Protein AF-A0A2D6LM96-F1 (afdb_monomer)

Solvent-accessible surface area (backbone atoms only — not comparable to full-atom values): 24088 Å² total; per-residue (Å²): 139,85,85,80,85,82,83,78,84,80,84,79,82,86,82,82,89,79,84,87,84,79,89,83,93,78,84,87,83,83,89,83,89,82,90,81,90,78,88,83,85,88,80,88,76,86,76,85,85,79,95,85,78,95,66,57,60,49,66,41,96,87,76,71,49,75,41,83,59,62,81,90,48,45,63,38,74,44,74,42,96,90,67,53,75,44,77,37,76,50,81,76,72,75,76,81,73,96,76,84,89,85,81,87,81,83,92,76,89,86,81,88,86,82,80,84,76,77,79,78,72,47,54,39,92,88,76,61,50,81,44,64,94,83,54,57,55,40,90,88,71,39,37,26,68,82,76,75,45,67,61,82,77,78,79,74,79,76,80,75,86,82,88,80,84,84,89,83,89,86,89,86,92,91,89,84,89,86,82,88,86,89,82,84,94,84,77,95,67,83,78,76,61,70,67,67,61,54,57,54,52,58,54,51,54,52,52,57,55,49,55,55,50,42,54,67,50,52,48,31,50,52,38,28,52,51,8,51,50,32,44,51,49,37,41,50,51,38,42,70,76,34,100,38,60,68,56,32,52,51,51,54,52,50,50,51,53,49,49,65,58,38,48,62,35,38,54,50,16,50,52,49,45,30,70,73,71,68,57,81,69,72,58,66,70,51,41,52,49,43,51,51,11,29,51,37,26,17,60,10,45,41,25,54,51,43,61,74,48,71,70,52,89,51,89,66,44,68,58,55,39,49,50,46,26,50,50,42,36,48,54,37,41,41,73,70,65,69,47,54,76,66,54,50,49,52,31,45,50,44,19,56,47,46,57,54,52,52,53,50,52,51,50,53,54,51,53,54,63,73,76,106

Sequence (372 aa):
MIVHPSRRYIESPCQPDVPTRRIGAFGTPPGVRGSRSAHETGLVMMTRIGAMDSSDHIICSQCDRQFRFKPELAGKHVKCKCGNMIAIEAPRTPATDPHDTEYDLAEAPATPDAIAHEQFKPACPSCGSAVKAQAV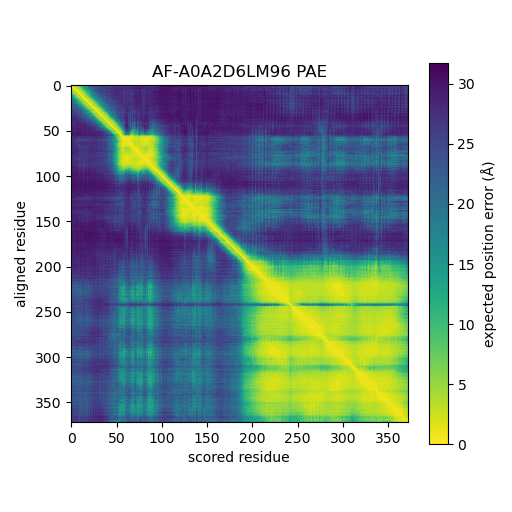ICLNCGYNFKEGKAVTTEVSAVEVDDESTPEAASASPPPADTQAAMLPPTGTGASISTSAKLDLTAAIDGQVQSAHRFKDITLPLIYAGTGVLLIIVKCFVLAILGDNVRLAVGFLGRDVVTFVIDLPFLFLGLFLTARMFGTEYGSILWGILKIAAIVILATGAESIYVTITGGNAVPFGWVLQWSIYLLAFYIGCVSLFDMEPLEVTVLWLVSYFAPKIVIFLLLMLGIGYFMS

Radius of gyration: 36.86 Å; Cα contacts (8 Å, |Δi|>4): 242; chains: 1; bounding box: 116×63×104 Å

Mean predicted aligned error: 18.76 Å

Secondary structure (DSSP, 8-state):
--PPPP----PPPPPPP----------PPP-------------------------SEEE-TTT--EEE--GGGTTSEEE-TTS-EEEPPPP-PPP--------------------------PBPTTT--B--TT-SB-TTT-EETTTTEE-------------------------------------------THHHHHHHHHHHHHHHHHHHIIIIIHHHHHHHHHHHHHHHHHHHHHHHSS-HHHHHHHHHHHHHHHHHHHHHHHHHHHHHHHHH-----SHHHHHHHHHHHHHHHHHHHHHHHHHHTT---TTHHHHHHHHHHHHHHHHHHHHH---HHHHHHHHIIIIIHHHHHHHHHHHHHHHHHH-

pLDDT: mean 77.62, std 19.45, range [36.66, 97.19]

Foldseek 3Di:
DDDDDDDDDDDDDDDDDDDDDDDDDDDDDDDDDDDDDDDDDDDPDDDDDDDDDPDLWDADPPPRDIDGHDLVCAQHWDADPVRDIDGHHRPPPPDPDPPDPPDDDDDDDDDDDDDDPPDPQDADPPPRHGDHPPDQADPPQQQGPVVRDRDDDDPPPPPDPDDDDDDDDDDDDDDDDDDDDDDDDDDPDPPPDPVVVVVVVVVVVVVVVVVVCCLLPVVLVVLLVLLVVLLVVLLVLCVVLPVPNPVSVVVVVVLVVVLVLLLVLLVVLVVVLCVPVVADLDDPVSVSSLSNSLSSNLSSQLSVLCNVCSVDDDVCSVVVNVVSSLVSNQCSCCRRRVDDPVSSVSSCCRRPVVSVVVVVVVVVVVVVVVVD

Structure (mmCIF, N/CA/C/O backbone):
data_AF-A0A2D6LM96-F1
#
_entry.id   AF-A0A2D6LM96-F1
#
loop_
_atom_site.group_PDB
_atom_site.id
_atom_site.type_symbol
_atom_site.label_atom_id
_atom_site.label_alt_id
_atom_site.label_comp_id
_atom_site.label_asym_id
_atom_site.label_entity_id
_atom_site.label_seq_id
_atom_site.pdbx_PDB_ins_code
_atom_site.Cartn_x
_atom_site.Cartn_y
_atom_site.Cartn_z
_atom_site.occupancy
_atom_site.B_iso_or_equiv
_atom_site.auth_seq_id
_atom_site.auth_comp_id
_atom_site.auth_asym_id
_atom_site.auth_atom_id
_atom_site.pdbx_PDB_model_num
ATOM 1 N N . MET A 1 1 ? 52.228 21.103 -40.475 1.00 42.84 1 MET A N 1
ATOM 2 C CA . MET A 1 1 ? 51.498 20.114 -41.297 1.00 42.84 1 MET A CA 1
ATOM 3 C C . MET A 1 1 ? 50.713 19.225 -40.352 1.00 42.84 1 MET A C 1
ATOM 5 O O . MET A 1 1 ? 51.314 18.397 -39.686 1.00 42.84 1 MET A O 1
ATOM 9 N N . ILE A 1 2 ? 49.411 19.465 -40.210 1.00 48.41 2 ILE A N 1
ATOM 10 C CA . ILE A 1 2 ? 48.520 18.662 -39.364 1.00 48.41 2 ILE A CA 1
ATOM 11 C C . ILE A 1 2 ? 47.519 18.019 -40.320 1.00 48.41 2 ILE A C 1
ATOM 13 O O . ILE A 1 2 ? 46.764 18.716 -40.994 1.00 48.41 2 ILE A O 1
ATOM 17 N N . VAL A 1 3 ? 47.614 16.700 -40.457 1.00 55.81 3 VAL A N 1
ATOM 18 C CA . VAL A 1 3 ? 46.815 15.888 -41.378 1.00 55.81 3 VAL A CA 1
ATOM 19 C C . VAL A 1 3 ? 45.538 15.471 -40.649 1.00 55.81 3 VAL A C 1
ATOM 21 O O . VAL A 1 3 ? 45.598 14.773 -39.640 1.00 55.81 3 VAL A O 1
ATOM 24 N N . HIS A 1 4 ? 44.386 15.916 -41.149 1.00 51.75 4 HIS A N 1
ATOM 25 C CA . HIS A 1 4 ? 43.070 15.451 -40.708 1.00 51.75 4 HIS A CA 1
ATOM 26 C C . HIS A 1 4 ? 42.787 14.034 -41.240 1.00 51.75 4 HIS A C 1
ATOM 28 O O . HIS A 1 4 ? 43.058 13.775 -42.415 1.00 51.75 4 HIS A O 1
ATOM 34 N N . PRO A 1 5 ? 42.184 13.129 -40.447 1.00 67.44 5 PRO A N 1
ATOM 35 C CA . PRO A 1 5 ? 41.707 11.852 -40.953 1.00 67.44 5 PRO A CA 1
ATOM 36 C C . PRO A 1 5 ? 40.301 11.989 -41.554 1.00 67.44 5 PRO A C 1
ATOM 38 O O . PRO A 1 5 ? 39.343 12.417 -40.906 1.00 67.44 5 PRO A O 1
ATOM 41 N N . SER A 1 6 ? 40.197 11.595 -42.818 1.00 56.88 6 SER A N 1
ATOM 42 C CA . SER A 1 6 ? 38.986 11.547 -43.631 1.00 56.88 6 SER A CA 1
ATOM 43 C C . SER A 1 6 ? 38.001 10.491 -43.111 1.00 56.88 6 SER A C 1
ATOM 45 O O . SER A 1 6 ? 38.285 9.292 -43.154 1.00 56.88 6 SER A O 1
ATOM 47 N N . ARG A 1 7 ? 36.813 10.916 -42.656 1.00 57.34 7 ARG A N 1
ATOM 48 C CA . ARG A 1 7 ? 35.670 10.020 -42.402 1.00 57.34 7 ARG A CA 1
ATOM 49 C C . ARG A 1 7 ? 35.138 9.487 -43.733 1.00 57.34 7 ARG A C 1
ATOM 51 O O . ARG A 1 7 ? 34.602 10.249 -44.533 1.00 57.34 7 ARG A O 1
ATOM 58 N N . ARG A 1 8 ? 35.259 8.175 -43.950 1.00 58.09 8 ARG A N 1
ATOM 59 C CA . ARG A 1 8 ? 34.514 7.454 -44.989 1.00 58.09 8 ARG A CA 1
ATOM 60 C C . ARG A 1 8 ? 33.060 7.312 -44.542 1.00 58.09 8 ARG A C 1
ATOM 62 O O . ARG A 1 8 ? 32.794 6.702 -43.510 1.00 58.09 8 ARG A O 1
ATOM 69 N N . TYR A 1 9 ? 32.149 7.872 -45.328 1.00 48.34 9 TYR A N 1
ATOM 70 C CA . TYR A 1 9 ? 30.740 7.500 -45.321 1.00 48.34 9 TYR A CA 1
ATOM 71 C C . TYR A 1 9 ? 30.627 6.071 -45.867 1.00 48.34 9 TYR A C 1
ATOM 73 O O . TYR A 1 9 ? 31.104 5.795 -46.965 1.00 48.34 9 TYR A O 1
ATOM 81 N N . ILE A 1 10 ? 30.047 5.164 -45.081 1.00 60.38 10 ILE A N 1
ATOM 82 C CA . ILE A 1 10 ? 29.589 3.859 -45.561 1.00 60.38 10 ILE A CA 1
ATOM 83 C C . ILE A 1 10 ? 28.092 4.016 -45.811 1.00 60.38 10 ILE A C 1
ATOM 85 O O . ILE A 1 10 ? 27.327 4.295 -44.890 1.00 60.38 10 ILE A O 1
ATOM 89 N N . GLU A 1 11 ? 27.714 3.906 -47.078 1.00 50.00 11 GLU A N 1
ATOM 90 C CA . GLU A 1 11 ? 26.337 3.876 -47.555 1.00 50.00 11 GLU A CA 1
ATOM 91 C C . GLU A 1 11 ? 25.673 2.565 -47.106 1.00 50.00 11 GLU A C 1
ATOM 93 O O . GLU A 1 11 ? 26.182 1.473 -47.367 1.00 50.00 11 GLU A O 1
ATOM 98 N N . SER A 1 12 ? 24.538 2.670 -46.414 1.00 61.00 12 SER A N 1
ATOM 99 C CA . SER A 1 12 ? 23.689 1.527 -46.069 1.00 61.00 12 SER A CA 1
ATOM 100 C C . SER A 1 12 ? 22.718 1.236 -47.222 1.00 61.00 12 SER A C 1
ATOM 102 O O . SER A 1 12 ? 22.046 2.164 -47.678 1.00 61.00 12 SER A O 1
ATOM 104 N N . PRO A 1 13 ? 22.593 -0.019 -47.694 1.00 60.62 13 PRO A N 1
ATOM 105 C CA . PRO A 1 13 ? 21.683 -0.361 -48.779 1.00 60.62 13 PRO A CA 1
ATOM 106 C C . PRO A 1 13 ? 20.216 -0.432 -48.326 1.00 60.62 13 PRO A C 1
ATOM 108 O O . PRO A 1 13 ? 19.893 -0.848 -47.213 1.00 60.62 13 PRO A O 1
ATOM 111 N N . CYS A 1 14 ? 19.347 -0.027 -49.254 1.00 45.00 14 CYS A N 1
ATOM 112 C CA . CYS A 1 14 ? 17.888 -0.029 -49.200 1.00 45.00 14 CYS A CA 1
ATOM 113 C C . CYS A 1 14 ? 17.293 -1.359 -48.701 1.00 45.00 14 CYS A C 1
ATOM 115 O O . CYS A 1 14 ? 17.645 -2.426 -49.206 1.00 45.00 14 CYS A O 1
ATOM 117 N N . GLN A 1 15 ? 16.319 -1.286 -47.787 1.00 58.84 15 GLN A N 1
ATOM 118 C CA . GLN A 1 15 ? 15.377 -2.381 -47.539 1.00 58.84 15 GLN A CA 1
ATOM 119 C C . GLN A 1 15 ? 14.116 -2.211 -48.407 1.00 58.84 15 GLN A C 1
ATOM 121 O O . GLN A 1 15 ? 13.648 -1.083 -48.558 1.00 58.84 15 GLN A O 1
ATOM 126 N N . PRO A 1 16 ? 13.567 -3.307 -48.963 1.00 62.62 16 PRO A N 1
ATOM 127 C CA . PRO A 1 16 ? 12.392 -3.279 -49.825 1.00 62.62 16 PRO A CA 1
ATOM 128 C C . PRO A 1 16 ? 11.067 -3.221 -49.049 1.00 62.62 16 PRO A C 1
ATOM 130 O O . PRO A 1 16 ? 10.926 -3.783 -47.961 1.00 62.62 16 PRO A O 1
ATOM 133 N N . ASP A 1 17 ? 10.099 -2.563 -49.686 1.00 50.47 17 ASP A N 1
ATOM 134 C CA . ASP A 1 17 ? 8.703 -2.398 -49.290 1.00 50.47 17 ASP A CA 1
ATOM 135 C C . ASP A 1 17 ? 7.988 -3.722 -48.973 1.00 50.47 17 ASP A C 1
ATOM 137 O O . ASP A 1 17 ? 8.015 -4.676 -49.754 1.00 50.47 17 ASP A O 1
ATOM 141 N N . VAL A 1 18 ? 7.263 -3.749 -47.850 1.00 54.78 18 VAL A N 1
ATOM 142 C CA . VAL A 1 18 ? 6.328 -4.829 -47.495 1.00 54.78 18 VAL A CA 1
ATOM 143 C C . VAL A 1 18 ? 4.889 -4.321 -47.669 1.00 54.78 18 VAL A C 1
ATOM 145 O O . VAL A 1 18 ? 4.549 -3.257 -47.145 1.00 54.78 18 VAL A O 1
ATOM 148 N N . PRO A 1 19 ? 4.020 -5.056 -48.391 1.00 58.41 19 PRO A N 1
ATOM 149 C CA . PRO A 1 19 ? 2.704 -4.577 -48.788 1.00 58.41 19 PRO A CA 1
ATOM 150 C C . PRO A 1 19 ? 1.689 -4.567 -47.640 1.00 58.41 19 PRO A C 1
ATOM 152 O O . PRO A 1 19 ? 1.543 -5.512 -46.863 1.00 58.41 19 PRO A O 1
ATOM 155 N N . THR A 1 20 ? 0.914 -3.487 -47.611 1.00 53.34 20 THR A N 1
ATOM 156 C CA . THR A 1 20 ? -0.275 -3.272 -46.789 1.00 53.34 20 THR A CA 1
ATOM 157 C C . THR A 1 20 ? -1.371 -4.278 -47.145 1.00 53.34 20 THR A C 1
ATOM 159 O O . THR A 1 20 ? -1.961 -4.226 -48.224 1.00 53.34 20 THR A O 1
ATOM 162 N N . ARG A 1 21 ? -1.699 -5.185 -46.214 1.00 49.06 21 ARG A N 1
ATOM 163 C CA . ARG A 1 21 ? -2.871 -6.061 -46.332 1.00 49.06 21 ARG A CA 1
ATOM 164 C C . ARG A 1 21 ? -4.072 -5.420 -45.642 1.00 49.06 21 ARG A C 1
ATOM 166 O O . ARG A 1 21 ? -4.099 -5.238 -44.429 1.00 49.06 21 ARG A O 1
ATOM 173 N N . ARG A 1 22 ? -5.054 -5.061 -46.463 1.00 46.88 22 ARG A N 1
ATOM 174 C CA . ARG A 1 22 ? -6.362 -4.511 -46.103 1.00 46.88 22 ARG A CA 1
ATOM 175 C C . ARG A 1 22 ? -7.382 -5.661 -45.994 1.00 46.88 22 ARG A C 1
ATOM 177 O O . ARG A 1 22 ? -7.286 -6.620 -46.753 1.00 46.88 22 ARG A O 1
ATOM 184 N N . ILE A 1 23 ? -8.414 -5.440 -45.171 1.00 47.31 23 ILE A N 1
ATOM 185 C CA . ILE A 1 23 ? -9.749 -6.084 -45.146 1.00 47.31 23 ILE A CA 1
ATOM 186 C C . ILE A 1 23 ? -9.913 -7.304 -44.220 1.00 47.31 23 ILE A C 1
ATOM 188 O O . ILE A 1 23 ? -9.264 -8.332 -44.380 1.00 47.31 23 ILE A O 1
ATOM 192 N N . GLY A 1 24 ? -10.893 -7.191 -43.314 1.00 39.75 24 GLY A N 1
ATOM 193 C CA . GLY A 1 24 ? -11.484 -8.308 -42.579 1.00 39.75 24 GLY A CA 1
ATOM 194 C C . GLY A 1 24 ? -12.441 -7.863 -41.472 1.00 39.75 24 GLY A C 1
ATOM 195 O O . GLY A 1 24 ? -12.093 -7.933 -40.300 1.00 39.75 24 GLY A O 1
ATOM 196 N N . ALA A 1 25 ? -13.633 -7.391 -41.843 1.00 48.84 25 ALA A N 1
ATOM 197 C CA . ALA A 1 25 ? -14.749 -7.187 -40.923 1.00 48.84 25 ALA A CA 1
ATOM 198 C C . ALA A 1 25 ? -15.339 -8.543 -40.488 1.00 48.84 25 ALA A C 1
ATOM 200 O O . ALA A 1 25 ? -15.755 -9.328 -41.333 1.00 48.84 25 ALA A O 1
ATOM 201 N N . PHE A 1 26 ? -15.406 -8.786 -39.181 1.00 45.72 26 PHE A N 1
ATOM 202 C CA . PHE A 1 26 ? -16.220 -9.809 -38.512 1.00 45.72 26 PHE A CA 1
ATOM 203 C C . PHE A 1 26 ? -16.708 -9.123 -37.226 1.00 45.72 26 PHE A C 1
ATOM 205 O O . PHE A 1 26 ? -15.897 -8.610 -36.466 1.00 45.72 26 PHE A O 1
ATOM 212 N N . GLY A 1 27 ? -17.996 -8.876 -37.004 1.00 40.94 27 GLY A N 1
ATOM 213 C CA . GLY A 1 27 ? -19.067 -9.863 -36.941 1.00 40.94 27 GLY A CA 1
ATOM 214 C C . GLY A 1 27 ? -19.432 -10.033 -35.463 1.00 40.94 27 GLY A C 1
ATOM 215 O O . GLY A 1 27 ? -18.829 -10.839 -34.766 1.00 40.94 27 GLY A O 1
ATOM 216 N N . THR A 1 28 ? -20.365 -9.219 -34.969 1.00 50.91 28 THR A N 1
ATOM 217 C CA . THR A 1 28 ? -20.954 -9.331 -33.626 1.00 50.91 28 THR A CA 1
ATOM 218 C C . THR A 1 28 ? -21.920 -10.521 -33.555 1.00 50.91 28 THR A C 1
ATOM 220 O O . THR A 1 28 ? -22.747 -10.671 -34.455 1.00 50.91 28 THR A O 1
ATOM 223 N N . PRO A 1 29 ? -21.904 -11.334 -32.484 1.00 60.59 29 PRO A N 1
ATOM 224 C CA . PRO A 1 29 ? -23.023 -12.218 -32.162 1.00 60.59 29 PRO A CA 1
ATOM 225 C C . PRO A 1 29 ? -23.954 -11.613 -31.085 1.00 60.59 29 PRO A C 1
ATOM 227 O O . PRO A 1 29 ? -23.473 -10.945 -30.164 1.00 60.59 29 PRO A O 1
ATOM 230 N N . PRO A 1 30 ? -25.282 -11.845 -31.163 1.00 56.38 30 PRO A N 1
ATOM 231 C CA . PRO A 1 30 ? -26.241 -11.474 -30.127 1.00 56.38 30 PRO A CA 1
ATOM 232 C C . PRO A 1 30 ? -26.317 -12.536 -29.016 1.00 56.38 30 PRO A C 1
ATOM 234 O O . PRO A 1 30 ? -25.918 -13.686 -29.190 1.00 56.38 30 PRO A O 1
ATOM 237 N N . GLY A 1 31 ? -26.812 -12.107 -27.853 1.00 46.25 31 GLY A N 1
ATOM 238 C CA . GLY A 1 31 ? -26.670 -12.802 -26.576 1.00 46.25 31 GLY A CA 1
ATOM 239 C C . GLY A 1 31 ? -27.462 -14.090 -26.356 1.00 46.25 31 GLY A C 1
ATOM 240 O O . GLY A 1 31 ? -28.333 -14.479 -27.130 1.00 46.25 31 GLY A O 1
ATOM 241 N N . VAL A 1 32 ? -27.188 -14.705 -25.201 1.00 49.19 32 VAL A N 1
ATOM 242 C CA . VAL A 1 32 ? -27.999 -15.774 -24.616 1.00 49.19 32 VAL A CA 1
ATOM 243 C C . VAL A 1 32 ? -28.139 -15.552 -23.109 1.00 49.19 32 VAL A C 1
ATOM 245 O O . VAL A 1 32 ? -27.178 -15.370 -22.368 1.00 49.19 32 VAL A O 1
ATOM 248 N N . ARG A 1 33 ? -29.408 -15.554 -22.711 1.00 45.03 33 ARG A N 1
ATOM 249 C CA . ARG A 1 33 ? -30.001 -15.524 -21.377 1.00 45.03 33 ARG A CA 1
ATOM 250 C C . ARG A 1 33 ? -29.839 -16.912 -20.737 1.00 45.03 33 ARG A C 1
ATOM 252 O O . ARG A 1 33 ? -30.116 -17.904 -21.402 1.00 45.03 33 ARG A O 1
ATOM 259 N N . GLY A 1 34 ? -29.452 -17.001 -19.464 1.00 36.69 34 GLY A N 1
ATOM 260 C CA . GLY A 1 34 ? -29.293 -18.302 -18.803 1.00 36.69 34 GLY A CA 1
ATOM 261 C C . GLY A 1 34 ? -29.085 -18.231 -17.295 1.00 36.69 34 GLY A C 1
ATOM 262 O O . GLY A 1 34 ? -27.978 -18.394 -16.805 1.00 36.69 34 GLY A O 1
ATOM 263 N N . SER A 1 35 ? -30.177 -18.018 -16.566 1.00 44.94 35 SER A N 1
ATOM 264 C CA . SER A 1 35 ? -30.336 -18.326 -15.145 1.00 44.94 35 SER A CA 1
ATOM 265 C C . SER A 1 35 ? -30.131 -19.820 -14.873 1.00 44.94 35 SER A C 1
ATOM 267 O O . SER A 1 35 ? -30.839 -20.619 -15.486 1.00 44.94 35 SER A O 1
ATOM 269 N N . ARG A 1 36 ? -29.286 -20.200 -13.905 1.00 41.31 36 ARG A N 1
ATOM 270 C CA . ARG A 1 36 ? -29.428 -21.461 -13.153 1.00 41.31 36 ARG A CA 1
ATOM 271 C C . ARG A 1 36 ? -28.945 -21.307 -11.712 1.00 41.31 36 ARG A C 1
ATOM 273 O O . ARG A 1 36 ? -27.790 -20.998 -11.449 1.00 41.31 36 ARG A O 1
ATOM 280 N N . SER A 1 37 ? -29.905 -21.526 -10.822 1.00 46.19 37 SER A N 1
ATOM 281 C CA . SER A 1 37 ? -29.761 -21.852 -9.410 1.00 46.19 37 SER A CA 1
ATOM 282 C C . SER A 1 37 ? -29.399 -23.342 -9.280 1.00 46.19 37 SER A C 1
ATOM 284 O O . SER A 1 37 ? -29.930 -24.157 -10.037 1.00 46.19 37 SER A O 1
ATOM 286 N N . ALA A 1 38 ? -28.490 -23.656 -8.354 1.00 42.16 38 ALA A N 1
ATOM 287 C CA . ALA A 1 38 ? -28.344 -24.909 -7.595 1.00 42.16 38 ALA A CA 1
ATOM 288 C C . ALA A 1 38 ? -27.179 -24.664 -6.605 1.00 42.16 38 ALA A C 1
ATOM 290 O O . ALA A 1 38 ? -26.087 -24.306 -7.034 1.00 42.16 38 ALA A O 1
ATOM 291 N N . HIS A 1 39 ? -27.395 -24.534 -5.290 1.00 39.44 39 HIS A N 1
ATOM 292 C CA . HIS A 1 39 ? -27.506 -25.641 -4.328 1.00 39.44 39 HIS A CA 1
ATOM 293 C C . HIS A 1 39 ? -26.492 -26.761 -4.600 1.00 39.44 39 HIS A C 1
ATOM 295 O O . HIS A 1 39 ? -26.685 -27.507 -5.547 1.00 39.44 39 HIS A O 1
ATOM 301 N N . GLU A 1 40 ? -25.446 -26.884 -3.773 1.00 40.59 40 GLU A N 1
ATOM 302 C CA . GLU A 1 40 ? -25.307 -28.004 -2.824 1.00 40.59 40 GLU A CA 1
ATOM 303 C C . GLU A 1 40 ? -23.949 -28.034 -2.086 1.00 40.59 40 GLU A C 1
ATOM 305 O O . GLU A 1 40 ? -22.876 -27.941 -2.669 1.00 40.59 40 GLU A O 1
ATOM 310 N N . THR A 1 41 ? -24.071 -28.202 -0.764 1.00 43.06 41 THR A N 1
ATOM 311 C CA . THR A 1 41 ? -23.230 -29.000 0.149 1.00 43.06 41 THR A CA 1
ATOM 312 C C . THR A 1 41 ? -21.721 -28.750 0.272 1.00 43.06 41 THR A C 1
ATOM 314 O O . THR A 1 41 ? -20.911 -29.237 -0.504 1.00 43.06 41 THR A O 1
ATOM 317 N N . GLY A 1 42 ? -21.356 -28.217 1.443 1.00 39.38 42 GLY A N 1
ATOM 318 C CA . GLY A 1 42 ? -20.777 -29.082 2.477 1.00 39.38 42 GLY A CA 1
ATOM 319 C C . GLY A 1 42 ? -19.255 -29.140 2.565 1.00 39.38 42 GLY A C 1
ATOM 320 O O . GLY A 1 42 ? -18.648 -30.072 2.057 1.00 39.38 42 GLY A O 1
ATOM 321 N N . LEU A 1 43 ? -18.662 -28.247 3.363 1.00 36.66 43 LEU A N 1
ATOM 322 C CA . LEU A 1 43 ? -17.496 -28.603 4.177 1.00 36.66 43 LEU A CA 1
ATOM 323 C C . LEU A 1 43 ? -17.365 -27.648 5.373 1.00 36.66 43 LEU A C 1
ATOM 325 O O . LEU A 1 43 ? -16.669 -26.637 5.334 1.00 36.66 43 LEU A O 1
ATOM 329 N N . VAL A 1 44 ? -18.069 -27.975 6.455 1.00 40.28 44 VAL A N 1
ATOM 330 C CA . VAL A 1 44 ? -17.827 -27.393 7.778 1.00 40.28 44 VAL A CA 1
ATOM 331 C C . VAL A 1 44 ? -16.648 -28.157 8.378 1.00 40.28 44 VAL A C 1
ATOM 333 O O . VAL A 1 44 ? -16.836 -29.189 9.017 1.00 40.28 44 VAL A O 1
ATOM 336 N N . MET A 1 45 ? -15.421 -27.692 8.131 1.00 41.94 45 MET A N 1
ATOM 337 C CA . MET A 1 45 ? -14.270 -28.133 8.919 1.00 41.94 45 MET A CA 1
ATOM 338 C C . MET A 1 45 ? -14.183 -27.288 10.186 1.00 41.94 45 MET A C 1
ATOM 340 O O . MET A 1 45 ? -13.882 -26.096 10.162 1.00 41.94 45 MET A O 1
ATOM 344 N N . MET A 1 46 ? -14.492 -27.948 11.299 1.00 43.75 46 MET A N 1
ATOM 345 C CA . MET A 1 46 ? -14.168 -27.511 12.644 1.00 43.75 46 MET A CA 1
ATOM 346 C C . MET A 1 46 ? -12.648 -27.463 12.813 1.00 43.75 46 MET A C 1
ATOM 348 O O . MET A 1 46 ? -12.005 -28.508 12.872 1.00 43.75 46 MET A O 1
ATOM 352 N N . THR A 1 47 ? -12.101 -26.264 12.995 1.00 39.72 47 THR A N 1
ATOM 353 C CA . THR A 1 47 ? -10.775 -26.087 13.593 1.00 39.72 47 THR A CA 1
ATOM 354 C C . THR A 1 47 ? -10.943 -25.276 14.872 1.00 39.72 47 THR A C 1
ATOM 356 O O . THR A 1 47 ? -11.020 -24.051 14.861 1.00 39.72 47 THR A O 1
ATOM 359 N N . ARG A 1 48 ? -11.074 -26.002 15.988 1.00 47.75 48 ARG A N 1
ATOM 360 C CA . ARG A 1 48 ? -10.715 -25.521 17.330 1.00 47.75 48 ARG A CA 1
ATOM 361 C C . ARG A 1 48 ? -9.184 -25.469 17.415 1.00 47.75 48 ARG A C 1
ATOM 363 O O . ARG A 1 48 ? -8.558 -26.338 16.823 1.00 47.75 48 ARG A O 1
ATOM 370 N N . ILE A 1 49 ? -8.665 -24.517 18.206 1.00 41.59 49 ILE A N 1
ATOM 371 C CA . ILE A 1 49 ? -7.270 -24.200 18.626 1.00 41.59 49 ILE A CA 1
ATOM 372 C C . ILE A 1 49 ? -6.957 -22.765 18.148 1.00 41.59 49 ILE A C 1
ATOM 374 O O . ILE A 1 49 ? -6.960 -22.528 16.951 1.00 41.59 49 ILE A O 1
ATOM 378 N N . GLY A 1 50 ? -6.719 -21.740 18.968 1.00 36.72 50 GLY A N 1
ATOM 379 C CA . GLY A 1 50 ? -6.552 -21.602 20.414 1.00 36.72 50 GLY A CA 1
ATOM 380 C C . GLY A 1 50 ? -6.777 -20.128 20.804 1.00 36.72 50 GLY A C 1
ATOM 381 O O . GLY A 1 50 ? -6.775 -19.241 19.956 1.00 36.72 50 GLY A O 1
ATOM 382 N N . ALA A 1 51 ? -7.070 -19.902 22.081 1.00 41.12 51 ALA A N 1
ATOM 383 C CA . ALA A 1 51 ? -7.614 -18.671 22.642 1.00 41.12 51 ALA A CA 1
ATOM 384 C C . ALA A 1 51 ? -6.679 -17.449 22.552 1.00 41.12 51 ALA A C 1
ATOM 386 O O . ALA A 1 51 ? -5.671 -17.428 23.247 1.00 41.12 51 ALA A O 1
ATOM 387 N N . MET A 1 52 ? -7.078 -16.426 21.789 1.00 42.12 52 MET A N 1
ATOM 388 C CA . MET A 1 52 ? -6.769 -15.001 22.005 1.00 42.12 52 MET A CA 1
ATOM 389 C C . MET A 1 52 ? -7.786 -14.143 21.230 1.00 42.12 52 MET A C 1
ATOM 391 O O . MET A 1 52 ? -7.441 -13.520 20.237 1.00 42.12 52 MET A O 1
ATOM 395 N N . ASP A 1 53 ? -9.057 -14.162 21.637 1.00 42.31 53 ASP A N 1
ATOM 396 C CA . ASP A 1 53 ? -10.008 -13.107 21.256 1.00 42.31 53 ASP A CA 1
ATOM 397 C C . ASP A 1 53 ? -11.170 -13.080 22.257 1.00 42.31 53 ASP A C 1
ATOM 399 O O . ASP A 1 53 ? -12.210 -13.729 22.098 1.00 42.31 53 ASP A O 1
ATOM 403 N N . SER A 1 54 ? -10.952 -12.422 23.392 1.00 48.06 54 SER A N 1
ATOM 404 C CA . SER A 1 54 ? -12.011 -12.189 24.368 1.00 48.06 54 SER A CA 1
ATOM 405 C C . SER A 1 54 ? -12.873 -11.003 23.922 1.00 48.06 54 SER A C 1
ATOM 407 O O . SER A 1 54 ? -12.704 -9.878 24.383 1.00 48.06 54 SER A O 1
ATOM 409 N N . SER A 1 55 ? -13.852 -11.343 23.078 1.00 54.53 55 SER A N 1
ATOM 410 C CA . SER A 1 55 ? -15.212 -10.782 22.996 1.00 54.53 55 SER A CA 1
ATOM 411 C C . SER A 1 55 ? -15.419 -9.361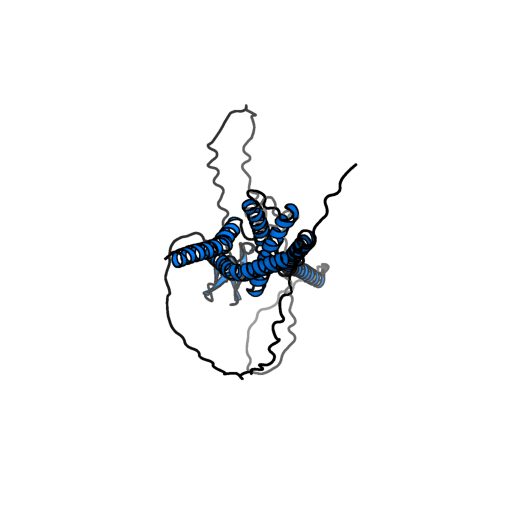 22.447 1.00 54.53 55 SER A C 1
ATOM 413 O O . SER A 1 55 ? -15.898 -8.476 23.151 1.00 54.53 55 SER A O 1
ATOM 415 N N . ASP A 1 56 ? -15.271 -9.210 21.129 1.00 79.25 56 ASP A N 1
ATOM 416 C CA . ASP A 1 56 ? -15.840 -8.088 20.356 1.00 79.25 56 ASP A CA 1
ATOM 417 C C . ASP A 1 56 ? -17.358 -8.216 20.0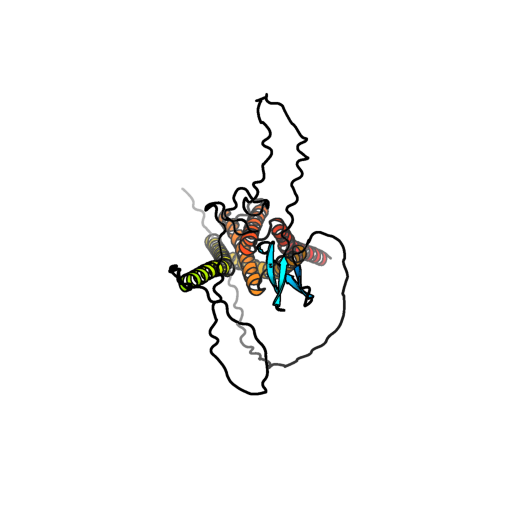97 1.00 79.25 56 ASP A C 1
ATOM 419 O O . ASP A 1 56 ? -17.967 -7.349 19.467 1.00 79.25 56 ASP A O 1
ATOM 423 N N . HIS A 1 57 ? -17.985 -9.332 20.487 1.00 88.31 57 HIS A N 1
ATOM 424 C CA . HIS A 1 57 ? -19.371 -9.654 20.134 1.00 88.31 57 HIS A CA 1
ATOM 425 C C . HIS A 1 57 ? -20.220 -9.872 21.387 1.00 88.31 57 HIS A C 1
ATOM 427 O O . HIS A 1 57 ? -19.866 -10.660 22.261 1.00 88.31 57 HIS A O 1
ATOM 433 N N . ILE A 1 58 ? -21.371 -9.201 21.446 1.00 90.88 58 ILE A N 1
ATOM 434 C CA . ILE A 1 58 ? -22.337 -9.304 22.543 1.00 90.88 58 ILE A CA 1
ATOM 435 C C . ILE A 1 58 ? -23.636 -9.888 21.990 1.00 90.88 58 ILE A C 1
ATOM 437 O O . ILE A 1 58 ? -24.154 -9.426 20.968 1.00 90.88 58 ILE A O 1
ATOM 441 N N . ILE A 1 59 ? -24.162 -10.916 22.655 1.00 92.75 59 ILE A N 1
ATOM 442 C CA . ILE A 1 59 ? -25.420 -11.576 22.289 1.00 92.75 59 ILE A CA 1
ATOM 443 C C . ILE A 1 59 ? -26.548 -10.960 23.114 1.00 92.75 59 ILE A C 1
ATOM 445 O O . ILE A 1 59 ? -26.462 -10.875 24.337 1.00 92.75 59 ILE A O 1
ATOM 449 N N . CYS A 1 60 ? -27.622 -10.523 22.457 1.00 95.75 60 CYS A N 1
ATOM 450 C CA . CYS A 1 60 ? -28.804 -10.048 23.169 1.00 95.75 60 CYS A CA 1
ATOM 451 C C . CYS A 1 60 ? -29.578 -11.216 23.791 1.00 95.75 60 CYS A C 1
ATOM 453 O O . CYS A 1 60 ? -30.103 -12.044 23.056 1.00 95.75 60 CYS A O 1
ATOM 455 N N . SER A 1 61 ? -29.776 -11.205 25.109 1.00 94.44 61 SER A N 1
ATOM 456 C CA . SER A 1 61 ? -30.502 -12.249 25.857 1.00 94.44 61 SER A CA 1
ATOM 457 C C . SER A 1 61 ? -31.985 -12.439 25.497 1.00 94.44 61 SER A C 1
ATOM 459 O O . SER A 1 61 ? -32.610 -13.368 25.994 1.00 94.44 61 SER A O 1
ATOM 461 N N . GLN A 1 62 ? -32.577 -11.550 24.693 1.00 97.06 62 GLN A N 1
ATOM 462 C CA . GLN A 1 62 ? -33.999 -11.613 24.318 1.00 97.06 62 GLN A CA 1
ATOM 463 C C . GLN A 1 62 ? -34.235 -12.092 22.883 1.00 97.06 62 GLN A C 1
ATOM 465 O O . GLN A 1 62 ? -35.300 -12.616 22.582 1.00 97.06 62 GLN A O 1
ATOM 470 N N . CYS A 1 63 ? -33.291 -11.860 21.968 1.00 95.50 63 CYS A N 1
ATOM 471 C CA . CYS A 1 63 ? -33.476 -12.190 20.549 1.00 95.50 63 CYS A CA 1
ATOM 472 C C . CYS A 1 63 ? -32.303 -12.957 19.931 1.00 95.50 63 CYS A C 1
ATOM 474 O O . CYS A 1 63 ? -32.303 -13.166 18.719 1.00 95.50 63 CYS A O 1
ATOM 476 N N . ASP A 1 64 ? -31.290 -13.294 20.735 1.00 95.50 64 ASP A N 1
ATOM 477 C CA . ASP A 1 64 ? -30.082 -14.051 20.385 1.00 95.50 64 ASP A CA 1
ATOM 478 C C . ASP A 1 64 ? -29.271 -13.512 19.196 1.00 95.50 64 ASP A C 1
ATOM 480 O O . ASP A 1 64 ? -28.395 -14.182 18.648 1.00 95.50 64 ASP A O 1
ATOM 484 N N . ARG A 1 65 ? -29.504 -12.255 18.802 1.00 94.00 65 ARG A N 1
ATOM 485 C CA . ARG A 1 65 ? -28.696 -11.591 17.775 1.00 94.00 65 ARG A CA 1
ATOM 486 C C . ARG A 1 65 ? -27.344 -11.177 18.349 1.00 94.00 65 ARG A C 1
ATOM 488 O O . ARG A 1 65 ? -27.277 -10.601 19.436 1.00 94.00 65 ARG A O 1
ATOM 495 N N . GLN A 1 66 ? -26.293 -11.434 17.576 1.00 93.56 66 GLN A N 1
ATOM 496 C CA . GLN A 1 66 ? -24.923 -11.001 17.844 1.00 93.56 66 GLN A CA 1
ATOM 497 C C . GLN A 1 66 ? -24.691 -9.593 17.296 1.00 93.56 66 GLN A C 1
ATOM 499 O O . GLN A 1 66 ? -25.025 -9.303 16.146 1.00 93.56 66 GLN A O 1
ATOM 504 N N . PHE A 1 67 ? -24.103 -8.727 18.117 1.00 91.44 67 PHE A N 1
ATOM 505 C CA . PHE A 1 67 ? -23.707 -7.374 17.737 1.00 91.44 67 PHE A CA 1
ATOM 506 C C . PHE A 1 67 ? -22.217 -7.194 17.980 1.00 91.44 67 PHE A C 1
ATOM 508 O O . PHE A 1 67 ? -21.721 -7.571 19.040 1.00 91.44 67 PHE A O 1
ATOM 515 N N . ARG A 1 68 ? -21.524 -6.586 17.015 1.00 89.62 68 ARG A N 1
ATOM 516 C CA . ARG A 1 68 ? -20.125 -6.196 17.172 1.00 89.62 68 ARG A CA 1
ATOM 517 C C . ARG A 1 68 ? -20.057 -4.880 17.940 1.00 89.62 68 ARG A C 1
ATOM 519 O O . ARG A 1 68 ? -20.732 -3.918 17.567 1.00 89.62 68 ARG A O 1
ATOM 526 N N . PHE A 1 69 ? -19.303 -4.857 19.027 1.00 87.75 69 PHE A N 1
ATOM 527 C CA . PHE A 1 69 ? -19.233 -3.728 19.947 1.00 87.75 69 PHE A CA 1
ATOM 528 C C . PHE A 1 69 ? -17.856 -3.058 19.854 1.00 87.75 69 PHE A C 1
ATOM 530 O O . PHE A 1 69 ? -16.845 -3.730 19.701 1.00 87.75 69 PHE A O 1
ATOM 537 N N . LYS A 1 70 ? -17.824 -1.720 19.922 1.00 86.12 70 LYS A N 1
ATOM 538 C CA . LYS A 1 70 ? -16.577 -0.950 20.034 1.00 86.12 70 LYS A CA 1
ATOM 539 C C . LYS A 1 70 ? -16.236 -0.733 21.511 1.00 86.12 70 LYS A C 1
ATOM 541 O O . LYS A 1 70 ? -17.145 -0.343 22.249 1.00 86.12 70 LYS A O 1
ATOM 546 N N . PRO A 1 71 ? -14.961 -0.825 21.928 1.00 83.56 71 PRO A N 1
ATOM 547 C CA . PRO A 1 71 ? -14.548 -0.690 23.331 1.00 83.56 71 PRO A CA 1
ATOM 548 C C . PRO A 1 71 ? -14.944 0.648 23.985 1.00 83.56 71 PRO A C 1
ATOM 550 O O . PRO A 1 71 ? -15.072 0.729 25.201 1.00 83.56 71 PRO A O 1
ATOM 553 N N . GLU A 1 72 ? -15.241 1.688 23.205 1.00 84.31 72 GLU A N 1
ATOM 554 C CA . GLU A 1 72 ? -15.739 2.987 23.692 1.00 84.31 72 GLU A CA 1
ATOM 555 C C . GLU A 1 72 ? -17.151 2.943 24.312 1.00 84.31 72 GLU A C 1
ATOM 557 O O . GLU A 1 72 ? -17.580 3.877 25.003 1.00 84.31 72 GLU A O 1
ATOM 562 N N . LEU A 1 73 ? -17.899 1.870 24.044 1.00 88.44 73 LEU A N 1
ATOM 563 C CA . LEU A 1 73 ? -19.216 1.610 24.627 1.00 88.44 73 LEU A CA 1
ATOM 564 C C . LEU A 1 73 ? -19.127 0.744 25.889 1.00 88.44 73 LEU A C 1
ATOM 566 O O . LEU A 1 73 ? -20.156 0.459 26.502 1.00 88.44 73 LEU A O 1
ATOM 570 N N . ALA A 1 74 ? -17.921 0.346 26.300 1.00 88.75 74 ALA A N 1
ATOM 571 C CA . ALA A 1 74 ? -17.725 -0.422 27.514 1.00 88.75 74 ALA A CA 1
ATOM 572 C C . ALA A 1 74 ? -18.141 0.420 28.734 1.00 88.75 74 ALA A C 1
ATOM 574 O O . ALA A 1 74 ? -17.753 1.581 28.877 1.00 88.75 74 ALA A O 1
ATOM 575 N N . GLY A 1 75 ? -18.992 -0.141 29.593 1.00 90.06 75 GLY A N 1
ATOM 576 C CA . GLY A 1 75 ? -19.618 0.568 30.710 1.00 90.06 75 GLY A CA 1
ATOM 577 C C . GLY A 1 75 ? -20.860 1.394 30.348 1.00 90.06 75 GLY A C 1
ATOM 578 O O . GLY A 1 75 ? -21.415 2.052 31.227 1.00 90.06 75 GLY A O 1
ATOM 579 N N . LYS A 1 76 ? -21.321 1.381 29.087 1.00 92.31 76 LYS A N 1
ATOM 580 C CA . LYS A 1 76 ? -22.572 2.031 28.656 1.00 92.31 76 LYS A CA 1
ATOM 581 C C . LYS A 1 76 ? -23.650 0.990 28.344 1.00 92.31 76 LYS A C 1
ATOM 583 O O . LYS A 1 76 ? -23.363 -0.160 28.020 1.00 92.31 76 LYS A O 1
ATOM 588 N N . HIS A 1 77 ? -24.910 1.412 28.436 1.00 92.94 77 HIS A N 1
ATOM 589 C CA . HIS A 1 77 ? -26.054 0.604 28.020 1.00 92.94 77 HIS A CA 1
ATOM 590 C C . HIS A 1 77 ? -26.351 0.873 26.546 1.00 92.94 77 HIS A C 1
ATOM 592 O O . HIS A 1 77 ? -26.467 2.028 26.136 1.00 92.94 77 HIS A O 1
ATOM 598 N N . VAL A 1 78 ? -26.497 -0.185 25.755 1.00 94.75 78 VAL A N 1
ATOM 599 C CA . VAL A 1 78 ? -26.884 -0.096 24.343 1.00 94.75 78 VAL A CA 1
ATOM 600 C C . VAL A 1 78 ? -28.227 -0.768 24.119 1.00 94.75 78 VAL A C 1
ATOM 602 O O . VAL A 1 78 ? -28.519 -1.831 24.666 1.00 94.75 78 VAL A O 1
ATOM 605 N N . LYS A 1 79 ? -29.066 -0.137 23.299 1.00 95.75 79 LYS A N 1
ATOM 606 C CA . LYS A 1 79 ? -30.379 -0.670 22.943 1.00 95.75 79 LYS A CA 1
ATOM 607 C C . LYS A 1 79 ? -30.236 -1.652 21.781 1.00 95.75 79 LYS A C 1
ATOM 609 O O . LYS A 1 79 ? -29.747 -1.300 20.710 1.00 95.75 79 LYS A O 1
ATOM 614 N N . CYS A 1 80 ? -30.677 -2.887 21.988 1.00 96.19 80 CYS A N 1
ATOM 615 C CA . CYS A 1 80 ? -30.791 -3.889 20.940 1.00 96.19 80 CYS A CA 1
ATOM 616 C C . CYS A 1 80 ? -31.917 -3.525 19.958 1.00 96.19 80 CYS A C 1
ATOM 618 O O . CYS A 1 80 ? -32.893 -2.874 20.332 1.00 96.19 80 CYS A O 1
ATOM 620 N N . LYS A 1 81 ? -31.847 -4.021 18.714 1.00 91.56 81 LYS A N 1
ATOM 621 C CA . LYS A 1 81 ? -32.933 -3.881 17.725 1.00 91.56 81 LYS A CA 1
ATOM 622 C C . LYS A 1 81 ? -34.274 -4.469 18.185 1.00 91.56 81 LYS A C 1
ATOM 624 O O . LYS A 1 81 ? -35.302 -4.027 17.691 1.00 91.56 81 LYS A O 1
ATOM 629 N N . CYS A 1 82 ? -34.286 -5.429 19.113 1.00 94.12 82 CYS A N 1
ATOM 630 C CA . CYS A 1 82 ? -35.529 -5.939 19.708 1.00 94.12 82 CYS A CA 1
ATOM 631 C C . CYS A 1 82 ? -36.111 -5.026 20.804 1.00 94.12 82 CYS A C 1
ATOM 633 O O . CYS A 1 82 ? -37.152 -5.342 21.364 1.00 94.12 82 CYS A O 1
ATOM 635 N N . GLY A 1 83 ? -35.438 -3.920 21.139 1.00 95.56 83 GLY A N 1
ATOM 636 C CA . GLY A 1 83 ? -35.844 -2.981 22.184 1.00 95.56 83 GLY A CA 1
ATOM 637 C C . GLY A 1 83 ? -35.181 -3.212 23.545 1.00 95.56 83 GLY A C 1
ATOM 638 O O . GLY A 1 83 ? -35.168 -2.285 24.351 1.00 95.56 83 GLY A O 1
ATOM 639 N N . ASN A 1 84 ? -34.582 -4.384 23.786 1.00 97.06 84 ASN A N 1
ATOM 640 C CA . ASN A 1 84 ? -33.940 -4.702 25.064 1.00 97.06 84 ASN A CA 1
ATOM 641 C C . ASN A 1 84 ? -32.653 -3.884 25.294 1.00 97.06 84 ASN A C 1
ATOM 643 O O . ASN A 1 84 ? -31.861 -3.718 24.365 1.00 97.06 84 ASN A O 1
ATOM 647 N N . MET A 1 85 ? -32.414 -3.406 26.518 1.00 95.19 85 MET A N 1
ATOM 648 C CA . MET A 1 85 ? -31.168 -2.718 26.885 1.00 95.19 85 MET A CA 1
ATOM 649 C C . MET A 1 85 ? -30.127 -3.720 27.386 1.00 95.19 85 MET A C 1
ATOM 651 O O . MET A 1 85 ? -30.398 -4.506 28.288 1.00 95.19 85 MET A O 1
ATOM 655 N N . ILE A 1 86 ? -28.931 -3.684 26.803 1.00 94.88 86 ILE A N 1
ATOM 656 C CA . ILE A 1 86 ? -27.807 -4.554 27.153 1.00 94.88 86 ILE A CA 1
ATOM 657 C C . ILE A 1 86 ? -26.740 -3.694 27.833 1.00 94.88 86 ILE A C 1
ATOM 659 O O . ILE A 1 86 ? -26.281 -2.708 27.254 1.00 94.88 86 ILE A O 1
ATOM 663 N N . ALA A 1 87 ? -26.363 -4.052 29.060 1.00 93.50 87 ALA A N 1
ATOM 664 C CA . ALA A 1 87 ? -25.251 -3.431 29.769 1.00 93.50 87 ALA A CA 1
ATOM 665 C C . ALA A 1 87 ? -23.939 -4.071 29.304 1.00 93.50 87 ALA A C 1
ATOM 667 O O . ALA A 1 87 ? -23.786 -5.289 29.385 1.00 93.50 87 ALA A O 1
ATOM 668 N N . ILE A 1 88 ? -23.004 -3.262 28.809 1.00 91.88 88 ILE A N 1
ATOM 669 C CA . ILE A 1 88 ? -21.673 -3.743 28.440 1.00 91.88 88 ILE A CA 1
ATOM 670 C C . ILE A 1 88 ? -20.763 -3.576 29.653 1.00 91.88 88 ILE A C 1
ATOM 672 O O . ILE A 1 88 ? -20.537 -2.450 30.099 1.00 91.88 88 ILE A O 1
ATOM 676 N N . GLU A 1 89 ? -20.239 -4.671 30.197 1.00 87.88 89 GLU A N 1
ATOM 677 C CA . GLU A 1 89 ? -19.288 -4.603 31.307 1.00 87.88 89 GLU A CA 1
ATOM 678 C C . GLU A 1 89 ? -17.985 -3.940 30.843 1.00 87.88 89 GLU A C 1
ATOM 680 O O . GLU A 1 89 ? -17.416 -4.301 29.812 1.00 87.88 89 GLU A O 1
ATOM 685 N N . ALA A 1 90 ? -17.514 -2.934 31.585 1.00 84.06 90 ALA A N 1
ATOM 686 C CA . ALA A 1 90 ? -16.210 -2.345 31.312 1.00 84.06 90 ALA A CA 1
ATOM 687 C C . ALA A 1 90 ? -15.126 -3.403 31.571 1.00 84.06 90 ALA A C 1
ATOM 689 O O . ALA A 1 90 ? -15.182 -4.045 32.628 1.00 84.06 90 ALA A O 1
ATOM 690 N N . PRO A 1 91 ? -14.149 -3.593 30.659 1.00 77.75 91 PRO A N 1
ATOM 691 C CA . PRO A 1 91 ? -13.051 -4.510 30.908 1.00 77.75 91 PRO A CA 1
ATOM 692 C C . PRO A 1 91 ? -12.418 -4.114 32.236 1.00 77.75 91 PRO A C 1
ATOM 694 O O . PRO A 1 91 ? -12.018 -2.963 32.433 1.00 77.75 91 PRO A O 1
ATOM 697 N N . ARG A 1 92 ? -12.401 -5.056 33.185 1.00 72.69 92 ARG A N 1
ATOM 698 C CA . ARG A 1 92 ? -11.703 -4.856 34.451 1.00 72.69 92 ARG A CA 1
ATOM 699 C C . ARG A 1 92 ? -10.242 -4.676 34.077 1.00 72.69 92 ARG A C 1
ATOM 701 O O . ARG A 1 92 ? -9.590 -5.651 33.721 1.00 72.69 92 ARG A O 1
ATOM 708 N N . THR A 1 93 ? -9.754 -3.436 34.102 1.00 68.94 93 THR A N 1
ATOM 709 C CA . THR A 1 93 ? -8.318 -3.159 34.030 1.00 68.94 93 THR A CA 1
ATOM 710 C C . THR A 1 93 ? -7.667 -4.066 35.063 1.00 68.94 93 THR A C 1
ATOM 712 O O . THR A 1 93 ? -8.029 -3.936 36.241 1.00 68.94 93 THR A O 1
ATOM 715 N N . PRO A 1 94 ? -6.813 -5.022 34.651 1.00 64.94 94 PRO A N 1
ATOM 716 C CA . PRO A 1 94 ? -6.128 -5.869 35.605 1.00 64.94 94 PRO A CA 1
ATOM 717 C C . PRO A 1 94 ? -5.405 -4.927 36.557 1.00 64.94 94 PRO A C 1
ATOM 719 O O . PRO A 1 94 ? -4.700 -4.015 36.120 1.00 64.94 94 PRO A O 1
ATOM 722 N N . ALA A 1 95 ? -5.694 -5.069 37.850 1.00 61.78 95 ALA A N 1
ATOM 723 C CA . ALA A 1 95 ? -4.948 -4.361 38.867 1.00 61.78 95 ALA A CA 1
ATOM 724 C C . ALA A 1 95 ? -3.481 -4.710 38.621 1.00 61.78 95 ALA A C 1
ATOM 726 O O . ALA A 1 95 ? -3.131 -5.887 38.599 1.00 61.78 95 ALA A O 1
ATOM 727 N N . THR A 1 96 ? -2.668 -3.702 38.316 1.00 55.06 96 THR A N 1
ATOM 728 C CA . THR A 1 96 ? -1.223 -3.857 38.208 1.00 55.06 96 THR A CA 1
ATOM 729 C C . THR A 1 96 ? -0.745 -4.403 39.544 1.00 55.06 96 THR A C 1
ATOM 731 O O . THR A 1 96 ? -0.742 -3.668 40.530 1.00 55.06 96 THR A O 1
ATOM 734 N N . ASP A 1 97 ? -0.431 -5.696 39.585 1.00 49.91 97 ASP A N 1
ATOM 735 C CA . ASP A 1 97 ? 0.230 -6.311 40.726 1.00 49.91 97 ASP A CA 1
ATOM 736 C C . ASP A 1 97 ? 1.619 -5.666 40.839 1.00 49.91 97 ASP A C 1
ATOM 738 O O . ASP A 1 97 ? 2.400 -5.725 39.884 1.00 49.91 97 ASP A O 1
ATOM 742 N N . PRO A 1 98 ? 1.942 -4.990 41.953 1.00 58.09 98 PRO A N 1
ATOM 743 C CA . PRO A 1 98 ? 3.253 -4.403 42.169 1.00 58.09 98 PRO A CA 1
ATOM 744 C C . PRO A 1 98 ? 4.205 -5.498 42.668 1.00 58.09 98 PRO A C 1
ATOM 746 O O . PRO A 1 98 ? 4.594 -5.511 43.829 1.00 58.09 98 PRO A O 1
ATOM 749 N N . HIS A 1 99 ? 4.546 -6.448 41.803 1.00 55.47 99 HIS A N 1
ATOM 750 C CA . HIS A 1 99 ? 5.562 -7.465 42.069 1.00 55.47 99 HIS A CA 1
ATOM 751 C C . HIS A 1 99 ? 6.245 -7.835 40.750 1.00 55.47 99 HIS A C 1
ATOM 753 O O . HIS A 1 99 ? 5.768 -8.712 40.046 1.00 55.47 99 HIS A O 1
ATOM 759 N N . ASP A 1 100 ? 7.283 -7.076 40.384 1.00 49.94 100 ASP A N 1
ATOM 760 C CA . ASP A 1 100 ? 8.460 -7.530 39.613 1.00 49.94 100 ASP A CA 1
ATOM 761 C C . ASP A 1 100 ? 9.353 -6.326 39.265 1.00 49.94 100 ASP A C 1
ATOM 763 O O . ASP A 1 100 ? 9.567 -5.948 38.114 1.00 49.94 100 ASP A O 1
ATOM 767 N N . THR A 1 101 ? 9.895 -5.692 40.306 1.00 51.84 101 THR A N 1
ATOM 768 C CA . THR A 1 101 ? 11.108 -4.871 40.197 1.00 51.84 101 THR A CA 1
ATOM 769 C C . THR A 1 101 ? 12.219 -5.567 40.968 1.00 51.84 101 THR A C 1
ATOM 771 O O . THR A 1 101 ? 12.697 -5.069 41.982 1.00 51.84 101 THR A O 1
ATOM 774 N N . GLU A 1 102 ? 12.590 -6.759 40.511 1.00 58.66 102 GLU A N 1
ATOM 775 C CA . GLU A 1 102 ? 13.771 -7.480 40.981 1.00 58.66 102 GLU A CA 1
ATOM 776 C C . GLU A 1 102 ? 14.763 -7.594 39.819 1.00 58.66 102 GLU A C 1
ATOM 778 O O . GLU A 1 102 ? 14.926 -8.649 39.230 1.00 58.66 102 GLU A O 1
ATOM 783 N N . TYR A 1 103 ? 15.373 -6.467 39.439 1.00 52.44 103 TYR A N 1
ATOM 784 C CA . TYR A 1 103 ? 16.722 -6.408 38.861 1.00 52.44 103 TYR A CA 1
ATOM 785 C C . TYR A 1 103 ? 17.306 -5.024 39.156 1.00 52.44 103 TYR A C 1
ATOM 787 O O . TYR A 1 103 ? 17.248 -4.088 38.358 1.00 52.44 103 TYR A O 1
ATOM 795 N N . ASP A 1 104 ? 17.817 -4.936 40.379 1.00 49.09 104 ASP A N 1
ATOM 796 C CA . ASP A 1 104 ? 18.602 -3.849 40.944 1.00 49.09 104 ASP A CA 1
ATOM 797 C C . ASP A 1 104 ? 20.043 -3.941 40.406 1.00 49.09 104 ASP A C 1
ATOM 799 O O . ASP A 1 104 ? 20.743 -4.937 40.611 1.00 49.09 104 ASP A O 1
ATOM 803 N N . LEU A 1 105 ? 20.469 -2.929 39.648 1.00 56.94 105 LEU A N 1
ATOM 804 C CA . LEU A 1 105 ? 21.827 -2.786 39.124 1.00 56.94 105 LEU A CA 1
ATOM 805 C C . LEU A 1 105 ? 22.356 -1.402 39.524 1.00 56.94 105 LEU A C 1
ATOM 807 O O . LEU A 1 105 ? 22.084 -0.401 38.867 1.00 56.94 105 LEU A O 1
ATOM 811 N N . ALA A 1 106 ? 23.184 -1.440 40.571 1.00 56.31 106 ALA A N 1
ATOM 812 C CA . ALA A 1 106 ? 24.142 -0.445 41.055 1.00 56.31 106 ALA A CA 1
ATOM 813 C C . ALA A 1 106 ? 23.605 0.760 41.861 1.00 56.31 106 ALA A C 1
ATOM 815 O O . ALA A 1 106 ? 23.024 1.710 41.341 1.00 56.31 106 ALA A O 1
ATOM 816 N N . GLU A 1 107 ? 23.952 0.717 43.152 1.00 55.91 107 GLU A N 1
ATOM 817 C CA . GLU A 1 107 ? 23.767 1.711 44.210 1.00 55.91 107 GLU A CA 1
ATOM 818 C C . GLU A 1 107 ? 24.253 3.129 43.858 1.00 55.91 107 GLU A C 1
ATOM 820 O O . GLU A 1 107 ? 25.408 3.348 43.486 1.00 55.91 107 GLU A O 1
ATOM 825 N N . ALA A 1 108 ? 23.395 4.115 44.135 1.00 53.31 108 ALA A N 1
ATOM 826 C CA . ALA A 1 108 ? 23.775 5.498 44.414 1.00 53.31 108 ALA A CA 1
ATOM 827 C C . ALA A 1 108 ? 23.088 5.950 45.723 1.00 53.31 108 ALA A C 1
ATOM 829 O O . ALA A 1 108 ? 21.958 5.537 45.992 1.00 53.31 108 ALA A O 1
ATOM 830 N N . PRO A 1 109 ? 23.761 6.740 46.582 1.00 58.66 109 PRO A N 1
ATOM 831 C CA . PRO A 1 109 ? 23.441 6.795 48.004 1.00 58.66 109 PRO A CA 1
ATOM 832 C C . PRO A 1 109 ? 22.186 7.607 48.355 1.00 58.66 109 PRO A C 1
ATOM 834 O O . PRO A 1 109 ? 21.973 8.720 47.882 1.00 58.66 109 PRO A O 1
ATOM 837 N N . ALA A 1 110 ? 21.428 6.990 49.262 1.00 56.09 110 ALA A N 1
ATOM 838 C CA . ALA A 1 110 ? 20.354 7.444 50.142 1.00 56.09 110 ALA A CA 1
ATOM 839 C C . ALA A 1 110 ? 20.021 8.947 50.232 1.00 56.09 110 ALA A C 1
ATOM 841 O O . ALA A 1 110 ? 20.811 9.769 50.698 1.00 56.09 110 ALA A O 1
ATOM 842 N N . THR A 1 111 ? 18.736 9.230 50.017 1.00 48.50 111 THR A N 1
ATOM 843 C CA . THR A 1 111 ? 17.996 10.298 50.706 1.00 48.50 111 THR A CA 1
ATOM 844 C C . THR A 1 111 ? 16.865 9.668 51.531 1.00 48.50 111 THR A C 1
ATOM 846 O O . THR A 1 111 ? 16.108 8.873 50.966 1.00 48.50 111 THR A O 1
ATOM 849 N N . PRO A 1 112 ? 16.735 9.979 52.833 1.00 58.81 112 PRO A N 1
ATOM 850 C CA . PRO A 1 112 ? 15.642 9.500 53.671 1.00 58.81 112 PRO A CA 1
ATOM 851 C C . PRO A 1 112 ? 14.383 10.371 53.509 1.00 58.81 112 PRO A C 1
ATOM 853 O O . PRO A 1 112 ? 14.472 11.535 53.127 1.00 58.81 112 PRO A O 1
ATOM 856 N N . ASP A 1 113 ? 13.239 9.780 53.866 1.00 53.81 113 ASP A N 1
ATOM 857 C CA . ASP A 1 113 ? 11.914 10.389 54.077 1.00 53.81 113 ASP A CA 1
ATOM 858 C C . ASP A 1 113 ? 10.946 10.428 52.880 1.00 53.81 113 ASP A C 1
ATOM 860 O O . ASP A 1 113 ? 10.596 11.476 52.341 1.00 53.81 113 ASP A O 1
ATOM 864 N N . ALA A 1 114 ? 10.389 9.258 52.551 1.00 47.38 114 ALA A N 1
ATOM 865 C CA . ALA A 1 114 ? 9.090 9.147 51.886 1.00 47.38 114 ALA A CA 1
ATOM 866 C C . ALA A 1 114 ? 8.128 8.365 52.793 1.00 47.38 114 ALA A C 1
ATOM 868 O O . ALA A 1 114 ? 8.035 7.139 52.746 1.00 47.38 114 ALA A O 1
ATOM 869 N N . ILE A 1 115 ? 7.435 9.100 53.666 1.00 54.94 115 ILE A N 1
ATOM 870 C CA . ILE A 1 115 ? 6.337 8.583 54.484 1.00 54.94 115 ILE A CA 1
ATOM 871 C C . ILE A 1 115 ? 5.213 8.134 53.544 1.00 54.94 115 ILE A C 1
ATOM 873 O O . ILE A 1 115 ? 4.748 8.893 52.693 1.00 54.94 115 ILE A O 1
ATOM 877 N N . ALA A 1 116 ? 4.789 6.884 53.715 1.00 50.56 116 ALA A N 1
ATOM 878 C CA . ALA A 1 116 ? 3.686 6.262 53.006 1.00 50.56 116 ALA A CA 1
ATOM 879 C C . ALA A 1 116 ? 2.392 7.079 53.170 1.00 50.56 116 ALA A C 1
ATOM 881 O O . ALA A 1 116 ? 1.742 7.055 54.215 1.00 50.56 116 ALA A O 1
ATOM 882 N N . HIS A 1 117 ? 1.996 7.785 52.113 1.00 51.09 117 HIS A N 1
ATOM 883 C CA . HIS A 1 117 ? 0.635 8.277 51.964 1.00 51.09 117 HIS A CA 1
ATOM 884 C C . HIS A 1 117 ? -0.262 7.094 51.585 1.00 51.09 117 HIS A C 1
ATOM 886 O O . HIS A 1 117 ? -0.464 6.810 50.403 1.00 51.09 117 HIS A O 1
ATOM 892 N N . GLU A 1 118 ? -0.809 6.400 52.588 1.00 50.47 118 GLU A N 1
ATOM 893 C CA . GLU A 1 118 ? -2.010 5.589 52.390 1.00 50.47 118 GLU A CA 1
ATOM 894 C C . GLU A 1 118 ? -3.075 6.478 51.739 1.00 50.47 118 GLU A C 1
ATOM 896 O O . GLU A 1 118 ? -3.552 7.462 52.311 1.00 50.47 118 GLU A O 1
ATOM 901 N N . GLN A 1 119 ? -3.391 6.165 50.484 1.00 61.88 119 GLN A N 1
ATOM 902 C CA . GLN A 1 119 ? -4.366 6.884 49.682 1.00 61.88 119 GLN A CA 1
ATOM 903 C C . GLN A 1 119 ? -5.752 6.743 50.314 1.00 61.88 119 GLN A C 1
ATOM 905 O O . GLN A 1 119 ? -6.483 5.786 50.052 1.00 61.88 119 GLN A O 1
ATOM 910 N N . PHE A 1 120 ? -6.140 7.735 51.114 1.00 65.25 120 PHE A N 1
ATOM 911 C CA . PHE A 1 120 ? -7.527 7.952 51.501 1.00 65.25 120 PHE A CA 1
ATOM 912 C C . PHE A 1 120 ? -8.358 8.111 50.223 1.00 65.25 120 PHE A C 1
ATOM 914 O O . PHE A 1 120 ? -8.305 9.140 49.549 1.00 65.25 120 PHE A O 1
ATOM 921 N N . LYS A 1 121 ? -9.111 7.071 49.854 1.00 79.56 121 LYS A N 1
ATOM 922 C CA . LYS A 1 121 ? -10.098 7.152 48.774 1.00 79.56 121 LYS A CA 1
ATOM 923 C C . LYS A 1 121 ? -11.253 8.021 49.285 1.00 79.56 121 LYS A C 1
ATOM 925 O O . LYS A 1 121 ? -11.931 7.600 50.222 1.00 79.56 121 LYS A O 1
ATOM 930 N N . PRO A 1 122 ? -11.488 9.220 48.726 1.00 89.19 122 PRO A N 1
ATOM 931 C CA . PRO A 1 122 ? -12.558 10.082 49.206 1.00 89.19 122 PRO A CA 1
ATOM 932 C C . PRO A 1 122 ? -13.917 9.403 48.977 1.00 89.19 122 PRO A C 1
ATOM 934 O O . PRO A 1 122 ? -14.213 8.918 47.882 1.00 89.19 122 PRO A O 1
ATOM 937 N N . ALA A 1 123 ? -14.740 9.343 50.023 1.00 96.19 123 ALA A N 1
ATOM 938 C CA . ALA A 1 123 ? -16.119 8.866 49.960 1.00 96.19 123 ALA A CA 1
ATOM 939 C C . ALA A 1 123 ? -17.087 10.045 49.772 1.00 96.19 123 ALA A C 1
ATOM 941 O O . ALA A 1 123 ? -16.817 11.170 50.195 1.00 96.19 123 ALA A O 1
ATOM 942 N N . CYS A 1 124 ? -18.227 9.800 49.126 1.00 95.88 124 CYS A N 1
ATOM 943 C CA . CYS A 1 124 ? -19.251 10.819 48.935 1.00 95.88 124 CYS A CA 1
ATOM 944 C C . CYS A 1 124 ? -19.886 11.186 50.289 1.00 95.88 124 CYS A C 1
ATOM 946 O O . CYS A 1 124 ? -20.397 10.292 50.959 1.00 95.88 124 CYS A O 1
ATOM 948 N N . PRO A 1 125 ? -19.952 12.469 50.681 1.00 95.38 125 PRO A N 1
ATOM 949 C CA . PRO A 1 125 ? -20.512 12.866 51.976 1.00 95.38 125 PRO A CA 1
ATOM 950 C C . PRO A 1 125 ? -22.033 12.670 52.074 1.00 95.38 125 PRO A C 1
ATOM 952 O O . PRO A 1 125 ? -22.571 12.636 53.172 1.00 95.38 125 PRO A O 1
ATOM 955 N N . SER A 1 126 ? -22.734 12.534 50.943 1.00 96.44 126 SER A N 1
ATOM 956 C CA . SER A 1 126 ? -24.189 12.346 50.924 1.00 96.44 126 SER A CA 1
ATOM 957 C C . SER A 1 126 ? -24.613 10.877 51.001 1.00 96.44 126 SER A C 1
ATOM 959 O O . SER A 1 126 ? -25.609 10.584 51.653 1.00 96.44 126 SER A O 1
ATOM 961 N N . CYS A 1 127 ? -23.888 9.956 50.355 1.00 95.88 127 CYS A N 1
ATOM 962 C CA . CYS A 1 127 ? -24.280 8.538 50.296 1.00 95.88 127 CYS A CA 1
ATOM 963 C C . CYS A 1 127 ? -23.188 7.541 50.717 1.00 95.88 127 CYS A C 1
ATOM 965 O O . CYS A 1 127 ? -23.429 6.338 50.709 1.00 95.88 127 CYS A O 1
ATOM 967 N N . GLY A 1 128 ? -21.979 8.002 51.044 1.00 95.69 128 GLY A N 1
ATOM 968 C CA . GLY A 1 128 ? -20.865 7.161 51.492 1.00 95.69 128 GLY A CA 1
ATOM 969 C C . GLY A 1 128 ? -20.157 6.351 50.398 1.00 95.69 128 GLY A C 1
ATOM 970 O O . GLY A 1 128 ? -19.155 5.703 50.685 1.00 95.69 128 GLY A O 1
ATOM 971 N N . SER A 1 129 ? -20.615 6.382 49.141 1.00 95.88 129 SER A N 1
ATOM 972 C CA . SER A 1 129 ? -19.981 5.612 48.061 1.00 95.88 129 SER A CA 1
ATOM 973 C C . SER A 1 129 ? -18.567 6.116 47.756 1.00 95.88 129 SER A C 1
ATOM 975 O O . SER A 1 129 ? -18.349 7.329 47.724 1.00 95.88 129 SER A O 1
ATOM 977 N N . ALA A 1 130 ? -17.634 5.215 47.445 1.00 95.38 130 ALA A N 1
ATOM 978 C CA . ALA A 1 130 ? -16.293 5.584 46.995 1.00 95.38 130 ALA A CA 1
ATOM 979 C C . ALA A 1 130 ? -16.347 6.407 45.696 1.00 95.38 130 ALA A C 1
ATOM 981 O O . ALA A 1 130 ? -17.078 6.070 44.763 1.00 95.38 130 ALA A O 1
ATOM 982 N N . VAL A 1 131 ? -15.560 7.482 45.627 1.00 96.25 131 VAL A N 1
ATOM 983 C CA . VAL A 1 131 ? -15.541 8.411 44.491 1.00 96.25 131 VAL A CA 1
ATOM 984 C C . VAL A 1 131 ? -14.102 8.664 44.055 1.00 96.25 131 VAL A C 1
ATOM 986 O O . VAL A 1 131 ? -13.178 8.668 44.864 1.00 96.25 131 VAL A O 1
ATOM 989 N N . LYS A 1 132 ? -13.884 8.870 42.752 1.00 93.38 132 LYS A N 1
ATOM 990 C CA . LYS A 1 132 ? -12.560 9.254 42.240 1.00 93.38 132 LYS A CA 1
ATOM 991 C C . LYS A 1 132 ? -12.225 10.669 42.718 1.00 93.38 132 LYS A C 1
ATOM 993 O O . LYS A 1 132 ? -13.095 11.534 42.704 1.00 93.38 132 LYS A O 1
ATOM 998 N N . ALA A 1 133 ? -10.960 10.927 43.051 1.00 89.69 133 ALA A N 1
ATOM 999 C CA . ALA A 1 133 ? -10.499 12.214 43.592 1.00 89.69 133 ALA A CA 1
ATOM 1000 C C . ALA A 1 133 ? -10.761 13.434 42.679 1.00 89.69 133 ALA A C 1
ATOM 1002 O O . ALA A 1 133 ? -10.711 14.567 43.140 1.00 89.69 133 ALA A O 1
ATOM 1003 N N . GLN A 1 134 ? -11.061 13.211 41.396 1.00 89.94 134 GLN A N 1
ATOM 1004 C CA . GLN A 1 134 ? -11.364 14.256 40.410 1.00 89.94 134 GLN A CA 1
ATOM 1005 C C . GLN A 1 134 ? -12.846 14.278 39.981 1.00 89.94 134 GLN A C 1
ATOM 1007 O O . GLN A 1 134 ? -13.199 14.921 38.993 1.00 89.94 134 GLN A O 1
ATOM 1012 N N . ALA A 1 135 ? -13.731 13.556 40.676 1.00 94.19 135 ALA A N 1
ATOM 1013 C CA . ALA A 1 135 ? -15.152 13.525 40.344 1.00 94.19 135 ALA A CA 1
ATOM 1014 C C . ALA A 1 135 ? -15.848 14.835 40.752 1.00 94.19 135 ALA A C 1
ATOM 1016 O O . ALA A 1 135 ? -15.765 15.265 41.898 1.00 94.19 135 ALA A O 1
ATOM 1017 N N . VAL A 1 136 ? -16.573 15.453 39.814 1.00 96.69 136 VAL A N 1
ATOM 1018 C CA . VAL A 1 136 ? -17.353 16.681 40.062 1.00 96.69 136 VAL A CA 1
ATOM 1019 C C . VAL A 1 136 ? -18.737 16.366 40.636 1.00 96.69 136 VAL A C 1
ATOM 1021 O O . VAL A 1 136 ? -19.249 17.137 41.439 1.00 96.69 136 VAL A O 1
ATOM 1024 N N . ILE A 1 137 ? -19.326 15.216 40.290 1.00 96.62 137 ILE A N 1
ATOM 1025 C CA . ILE A 1 137 ? -20.642 14.767 40.771 1.00 96.62 137 ILE A CA 1
ATOM 1026 C C . ILE A 1 137 ? -20.567 13.285 41.163 1.00 96.62 137 ILE A C 1
ATOM 1028 O O . ILE A 1 137 ? -19.894 12.492 40.503 1.00 96.62 137 ILE A O 1
ATOM 1032 N N . CYS A 1 138 ? -21.248 12.900 42.244 1.00 95.81 138 CYS A N 1
ATOM 1033 C CA . CYS A 1 138 ? -21.399 11.511 42.657 1.00 95.81 138 CYS A CA 1
ATOM 1034 C C . CYS A 1 138 ? -22.421 10.805 41.761 1.00 95.81 138 CYS A C 1
ATOM 1036 O O . CYS A 1 138 ? -23.583 11.198 41.716 1.00 95.81 138 CYS A O 1
ATOM 1038 N N . LEU A 1 139 ? -22.006 9.723 41.101 1.00 94.50 139 LEU A N 1
ATOM 1039 C CA . LEU A 1 139 ? -22.877 8.945 40.212 1.00 94.50 139 LEU A CA 1
ATOM 1040 C C . LEU A 1 139 ? -23.982 8.179 40.954 1.00 94.50 139 LEU A C 1
ATOM 1042 O O . LEU A 1 139 ? -24.968 7.805 40.334 1.00 94.50 139 LEU A O 1
ATOM 1046 N N . ASN A 1 140 ? -23.820 7.945 42.260 1.00 95.69 140 ASN A N 1
ATOM 1047 C CA . ASN A 1 140 ? -24.762 7.139 43.032 1.00 95.69 140 ASN A CA 1
ATOM 1048 C C . ASN A 1 140 ? -25.928 7.965 43.601 1.00 95.69 140 ASN A C 1
ATOM 1050 O O . ASN A 1 140 ? -27.035 7.457 43.717 1.00 95.69 140 ASN A O 1
ATOM 1054 N N . CYS A 1 141 ? -25.696 9.235 43.959 1.00 95.56 141 CYS A N 1
ATOM 1055 C CA . CYS A 1 141 ? -26.726 10.085 44.574 1.00 95.56 141 CYS A CA 1
ATOM 1056 C C . CYS A 1 141 ? -26.878 11.485 43.960 1.00 95.56 141 CYS A C 1
ATOM 1058 O O . CYS A 1 141 ? -27.688 12.269 44.441 1.00 95.56 141 CYS A O 1
ATOM 1060 N N . GLY A 1 142 ? -26.094 11.842 42.938 1.00 95.44 142 GLY A N 1
ATOM 1061 C CA . GLY A 1 142 ? -26.175 13.163 42.302 1.00 95.44 142 GLY A CA 1
ATOM 1062 C C . GLY A 1 142 ? -25.583 14.318 43.124 1.00 95.44 142 GLY A C 1
ATOM 1063 O O . GLY A 1 142 ? -25.830 15.481 42.812 1.00 95.44 142 GLY A O 1
ATOM 1064 N N . TYR A 1 143 ? -24.798 14.039 44.172 1.00 96.75 143 TYR A N 1
ATOM 1065 C CA . TYR A 1 143 ? -24.132 15.075 44.973 1.00 96.75 143 TYR A CA 1
ATOM 1066 C C . TYR A 1 143 ? -23.006 15.763 44.195 1.00 96.75 143 TYR A C 1
ATOM 1068 O O . TYR A 1 143 ? -22.065 15.098 43.763 1.00 96.75 143 TYR A O 1
ATOM 1076 N N . ASN A 1 144 ? -23.074 17.084 44.041 1.00 96.31 144 ASN A N 1
ATOM 1077 C CA . ASN A 1 144 ? -22.055 17.877 43.360 1.00 96.31 144 ASN A CA 1
ATOM 1078 C C . ASN A 1 144 ? -20.960 18.311 44.351 1.00 96.31 144 ASN A C 1
ATOM 1080 O O . ASN A 1 144 ? -21.219 19.068 45.286 1.00 96.31 144 ASN A O 1
ATOM 1084 N N . PHE A 1 145 ? -19.723 17.850 44.141 1.00 95.56 145 PHE A N 1
ATOM 1085 C CA . PHE A 1 145 ? -18.576 18.135 45.014 1.00 95.56 145 PHE A CA 1
ATOM 1086 C C . PHE A 1 145 ? -18.100 19.589 44.934 1.00 95.56 145 PHE A C 1
ATOM 1088 O O . PHE A 1 145 ? -17.457 20.057 45.868 1.00 95.56 145 PHE A O 1
ATOM 1095 N N . LYS A 1 146 ? -18.421 20.314 43.852 1.00 94.81 146 LYS A N 1
ATOM 1096 C CA . LYS A 1 146 ? -18.090 21.743 43.728 1.00 94.81 146 LYS A CA 1
ATOM 1097 C C . LYS A 1 146 ? -19.079 22.634 44.470 1.00 94.81 146 LYS A C 1
ATOM 1099 O O . LYS A 1 146 ? -18.682 23.640 45.042 1.00 94.81 146 LYS A O 1
ATOM 1104 N N . GLU A 1 147 ? -20.356 22.270 44.441 1.00 94.69 147 GLU A N 1
ATOM 1105 C CA . GLU A 1 147 ? -21.441 23.088 45.001 1.00 94.69 147 GLU A CA 1
ATOM 1106 C C . GLU A 1 147 ? -21.843 22.663 46.419 1.00 94.69 147 GLU A C 1
ATOM 1108 O O . GLU A 1 147 ? -22.542 23.403 47.109 1.00 94.69 147 GLU A O 1
ATOM 1113 N N . GLY A 1 148 ? -21.417 21.475 46.861 1.00 95.19 148 GLY A N 1
ATOM 1114 C CA . GLY A 1 148 ? -21.742 20.936 48.181 1.00 95.19 148 GLY A CA 1
ATOM 1115 C C . GLY A 1 148 ? -23.228 20.608 48.365 1.00 95.19 148 GLY A C 1
ATOM 1116 O O . GLY A 1 148 ? -23.720 20.608 49.492 1.00 95.19 148 GLY A O 1
ATOM 1117 N N . LYS A 1 149 ? -23.967 20.381 47.270 1.00 95.75 149 LYS A N 1
ATOM 1118 C CA . LYS A 1 149 ? -25.417 20.129 47.273 1.00 95.75 149 LYS A CA 1
ATOM 1119 C C . LYS A 1 149 ? -25.785 18.990 46.321 1.00 95.75 149 LYS A C 1
ATOM 1121 O O . LYS A 1 149 ? -25.113 18.765 45.313 1.00 95.75 149 LYS A O 1
ATOM 1126 N N . ALA A 1 150 ? -26.851 18.261 46.652 1.00 93.44 150 ALA A N 1
ATOM 1127 C CA . ALA A 1 150 ? -27.452 17.275 45.758 1.00 93.44 150 ALA A CA 1
ATOM 1128 C C . ALA A 1 150 ? -28.220 17.993 44.643 1.00 93.44 150 ALA A C 1
ATOM 1130 O O . ALA A 1 150 ? -29.027 18.880 44.922 1.00 93.44 150 ALA A O 1
ATOM 1131 N N . VAL A 1 151 ? -27.942 17.634 43.390 1.00 91.31 151 VAL A N 1
ATOM 1132 C CA . VAL A 1 151 ? -28.628 18.223 42.239 1.00 91.31 151 VAL A CA 1
ATOM 1133 C C . VAL A 1 151 ? -29.963 17.508 42.063 1.00 91.31 151 VAL A C 1
ATOM 1135 O O . VAL A 1 151 ? -30.007 16.347 41.658 1.00 91.31 151 VAL A O 1
ATOM 1138 N N . THR A 1 152 ? -31.058 18.200 42.364 1.00 86.00 152 THR A N 1
ATOM 1139 C CA . THR A 1 152 ? -32.404 17.724 42.041 1.00 86.00 152 THR A CA 1
ATOM 1140 C C . THR A 1 152 ? -32.607 17.888 40.542 1.00 86.00 152 THR A C 1
ATOM 1142 O O . THR A 1 152 ? -32.728 19.004 40.042 1.00 86.00 152 THR A O 1
ATOM 1145 N N . THR A 1 153 ? -32.591 16.778 39.810 1.00 78.75 153 THR A N 1
ATOM 1146 C CA . THR A 1 153 ? -32.971 16.792 38.398 1.00 78.75 153 THR A CA 1
ATOM 1147 C C . THR A 1 153 ? -34.485 16.684 38.324 1.00 78.75 153 THR A C 1
ATOM 1149 O O . THR A 1 153 ? -35.069 15.641 38.600 1.00 78.75 153 THR A O 1
ATOM 1152 N N . GLU A 1 154 ? -35.132 17.800 38.010 1.00 75.94 154 GLU A N 1
ATOM 1153 C CA . GLU A 1 154 ? -36.549 17.810 37.684 1.00 75.94 154 GLU A CA 1
ATOM 1154 C C . GLU A 1 154 ? -36.681 17.313 36.243 1.00 75.94 154 GLU A C 1
ATOM 1156 O O . GLU A 1 154 ? -36.283 17.981 35.287 1.00 75.94 154 GLU A O 1
ATOM 1161 N N . VAL A 1 155 ? -37.142 16.073 36.086 1.00 66.00 155 VAL A N 1
ATOM 1162 C CA . VAL A 1 155 ? -37.450 15.519 34.768 1.00 66.00 155 VAL A CA 1
ATOM 1163 C C . VAL A 1 155 ? -38.801 16.092 34.368 1.00 66.00 155 VAL A C 1
ATOM 1165 O O . VAL A 1 155 ? -39.841 15.503 34.651 1.00 66.00 155 VAL A O 1
ATOM 1168 N N . SER A 1 156 ? -38.796 17.268 33.739 1.00 61.09 156 SER A N 1
ATOM 1169 C CA . SER A 1 156 ? -39.977 17.753 33.032 1.00 61.09 156 SER A CA 1
ATOM 1170 C C . SER A 1 156 ? -40.276 16.758 31.916 1.00 61.09 156 SER A C 1
ATOM 1172 O O . SER A 1 156 ? -39.537 16.676 30.933 1.00 61.09 156 SER A O 1
ATOM 1174 N N . ALA A 1 157 ? -41.326 15.961 32.108 1.00 56.84 157 ALA A N 1
ATOM 1175 C CA . ALA A 1 157 ? -41.910 15.158 31.053 1.00 56.84 157 ALA A CA 1
ATOM 1176 C C . ALA A 1 157 ? -42.294 16.118 29.925 1.00 56.84 157 ALA A C 1
ATOM 1178 O O . ALA A 1 157 ? -43.221 16.911 30.056 1.00 56.84 157 ALA A O 1
ATOM 1179 N N . VAL A 1 158 ? -41.511 16.107 28.850 1.00 56.56 158 VAL A N 1
ATOM 1180 C CA . VAL A 1 158 ? -41.900 16.771 27.615 1.00 56.56 158 VAL A CA 1
ATOM 1181 C C . VAL A 1 158 ? -43.033 15.926 27.060 1.00 56.56 158 VAL A C 1
ATOM 1183 O O . VAL A 1 158 ? -42.802 14.826 26.557 1.00 56.56 158 VAL A O 1
ATOM 1186 N N . GLU A 1 159 ? -44.256 16.412 27.244 1.00 55.34 159 GLU A N 1
ATOM 1187 C CA . GLU A 1 159 ? -45.429 15.945 26.519 1.00 55.34 159 GLU A CA 1
ATOM 1188 C C . GLU A 1 159 ? -45.127 16.162 25.031 1.00 55.34 159 GLU A C 1
ATOM 1190 O O . GLU A 1 159 ? -44.995 17.288 24.553 1.00 55.34 159 GLU A O 1
ATOM 1195 N N . VAL A 1 160 ? -44.851 15.065 24.327 1.00 59.31 160 VAL A N 1
ATOM 1196 C CA . VAL A 1 160 ? -44.673 15.071 22.878 1.00 59.31 160 VAL A CA 1
ATOM 1197 C C . VAL A 1 160 ? -46.076 15.080 22.291 1.00 59.31 160 VAL A C 1
ATOM 1199 O O . VAL A 1 160 ? -46.754 14.055 22.314 1.00 59.31 160 VAL A O 1
ATOM 1202 N N . ASP A 1 161 ? -46.508 16.248 21.819 1.00 48.38 161 ASP A N 1
ATOM 1203 C CA . ASP A 1 161 ? -47.738 16.406 21.046 1.00 48.38 161 ASP A CA 1
ATOM 1204 C C . ASP A 1 161 ? -47.624 15.606 19.739 1.00 48.38 161 ASP A C 1
ATOM 1206 O O . ASP A 1 161 ? -46.866 15.939 18.824 1.00 48.38 161 ASP A O 1
ATOM 1210 N N . ASP A 1 162 ? -48.357 14.497 19.707 1.00 47.12 162 ASP A N 1
ATOM 1211 C CA . ASP A 1 162 ? -48.428 13.523 18.625 1.00 47.12 162 ASP A CA 1
ATOM 1212 C C . ASP A 1 162 ? -49.507 13.974 17.619 1.00 47.12 162 ASP A C 1
ATOM 1214 O O . ASP A 1 162 ? -50.701 13.718 17.793 1.00 47.12 162 ASP A O 1
ATOM 1218 N N . GLU A 1 163 ? -49.106 14.695 16.566 1.00 55.41 163 GLU A N 1
ATOM 1219 C CA . GLU A 1 163 ? -49.972 15.013 15.425 1.00 55.41 163 GLU A CA 1
ATOM 1220 C C . GLU A 1 163 ? -49.713 14.034 14.272 1.00 55.41 163 GLU A C 1
ATOM 1222 O O . GLU A 1 163 ? -48.814 14.221 13.454 1.00 55.41 163 GLU A O 1
ATOM 1227 N N . SER A 1 164 ? -50.508 12.962 14.202 1.00 52.00 164 SER A N 1
ATOM 1228 C CA . SER A 1 164 ? -51.204 12.530 12.973 1.00 52.00 164 SER A CA 1
ATOM 1229 C C . SER A 1 164 ? -51.960 11.209 13.175 1.00 52.00 164 SER A C 1
ATOM 1231 O O . SER A 1 164 ? -51.397 10.125 13.291 1.00 52.00 164 SER A O 1
ATOM 1233 N N . THR A 1 165 ? -53.289 11.318 13.152 1.00 53.06 165 THR A N 1
ATOM 1234 C CA . THR A 1 165 ? -54.242 10.205 12.998 1.00 53.06 165 THR A CA 1
ATOM 1235 C C . THR A 1 165 ? -54.570 10.022 11.504 1.00 53.06 165 THR A C 1
ATOM 1237 O O . THR A 1 165 ? -54.615 11.016 10.775 1.00 53.06 165 THR A O 1
ATOM 1240 N N . PRO A 1 166 ? -54.824 8.784 11.029 1.00 53.44 166 PRO A N 1
ATOM 1241 C CA . PRO A 1 166 ? -56.192 8.478 10.597 1.00 53.44 166 PRO A CA 1
ATOM 1242 C C . PRO A 1 166 ? -56.705 7.099 11.075 1.00 53.44 166 PRO A C 1
ATOM 1244 O O . PRO A 1 166 ? -56.168 6.049 10.740 1.00 53.44 166 PRO A O 1
ATOM 1247 N N . GLU A 1 167 ? -57.757 7.158 11.894 1.00 45.94 167 GLU A N 1
ATOM 1248 C CA . GLU A 1 167 ? -59.061 6.479 11.802 1.00 45.94 167 GLU A CA 1
ATOM 1249 C C . GLU A 1 167 ? -59.154 5.057 11.193 1.00 45.94 167 GLU A C 1
ATOM 1251 O O . GLU A 1 167 ? -59.101 4.890 9.978 1.00 45.94 167 GLU A O 1
ATOM 1256 N N . ALA A 1 168 ? -59.433 4.042 12.034 1.00 44.94 168 ALA A N 1
ATOM 1257 C CA . ALA A 1 168 ? -60.708 3.291 12.013 1.00 44.94 168 ALA A CA 1
ATOM 1258 C C . ALA A 1 168 ? -60.788 2.153 13.070 1.00 44.94 168 ALA A C 1
ATOM 1260 O O . ALA A 1 168 ? -60.155 1.110 12.945 1.00 44.94 168 ALA A O 1
ATOM 1261 N N . ALA A 1 169 ? -61.664 2.381 14.059 1.00 48.38 169 ALA A N 1
ATOM 1262 C CA . ALA A 1 169 ? -62.605 1.466 14.732 1.00 48.38 169 ALA A CA 1
ATOM 1263 C C . ALA A 1 169 ? -62.147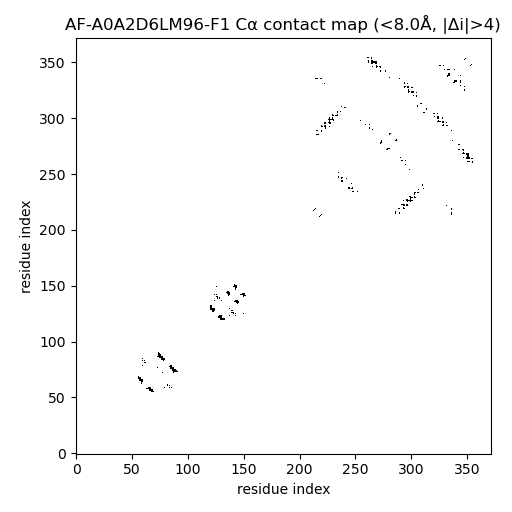 0.132 15.380 1.00 48.38 169 ALA A C 1
ATOM 1265 O O . ALA A 1 169 ? -61.947 -0.867 14.698 1.00 48.38 169 ALA A O 1
ATOM 1266 N N . SER A 1 170 ? -62.246 0.053 16.722 1.00 45.50 170 SER A N 1
ATOM 1267 C CA . SER A 1 170 ? -63.274 -0.765 17.414 1.00 45.50 170 SER A CA 1
ATOM 1268 C C . SER A 1 170 ? -63.072 -0.869 18.946 1.00 45.50 170 SER A C 1
ATOM 1270 O O . SER A 1 170 ? -62.157 -1.543 19.405 1.00 45.50 170 SER A O 1
ATOM 1272 N N . ALA A 1 171 ? -64.066 -0.341 19.679 1.00 46.12 171 ALA A N 1
ATOM 1273 C CA . ALA A 1 171 ? -64.593 -0.741 21.002 1.00 46.12 171 ALA A CA 1
ATOM 1274 C C . ALA A 1 171 ? -63.910 -0.292 22.326 1.00 46.12 171 ALA A C 1
ATOM 1276 O O . ALA A 1 171 ? -62.718 -0.455 22.552 1.00 46.12 171 ALA A O 1
ATOM 1277 N N . SER A 1 172 ? -64.764 0.258 23.208 1.00 55.62 172 SER A N 1
ATOM 1278 C CA . SER A 1 172 ? -64.532 0.951 24.497 1.00 55.62 172 SER A CA 1
ATOM 1279 C C . SER A 1 172 ? -64.793 0.045 25.760 1.00 55.62 172 SER A C 1
ATOM 1281 O O . SER A 1 172 ? -64.799 -1.169 25.585 1.00 55.62 172 SER A O 1
ATOM 1283 N N . PRO A 1 173 ? -65.046 0.552 27.009 1.00 73.88 173 PRO A N 1
ATOM 1284 C CA . PRO A 1 173 ? -64.175 0.569 28.227 1.00 73.88 173 PRO A CA 1
ATOM 1285 C C . PRO A 1 173 ? -64.910 -0.047 29.485 1.00 73.88 173 PRO A C 1
ATOM 1287 O O . PRO A 1 173 ? -65.752 -0.906 29.218 1.00 73.88 173 PRO A O 1
ATOM 1290 N N . PRO A 1 174 ? -64.814 0.355 30.803 1.00 70.94 174 PRO A N 1
ATOM 1291 C CA . PRO A 1 174 ? -63.870 1.110 31.700 1.00 70.94 174 PRO A CA 1
ATOM 1292 C C . PRO A 1 174 ? -63.684 0.397 33.112 1.00 70.94 174 PRO A C 1
ATOM 1294 O O . PRO A 1 174 ? -63.877 -0.819 33.142 1.00 70.94 174 PRO A O 1
ATOM 1297 N N . PRO A 1 175 ? -63.508 1.033 34.319 1.00 66.75 175 PRO A N 1
ATOM 1298 C CA . PRO A 1 175 ? -62.704 2.184 34.829 1.00 66.75 175 PRO A CA 1
ATOM 1299 C C . PRO A 1 175 ? -61.820 1.842 36.082 1.00 66.75 175 PRO A C 1
ATOM 1301 O O . PRO A 1 175 ? -61.980 0.777 36.670 1.00 66.75 175 PRO A O 1
ATOM 1304 N N . ALA A 1 176 ? -60.951 2.767 36.542 1.00 41.66 176 ALA A N 1
ATOM 1305 C CA . ALA A 1 176 ? -60.953 3.330 37.921 1.00 41.66 176 ALA A CA 1
ATOM 1306 C C . ALA A 1 176 ? -59.616 4.000 38.336 1.00 41.66 176 ALA A C 1
ATOM 1308 O O . ALA A 1 176 ? -58.580 3.350 38.425 1.00 41.66 176 ALA A O 1
ATOM 1309 N N . ASP A 1 177 ? -59.729 5.304 38.621 1.00 50.25 177 ASP A N 1
ATOM 1310 C CA . ASP A 1 177 ? -59.157 6.087 39.729 1.00 50.25 177 ASP A CA 1
ATOM 1311 C C . ASP A 1 177 ? -57.655 6.024 40.062 1.00 50.25 177 ASP A C 1
ATOM 1313 O O . ASP A 1 177 ? -57.140 5.002 40.498 1.00 50.25 177 ASP A O 1
ATOM 1317 N N . THR A 1 178 ? -56.986 7.189 40.057 1.00 48.28 178 THR A N 1
ATOM 1318 C CA . THR A 1 178 ? -56.450 7.808 41.293 1.00 48.28 178 THR A CA 1
ATOM 1319 C C . THR A 1 178 ? -56.048 9.274 41.060 1.00 48.28 178 THR A C 1
ATOM 1321 O O . THR A 1 178 ? -55.434 9.644 40.062 1.00 48.28 178 THR A O 1
ATOM 1324 N N . GLN A 1 179 ? -56.459 10.089 42.029 1.00 48.69 179 GLN A N 1
ATOM 1325 C CA . GLN A 1 179 ? -56.402 11.544 42.166 1.00 48.69 179 GLN A CA 1
ATOM 1326 C C . GLN A 1 179 ? -54.968 12.084 42.350 1.00 48.69 179 GLN A C 1
ATOM 1328 O O . GLN A 1 179 ? -54.157 11.503 43.060 1.00 48.69 179 GLN A O 1
ATOM 1333 N N . ALA A 1 180 ? -54.631 13.164 41.642 1.00 48.44 180 ALA A N 1
ATOM 1334 C CA . ALA A 1 180 ? -54.420 14.533 42.138 1.00 48.44 180 ALA A CA 1
ATOM 1335 C C . ALA A 1 180 ? -53.433 14.709 43.314 1.00 48.44 180 ALA A C 1
ATOM 1337 O O . ALA A 1 180 ? -53.772 14.484 44.472 1.00 48.44 180 ALA A O 1
ATOM 1338 N N . ALA A 1 181 ? -52.267 15.292 43.020 1.00 42.19 181 ALA A N 1
ATOM 1339 C CA . ALA A 1 181 ? -51.526 16.116 43.971 1.00 42.19 181 ALA A CA 1
ATOM 1340 C C . ALA A 1 181 ? -50.908 17.316 43.237 1.00 42.19 181 ALA A C 1
ATOM 1342 O O . ALA A 1 181 ? -50.111 17.180 42.315 1.00 42.19 181 ALA A O 1
ATOM 1343 N N . MET A 1 182 ? -51.365 18.488 43.655 1.00 56.12 182 MET A N 1
ATOM 1344 C CA . MET A 1 182 ? -51.130 19.822 43.118 1.00 56.12 182 MET A CA 1
ATOM 1345 C C . MET A 1 182 ? -49.972 20.467 43.891 1.00 56.12 182 MET A C 1
ATOM 1347 O O . MET A 1 182 ? -50.034 20.533 45.117 1.00 56.12 182 MET A O 1
ATOM 1351 N N . LEU A 1 183 ? -48.933 20.947 43.199 1.00 47.31 183 LEU A N 1
ATOM 1352 C CA . LEU A 1 183 ? -47.837 21.740 43.775 1.00 47.31 183 LEU A CA 1
ATOM 1353 C C . LEU A 1 183 ? -47.463 22.919 42.847 1.00 47.31 183 LEU A C 1
ATOM 1355 O O . LEU A 1 183 ? -47.743 22.864 41.649 1.00 47.31 183 LEU A O 1
ATOM 1359 N N . PRO A 1 184 ? -46.922 24.019 43.410 1.00 58.44 184 PRO A N 1
ATOM 1360 C CA . PRO A 1 184 ? -47.010 25.363 42.839 1.00 58.44 184 PRO A CA 1
ATOM 1361 C C . PRO A 1 184 ? -45.928 25.680 41.788 1.00 58.44 184 PRO A C 1
ATOM 1363 O O . PRO A 1 184 ? -44.826 25.136 41.856 1.00 58.44 184 PRO A O 1
ATOM 1366 N N . PRO A 1 185 ? -46.189 26.632 40.869 1.00 59.81 185 PRO A N 1
ATOM 1367 C CA . PRO A 1 185 ? -45.237 27.053 39.852 1.00 59.81 185 PRO A CA 1
ATOM 1368 C C . PRO A 1 185 ? -44.374 28.206 40.373 1.00 59.81 185 PRO A C 1
ATOM 1370 O O . PRO A 1 185 ? -44.856 29.322 40.540 1.00 59.81 185 PRO A O 1
ATOM 1373 N N . THR A 1 186 ? -43.082 27.977 40.595 1.00 52.88 186 THR A N 1
ATOM 1374 C CA . THR A 1 186 ? -42.121 29.086 40.730 1.00 52.88 186 THR A CA 1
ATOM 1375 C C . THR A 1 186 ? -40.724 28.605 40.380 1.00 52.88 186 THR A C 1
ATOM 1377 O O . THR A 1 186 ? -40.083 27.905 41.155 1.00 52.88 186 THR A O 1
ATOM 1380 N N . GLY A 1 187 ? -40.248 29.008 39.207 1.00 44.09 187 GLY A N 1
ATOM 1381 C CA . GLY A 1 187 ? -38.885 28.748 38.773 1.00 44.09 187 GLY A CA 1
ATOM 1382 C C . GLY A 1 187 ? -38.676 29.235 37.352 1.00 44.09 187 GLY A C 1
ATOM 1383 O O . GLY A 1 187 ? -38.654 28.444 36.420 1.00 44.09 187 GLY A O 1
ATOM 1384 N N . THR A 1 188 ? -38.551 30.550 37.185 1.00 50.59 188 THR A N 1
ATOM 1385 C CA . THR A 1 188 ? -38.177 31.227 35.936 1.00 50.59 188 THR A CA 1
ATOM 1386 C C . THR A 1 188 ? -36.720 30.887 35.586 1.00 50.59 188 THR A C 1
ATOM 1388 O O . THR A 1 188 ? -35.817 31.708 35.709 1.00 50.59 188 THR A O 1
ATOM 1391 N N . GLY A 1 189 ? -36.463 29.630 35.228 1.00 46.59 189 GLY A N 1
ATOM 1392 C CA . GLY A 1 189 ? -35.187 29.162 34.706 1.00 46.59 189 GLY A CA 1
ATOM 1393 C C . GLY A 1 189 ? -35.159 29.409 33.208 1.00 46.59 189 GLY A C 1
ATOM 1394 O O . GLY A 1 189 ? -35.976 28.859 32.478 1.00 46.59 189 GLY A O 1
ATOM 1395 N N . ALA A 1 190 ? -34.247 30.270 32.761 1.00 54.25 190 ALA A N 1
ATOM 1396 C CA . ALA A 1 190 ? -34.027 30.564 31.353 1.00 54.25 190 ALA A CA 1
ATOM 1397 C C . ALA A 1 190 ? -33.881 29.258 30.552 1.00 54.25 190 ALA A C 1
ATOM 1399 O O . ALA A 1 190 ? -32.888 28.539 30.685 1.00 54.25 190 ALA A O 1
ATOM 1400 N N . SER A 1 191 ? -34.889 28.953 29.734 1.00 51.81 191 SER A N 1
ATOM 1401 C CA . SER A 1 191 ? -34.888 27.853 28.781 1.00 51.81 191 SER A CA 1
ATOM 1402 C C . SER A 1 191 ? -33.833 28.140 27.718 1.00 51.81 191 SER A C 1
ATOM 1404 O O . SER A 1 191 ? -34.053 28.850 26.739 1.00 51.81 191 SER A O 1
ATOM 1406 N N . ILE A 1 192 ? -32.629 27.616 27.934 1.00 56.91 192 ILE A N 1
ATOM 1407 C CA . ILE A 1 192 ? -31.596 27.595 26.904 1.00 56.91 192 ILE A CA 1
ATOM 1408 C C . ILE A 1 192 ? -32.130 26.695 25.789 1.00 56.91 192 ILE A C 1
ATOM 1410 O O . ILE A 1 192 ? -32.249 25.482 25.947 1.00 56.91 192 ILE A O 1
ATOM 1414 N N . SER A 1 193 ? -32.505 27.338 24.689 1.00 55.97 193 SER A N 1
ATOM 1415 C CA . SER A 1 193 ? -33.159 26.770 23.517 1.00 55.97 193 SER A CA 1
ATOM 1416 C C . SER A 1 193 ? -32.465 25.500 23.023 1.00 55.97 193 SER A C 1
ATOM 1418 O O . SER A 1 193 ? -31.322 25.533 22.559 1.00 55.97 193 SER A O 1
ATOM 1420 N N . THR A 1 194 ? -33.184 24.383 23.079 1.00 58.88 194 THR A N 1
ATOM 1421 C CA . THR A 1 194 ? -32.761 23.045 22.644 1.00 58.88 194 THR A CA 1
ATOM 1422 C C . THR A 1 194 ? -32.352 22.998 21.165 1.00 58.88 194 THR A C 1
ATOM 1424 O O . THR A 1 194 ? -31.556 22.146 20.775 1.00 58.88 194 THR A O 1
ATOM 1427 N N . SER A 1 195 ? -32.818 23.951 20.352 1.00 63.31 195 SER A N 1
ATOM 1428 C CA . SER A 1 195 ? -32.461 24.098 18.936 1.00 63.31 195 SER A CA 1
ATOM 1429 C C . SER A 1 195 ? -30.967 24.355 18.710 1.00 63.31 195 SER A C 1
ATOM 1431 O O . SER A 1 195 ? -30.371 23.743 17.830 1.00 63.31 195 SER A O 1
ATOM 1433 N N . ALA A 1 196 ? -30.313 25.150 19.565 1.00 64.00 196 ALA A N 1
ATOM 1434 C CA . ALA A 1 196 ? -28.895 25.482 19.397 1.00 64.00 196 ALA A CA 1
ATOM 1435 C C . ALA A 1 196 ? -27.951 24.280 19.626 1.00 64.00 196 ALA A C 1
ATOM 1437 O O . ALA A 1 196 ? -26.832 24.257 19.117 1.00 64.00 196 ALA A O 1
ATOM 1438 N N . LYS A 1 197 ? -28.387 23.258 20.380 1.00 61.28 197 LYS A N 1
ATOM 1439 C CA . LYS A 1 197 ? -27.609 22.020 20.582 1.00 61.28 197 LYS A CA 1
ATOM 1440 C C . LYS A 1 197 ? -27.734 21.034 19.418 1.00 61.28 197 LYS A C 1
ATOM 1442 O O . LYS A 1 197 ? -26.821 20.230 19.222 1.00 61.28 197 LYS A O 1
ATOM 1447 N N . LEU A 1 198 ? -28.824 21.090 18.651 1.00 74.50 198 LEU A N 1
ATOM 1448 C CA . LEU A 1 198 ? -29.017 20.209 17.498 1.00 74.50 198 LEU A CA 1
ATOM 1449 C C . LEU A 1 198 ? -28.124 20.632 16.320 1.00 74.50 198 LEU A C 1
ATOM 1451 O O . LEU A 1 198 ? -27.493 19.789 15.688 1.00 74.50 198 LEU A O 1
ATOM 1455 N N . ASP A 1 199 ? -27.975 21.939 16.096 1.00 77.00 199 ASP A N 1
ATOM 1456 C CA . ASP A 1 199 ? -27.151 22.453 14.993 1.00 77.00 199 ASP A CA 1
ATOM 1457 C C . ASP A 1 199 ? -25.652 22.171 15.190 1.00 77.00 199 ASP A C 1
ATOM 1459 O O . ASP A 1 199 ? -24.927 21.893 14.232 1.00 77.00 199 ASP A O 1
ATOM 1463 N N . LEU A 1 200 ? -25.173 22.168 16.440 1.00 79.44 200 LEU A N 1
ATOM 1464 C CA . LEU A 1 200 ? -23.763 21.904 16.732 1.00 79.44 200 LEU A CA 1
ATOM 1465 C C . LEU A 1 200 ? -23.371 20.440 16.474 1.00 79.44 200 LEU A C 1
ATOM 1467 O O . LEU A 1 200 ? -22.266 20.173 16.007 1.00 79.44 200 LEU A O 1
ATOM 1471 N N . THR A 1 201 ? -24.264 19.489 16.754 1.00 76.88 201 THR A N 1
ATOM 1472 C CA . THR A 1 201 ? -23.983 18.059 16.530 1.00 76.88 201 THR A CA 1
ATOM 1473 C C . THR A 1 201 ? -23.966 17.718 15.041 1.00 76.88 201 THR A C 1
ATOM 1475 O O . THR A 1 201 ? -23.036 17.053 14.589 1.00 76.88 201 THR A O 1
ATOM 1478 N N . ALA A 1 202 ? -24.884 18.286 14.251 1.00 79.12 202 ALA A N 1
ATOM 1479 C CA . ALA A 1 202 ? -24.871 18.144 12.794 1.00 79.12 202 ALA A CA 1
ATOM 1480 C C . ALA A 1 202 ? -23.593 18.720 12.147 1.00 79.12 202 ALA A C 1
ATOM 1482 O O . ALA A 1 202 ? -23.045 18.133 11.210 1.00 79.12 202 ALA A O 1
ATOM 1483 N N . ALA A 1 203 ? -23.078 19.843 12.664 1.00 79.62 203 ALA A N 1
ATOM 1484 C CA . ALA A 1 203 ? -21.832 20.437 12.179 1.00 79.62 203 ALA A CA 1
ATOM 1485 C C . ALA A 1 203 ? -20.595 19.568 12.488 1.00 79.62 203 ALA A C 1
ATOM 1487 O O . ALA A 1 203 ? -19.707 19.436 11.641 1.00 79.62 203 ALA A O 1
ATOM 1488 N N . ILE A 1 204 ? -20.543 18.949 13.675 1.00 82.56 204 ILE A N 1
ATOM 1489 C CA . ILE A 1 204 ? -19.437 18.068 14.084 1.00 82.56 204 ILE A CA 1
ATOM 1490 C C . ILE A 1 204 ? -19.444 16.769 13.265 1.00 82.56 204 ILE A C 1
ATOM 1492 O O . ILE A 1 204 ? -18.400 16.378 12.736 1.00 82.56 204 ILE A O 1
ATOM 1496 N N . ASP A 1 205 ? -20.610 16.145 13.080 1.00 79.81 205 ASP A N 1
ATOM 1497 C CA . ASP A 1 205 ? -20.733 14.910 12.293 1.00 79.81 205 ASP A CA 1
ATOM 1498 C C . ASP A 1 205 ? -20.330 15.126 10.824 1.00 79.81 205 ASP A C 1
ATOM 1500 O O . ASP A 1 205 ? -19.660 14.280 10.221 1.00 79.81 205 ASP A O 1
ATOM 1504 N N . GLY A 1 206 ? -20.646 16.299 10.262 1.00 82.31 206 GLY A N 1
ATOM 1505 C CA . GLY A 1 206 ? -20.215 16.688 8.919 1.00 82.31 206 GLY A CA 1
ATOM 1506 C C . GLY A 1 206 ? -18.690 16.767 8.768 1.00 82.31 206 GLY A C 1
ATOM 1507 O O . GLY A 1 206 ? -18.141 16.297 7.764 1.00 82.31 206 GLY A O 1
ATOM 1508 N N . GLN A 1 207 ? -17.980 17.302 9.769 1.00 81.44 207 GLN A N 1
ATOM 1509 C CA . GLN A 1 207 ? -16.515 17.375 9.737 1.00 81.44 207 GLN A CA 1
ATOM 1510 C C . GLN A 1 207 ? -15.868 15.991 9.828 1.00 81.44 207 GLN A C 1
ATOM 1512 O O . GLN A 1 207 ? -14.987 15.681 9.021 1.00 81.44 207 GLN A O 1
ATOM 1517 N N . VAL A 1 208 ? -16.335 15.129 10.735 1.00 83.44 208 VAL A N 1
ATOM 1518 C CA . VAL A 1 208 ? -15.795 13.767 10.894 1.00 83.44 208 VAL A CA 1
ATOM 1519 C C . VAL A 1 208 ? -16.001 12.943 9.621 1.00 83.44 208 VAL A C 1
ATOM 1521 O O . VAL A 1 208 ? -15.084 12.263 9.153 1.00 83.44 208 VAL A O 1
ATOM 1524 N N . GLN A 1 209 ? -17.171 13.054 8.988 1.00 83.56 209 GLN A N 1
ATOM 1525 C CA . GLN A 1 209 ? -17.458 12.313 7.761 1.00 83.56 209 GLN A CA 1
ATOM 1526 C C . GLN A 1 209 ? -16.602 12.785 6.573 1.00 83.56 209 GLN A C 1
ATOM 1528 O O . GLN A 1 209 ? -16.230 11.979 5.715 1.00 83.56 209 GLN A O 1
ATOM 1533 N N . SER A 1 210 ? -16.251 14.075 6.522 1.00 83.88 210 SER A N 1
ATOM 1534 C CA . SER A 1 210 ? -15.372 14.618 5.481 1.00 83.88 210 SER A CA 1
ATOM 1535 C C . SER A 1 210 ? -13.931 14.103 5.594 1.00 83.88 210 SER A C 1
ATOM 1537 O O . SER A 1 210 ? -13.314 13.789 4.573 1.00 83.88 210 SER A O 1
ATOM 1539 N N . ALA A 1 211 ? -13.427 13.924 6.820 1.00 83.00 211 ALA A N 1
ATOM 1540 C CA . ALA A 1 211 ? -12.086 13.402 7.070 1.00 83.00 211 ALA A CA 1
ATOM 1541 C C . ALA A 1 211 ? -11.934 11.956 6.565 1.00 83.00 211 ALA A C 1
ATOM 1543 O O . ALA A 1 211 ? -10.947 11.6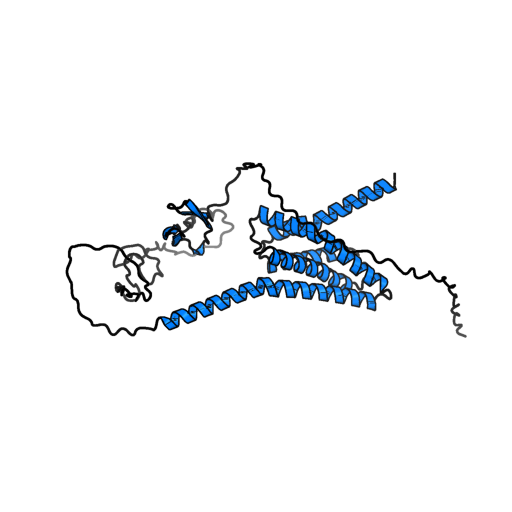30 5.903 1.00 83.00 211 ALA A O 1
ATOM 1544 N N . HIS A 1 212 ? -12.950 11.112 6.781 1.00 82.00 212 HIS A N 1
ATOM 1545 C CA . HIS A 1 212 ? -12.961 9.744 6.252 1.00 82.00 212 HIS A CA 1
ATOM 1546 C C . HIS A 1 212 ? -12.995 9.711 4.718 1.00 82.00 212 HIS A C 1
ATOM 1548 O O . HIS A 1 212 ? -12.203 8.999 4.100 1.00 82.00 212 HIS A O 1
ATOM 1554 N N . ARG A 1 213 ? -13.833 10.543 4.079 1.00 85.19 213 ARG A N 1
ATOM 1555 C CA . ARG A 1 213 ? -13.874 10.620 2.605 1.00 85.19 213 ARG A CA 1
ATOM 1556 C C . ARG A 1 213 ? -12.543 11.060 2.006 1.00 85.19 213 ARG A C 1
ATOM 1558 O O . ARG A 1 213 ? -12.156 10.558 0.953 1.00 85.19 213 ARG A O 1
ATOM 1565 N N . PHE A 1 214 ? -11.845 11.989 2.655 1.00 89.12 214 PHE A N 1
ATOM 1566 C CA . PHE A 1 214 ? -10.558 12.466 2.161 1.00 89.12 214 PHE A CA 1
ATOM 1567 C C . PHE A 1 214 ? -9.514 11.342 2.127 1.00 89.12 214 PHE A C 1
ATOM 1569 O O . PHE A 1 214 ? -8.812 11.180 1.127 1.00 89.12 214 PHE A O 1
ATOM 1576 N N . LYS A 1 215 ? -9.443 10.529 3.187 1.00 87.50 215 LYS A N 1
ATOM 1577 C CA . LYS A 1 215 ? -8.476 9.429 3.278 1.00 87.50 215 LYS A CA 1
ATOM 1578 C C . LYS A 1 215 ? -8.790 8.288 2.308 1.00 87.50 215 LYS A C 1
ATOM 1580 O O . LYS A 1 215 ? -7.876 7.742 1.697 1.00 87.50 215 LYS A O 1
ATOM 1585 N N . ASP A 1 216 ? -10.066 7.964 2.120 1.00 89.38 216 ASP A N 1
ATOM 1586 C CA . ASP A 1 216 ? -10.466 6.835 1.274 1.00 89.38 216 ASP A CA 1
ATOM 1587 C C . ASP A 1 216 ? -10.420 7.128 -0.227 1.00 89.38 216 ASP A C 1
ATOM 1589 O O . ASP A 1 216 ? -10.220 6.205 -1.017 1.00 89.38 216 ASP A O 1
ATOM 1593 N N . ILE A 1 217 ? -10.588 8.392 -0.625 1.00 93.31 217 ILE A N 1
ATOM 1594 C CA . ILE A 1 217 ? -10.714 8.777 -2.036 1.00 93.31 217 ILE A CA 1
ATOM 1595 C C . ILE A 1 217 ? -9.522 9.610 -2.489 1.00 93.31 217 ILE A C 1
ATOM 1597 O O . ILE A 1 217 ? -8.844 9.252 -3.450 1.00 93.31 217 ILE A O 1
ATOM 1601 N N . THR A 1 218 ? -9.256 10.723 -1.807 1.00 95.38 218 THR A N 1
ATOM 1602 C CA . THR A 1 218 ? -8.279 11.713 -2.269 1.00 95.38 218 THR A CA 1
ATOM 1603 C C . THR A 1 218 ? -6.854 11.186 -2.159 1.00 95.38 218 THR A C 1
ATOM 1605 O O . THR A 1 218 ? -6.064 11.355 -3.086 1.00 95.38 218 THR A O 1
ATOM 1608 N N . LEU A 1 219 ? -6.528 10.507 -1.057 1.00 95.50 219 LEU A N 1
ATOM 1609 C CA . LEU A 1 219 ? -5.181 9.990 -0.814 1.00 95.50 219 LEU A CA 1
ATOM 1610 C C . LEU A 1 219 ? -4.743 8.937 -1.858 1.00 95.50 219 LEU A C 1
ATOM 1612 O O . LEU A 1 219 ? -3.693 9.144 -2.468 1.00 95.50 219 LEU A O 1
ATOM 1616 N N . PRO A 1 220 ? -5.531 7.887 -2.180 1.00 96.06 220 PRO A N 1
ATOM 1617 C CA . PRO A 1 220 ? -5.164 6.960 -3.254 1.00 96.06 220 PRO A CA 1
ATOM 1618 C C . PRO A 1 220 ? -5.022 7.647 -4.617 1.00 96.06 220 PRO A C 1
ATOM 1620 O O . PRO A 1 220 ? -4.142 7.295 -5.399 1.00 96.06 220 PRO A O 1
ATOM 1623 N N . LEU A 1 221 ? -5.845 8.657 -4.903 1.00 96.62 221 LEU A N 1
ATOM 1624 C CA . LEU A 1 221 ? -5.798 9.389 -6.171 1.00 96.62 221 LEU A CA 1
ATOM 1625 C C . LEU A 1 221 ? -4.519 10.232 -6.300 1.00 96.62 221 LEU A C 1
ATOM 1627 O O . LEU A 1 221 ? -3.910 10.259 -7.369 1.00 96.62 221 LEU A O 1
ATOM 1631 N N . ILE A 1 222 ? -4.064 10.849 -5.203 1.00 97.00 222 ILE A N 1
ATOM 1632 C CA . ILE A 1 222 ? -2.767 11.540 -5.131 1.00 97.00 222 ILE A CA 1
ATOM 1633 C C . ILE A 1 222 ? -1.615 10.549 -5.338 1.00 97.00 222 ILE A C 1
ATOM 1635 O O . ILE A 1 222 ? -0.689 10.838 -6.099 1.00 97.00 222 ILE A O 1
ATOM 1639 N N . TYR A 1 223 ? -1.672 9.375 -4.703 1.00 97.19 223 TYR A N 1
ATOM 1640 C CA . TYR A 1 223 ? -0.640 8.338 -4.822 1.00 97.19 223 TYR A CA 1
ATOM 1641 C C . TYR A 1 223 ? -0.547 7.810 -6.260 1.00 97.19 223 TYR A C 1
ATOM 1643 O O . TYR A 1 223 ? 0.541 7.778 -6.838 1.00 97.19 223 TYR A O 1
ATOM 1651 N N . ALA A 1 224 ? -1.690 7.489 -6.872 1.00 97.00 224 ALA A N 1
ATOM 1652 C CA . ALA A 1 224 ? -1.767 7.065 -8.266 1.00 97.00 224 ALA A CA 1
ATOM 1653 C C . ALA A 1 224 ? -1.258 8.159 -9.219 1.00 97.00 224 ALA A C 1
ATOM 1655 O O . ALA A 1 224 ? -0.431 7.882 -10.086 1.00 97.00 224 ALA A O 1
ATOM 1656 N N . GLY A 1 225 ? -1.691 9.411 -9.032 1.00 97.19 225 GLY A N 1
ATOM 1657 C CA . GLY A 1 225 ? -1.231 10.546 -9.837 1.00 97.19 225 GLY A CA 1
ATOM 1658 C C . GLY A 1 225 ? 0.281 10.766 -9.740 1.00 97.19 225 GLY A C 1
ATOM 1659 O O . GLY A 1 225 ? 0.944 10.967 -10.757 1.00 97.19 225 GLY A O 1
ATOM 1660 N N . THR A 1 226 ? 0.839 10.650 -8.533 1.00 97.12 226 THR A N 1
ATOM 1661 C CA . THR A 1 226 ? 2.284 10.772 -8.289 1.00 97.12 226 THR A CA 1
ATOM 1662 C C . THR A 1 226 ? 3.058 9.646 -8.971 1.00 97.12 226 THR A C 1
ATOM 1664 O O . THR A 1 226 ? 4.046 9.909 -9.654 1.00 97.12 226 THR A O 1
ATOM 1667 N N . GLY A 1 227 ? 2.598 8.397 -8.857 1.00 96.31 227 GLY A N 1
ATOM 1668 C CA . GLY A 1 227 ? 3.244 7.265 -9.521 1.00 96.31 227 GLY A CA 1
ATOM 1669 C C . GLY A 1 227 ? 3.216 7.373 -11.048 1.00 96.31 227 GLY A C 1
ATOM 1670 O O . GLY A 1 227 ? 4.251 7.197 -11.689 1.00 96.31 227 GLY A O 1
ATOM 1671 N N . VAL A 1 228 ? 2.078 7.763 -11.640 1.00 96.69 228 VAL A N 1
ATOM 1672 C CA . VAL A 1 228 ? 1.978 8.012 -13.092 1.00 96.69 228 VAL A CA 1
ATOM 1673 C C . VAL A 1 228 ? 2.930 9.124 -13.527 1.00 96.69 228 VAL A C 1
ATOM 1675 O O . VAL A 1 228 ? 3.628 8.970 -14.528 1.00 96.69 228 VAL A O 1
ATOM 1678 N N . LEU A 1 229 ? 3.006 10.225 -12.772 1.00 96.62 229 LEU A N 1
ATOM 1679 C CA . LEU A 1 229 ? 3.928 11.320 -13.070 1.00 96.62 229 LEU A CA 1
ATOM 1680 C C . LEU A 1 229 ? 5.386 10.838 -13.079 1.00 96.62 229 LEU A C 1
ATOM 1682 O O . LEU A 1 229 ? 6.123 11.160 -14.008 1.00 96.62 229 LEU A O 1
ATOM 1686 N N . LEU A 1 230 ? 5.793 10.026 -12.098 1.00 95.69 230 LEU A N 1
ATOM 1687 C CA . LEU A 1 230 ? 7.142 9.456 -12.050 1.00 95.69 230 LEU A CA 1
ATOM 1688 C C . LEU A 1 230 ? 7.434 8.545 -13.254 1.00 95.69 230 LEU A C 1
ATOM 1690 O O . LEU A 1 230 ? 8.525 8.622 -13.819 1.00 95.69 230 LEU A O 1
ATOM 1694 N N . ILE A 1 231 ? 6.458 7.747 -13.701 1.00 93.44 231 ILE A N 1
ATOM 1695 C CA . ILE A 1 231 ? 6.581 6.911 -14.909 1.00 93.44 231 ILE A CA 1
ATOM 1696 C C . ILE A 1 231 ? 6.735 7.781 -16.167 1.00 93.44 231 ILE A C 1
ATOM 1698 O O . ILE A 1 231 ? 7.555 7.477 -17.036 1.00 93.44 231 ILE A O 1
ATOM 1702 N N . ILE A 1 232 ? 5.990 8.885 -16.274 1.00 93.25 232 ILE A N 1
ATOM 1703 C CA . ILE A 1 232 ? 6.125 9.831 -17.393 1.00 93.25 232 ILE A CA 1
ATOM 1704 C C . ILE A 1 232 ? 7.521 10.460 -17.389 1.00 93.25 232 ILE A C 1
ATOM 1706 O O . ILE A 1 232 ? 8.177 10.498 -18.431 1.00 93.25 232 ILE A O 1
ATOM 1710 N N . VAL A 1 233 ? 8.007 10.894 -16.221 1.00 93.50 233 VAL A N 1
ATOM 1711 C CA . VAL A 1 233 ? 9.363 11.440 -16.065 1.00 93.50 233 VAL A CA 1
ATOM 1712 C C . VAL A 1 233 ? 10.413 10.401 -16.468 1.00 93.50 233 VAL A C 1
ATOM 1714 O O . VAL A 1 233 ? 11.309 10.741 -17.233 1.00 93.50 233 VAL A O 1
ATOM 1717 N N . LYS A 1 234 ? 10.271 9.127 -16.068 1.00 91.50 234 LYS A N 1
ATOM 1718 C CA . LYS A 1 234 ? 11.137 8.017 -16.520 1.00 91.50 234 LYS A CA 1
ATOM 1719 C C . LYS A 1 234 ? 11.207 7.941 -18.039 1.00 91.50 234 LYS A C 1
ATOM 1721 O O . LYS A 1 234 ? 12.294 7.894 -18.610 1.00 91.50 234 LYS A O 1
ATOM 1726 N N . CYS A 1 235 ? 10.045 7.925 -18.692 1.00 90.44 235 CYS A N 1
ATOM 1727 C CA . CYS A 1 235 ? 9.950 7.815 -20.144 1.00 90.44 235 CYS A CA 1
ATOM 1728 C C . CYS A 1 235 ? 10.606 9.014 -20.831 1.00 90.44 235 CYS A C 1
ATOM 1730 O O . CYS A 1 235 ? 11.331 8.837 -21.805 1.00 90.44 235 CYS A O 1
ATOM 1732 N N . PHE A 1 236 ? 10.389 10.218 -20.300 1.00 91.50 236 PHE A N 1
ATOM 1733 C CA . PHE A 1 236 ? 10.969 11.450 -20.821 1.00 91.50 236 PHE A CA 1
ATOM 1734 C C . PHE A 1 236 ? 12.492 11.486 -20.659 1.00 91.50 236 PHE A C 1
ATOM 1736 O O . PHE A 1 236 ? 13.208 11.752 -21.620 1.00 91.50 236 PHE A O 1
ATOM 1743 N N . VAL A 1 237 ? 12.999 11.146 -19.471 1.00 90.44 237 VAL A N 1
ATOM 1744 C CA . VAL A 1 237 ? 14.438 11.073 -19.180 1.00 90.44 237 VAL A CA 1
ATOM 1745 C C . VAL A 1 237 ? 15.117 10.043 -20.081 1.00 90.44 237 VAL A C 1
ATOM 1747 O O . VAL A 1 237 ? 16.144 10.346 -20.680 1.00 90.44 237 VAL A O 1
ATOM 1750 N N . LEU A 1 238 ? 14.523 8.858 -20.251 1.00 87.38 238 LEU A N 1
ATOM 1751 C CA . LEU A 1 238 ? 15.050 7.830 -21.153 1.00 87.38 238 LEU A CA 1
ATOM 1752 C C . LEU A 1 238 ? 15.007 8.252 -22.625 1.00 87.38 238 LEU A C 1
ATOM 1754 O O . LEU A 1 238 ? 15.925 7.911 -23.363 1.00 87.38 238 LEU A O 1
ATOM 1758 N N . ALA A 1 239 ? 13.973 8.981 -23.048 1.00 89.00 239 ALA A N 1
ATOM 1759 C CA . ALA A 1 239 ? 13.851 9.471 -24.418 1.00 89.00 239 ALA A CA 1
ATOM 1760 C C . ALA A 1 239 ? 14.834 10.607 -24.743 1.00 89.00 239 ALA A C 1
ATOM 1762 O O . ALA A 1 239 ? 15.218 10.750 -25.899 1.00 89.00 239 ALA A O 1
ATOM 1763 N N . ILE A 1 240 ? 15.225 11.413 -23.750 1.00 89.62 240 ILE A N 1
ATOM 1764 C CA . ILE A 1 240 ? 16.198 12.503 -23.926 1.00 89.62 240 ILE A CA 1
ATOM 1765 C C . ILE A 1 240 ? 17.635 12.005 -23.797 1.00 89.62 240 ILE A C 1
ATOM 1767 O O . ILE A 1 240 ? 18.493 12.427 -24.565 1.00 89.62 240 ILE A O 1
ATOM 1771 N N . LEU A 1 241 ? 17.918 11.153 -22.807 1.00 87.31 241 LEU A N 1
ATOM 1772 C CA . LEU A 1 241 ? 19.280 10.689 -22.526 1.00 87.31 241 LEU A CA 1
ATOM 1773 C C . LEU A 1 241 ? 19.707 9.525 -23.421 1.00 87.31 241 LEU A C 1
ATOM 1775 O O . LEU A 1 241 ? 20.894 9.367 -23.692 1.00 87.31 241 LEU A O 1
ATOM 1779 N N . GLY A 1 242 ? 18.760 8.694 -23.855 1.00 73.19 242 GLY A N 1
ATOM 1780 C CA . GLY A 1 242 ? 19.012 7.632 -24.814 1.00 73.19 242 GLY A CA 1
ATOM 1781 C C . GLY A 1 242 ? 18.397 8.002 -26.152 1.00 73.19 242 GLY A C 1
ATOM 1782 O O . GLY A 1 242 ? 17.182 8.140 -26.235 1.00 73.19 242 GLY A O 1
ATOM 1783 N N . ASP A 1 243 ? 19.197 8.050 -27.218 1.00 68.38 243 ASP A N 1
ATOM 1784 C CA . ASP A 1 243 ? 18.758 8.267 -28.615 1.00 68.38 243 ASP A CA 1
ATOM 1785 C C . ASP A 1 243 ? 17.776 7.190 -29.155 1.00 68.38 243 ASP A C 1
ATOM 1787 O O . ASP A 1 243 ? 17.588 7.018 -30.357 1.00 68.38 243 ASP A O 1
ATOM 1791 N N . ASN A 1 244 ? 17.135 6.410 -28.282 1.00 80.88 244 ASN A N 1
ATOM 1792 C CA . ASN A 1 244 ? 16.339 5.244 -28.607 1.00 80.88 244 ASN A CA 1
ATOM 1793 C C . ASN A 1 244 ? 14.970 5.315 -27.926 1.00 80.88 244 ASN A C 1
ATOM 1795 O O . ASN A 1 244 ? 14.726 4.650 -26.918 1.00 80.88 244 ASN A O 1
ATOM 1799 N N . VAL A 1 245 ? 14.019 6.000 -28.566 1.00 87.44 245 VAL A N 1
ATOM 1800 C CA . VAL A 1 245 ? 12.575 5.911 -28.250 1.00 87.44 245 VAL A CA 1
ATOM 1801 C C . VAL A 1 245 ? 12.118 4.447 -28.116 1.00 87.44 245 VAL A C 1
ATOM 1803 O O . VAL A 1 245 ? 11.261 4.124 -27.297 1.00 87.44 245 VAL A O 1
ATOM 1806 N N . ARG A 1 246 ? 12.752 3.527 -28.861 1.00 87.94 246 ARG A N 1
ATOM 1807 C CA . ARG A 1 246 ? 12.524 2.077 -28.763 1.00 87.94 246 ARG A CA 1
ATOM 1808 C C . ARG A 1 246 ? 12.783 1.507 -27.364 1.00 87.94 246 ARG A C 1
ATOM 1810 O O . ARG A 1 246 ? 12.009 0.665 -26.921 1.00 87.94 246 ARG A O 1
ATOM 1817 N N . LEU A 1 247 ? 13.832 1.956 -26.668 1.00 84.31 247 LEU A N 1
ATOM 1818 C CA . LEU A 1 247 ? 14.116 1.507 -25.301 1.00 84.31 247 LEU A CA 1
ATOM 1819 C C . LEU A 1 247 ? 13.044 2.015 -24.336 1.00 84.31 247 LEU A C 1
ATOM 1821 O O . LEU A 1 247 ? 12.525 1.224 -23.554 1.00 84.31 247 LEU A O 1
ATOM 1825 N N . ALA A 1 248 ? 12.652 3.289 -24.440 1.00 86.31 248 ALA A N 1
ATOM 1826 C CA . ALA A 1 248 ? 11.596 3.864 -23.604 1.00 86.31 248 ALA A CA 1
ATOM 1827 C C . ALA A 1 248 ? 10.261 3.107 -23.757 1.00 86.31 248 ALA A C 1
ATOM 1829 O O . ALA A 1 248 ? 9.643 2.735 -22.760 1.00 86.31 248 ALA A O 1
ATOM 1830 N N . VAL A 1 249 ? 9.860 2.788 -24.996 1.00 90.44 249 VAL A N 1
ATOM 1831 C CA . VAL A 1 249 ? 8.660 1.974 -25.271 1.00 90.44 249 VAL A CA 1
ATOM 1832 C C . VAL A 1 249 ? 8.800 0.555 -24.706 1.00 90.44 249 VAL A C 1
ATOM 1834 O O . VAL A 1 249 ? 7.844 0.022 -24.146 1.00 90.44 249 VAL A O 1
ATOM 1837 N N . GLY A 1 250 ? 9.990 -0.047 -24.800 1.00 89.19 250 GLY A N 1
ATOM 1838 C CA . GLY A 1 250 ? 10.270 -1.363 -24.223 1.00 89.19 250 GLY A CA 1
ATOM 1839 C C . GLY A 1 250 ? 10.116 -1.400 -22.699 1.00 89.19 250 GLY A C 1
ATOM 1840 O O . GLY A 1 250 ? 9.509 -2.330 -22.167 1.00 89.19 250 GLY A O 1
ATOM 1841 N N . PHE A 1 251 ? 10.601 -0.373 -21.993 1.00 88.19 251 PHE A N 1
ATOM 1842 C CA . PHE A 1 251 ? 10.424 -0.256 -20.542 1.00 88.19 251 PHE A CA 1
ATOM 1843 C C . PHE A 1 251 ? 8.957 -0.084 -20.153 1.00 88.19 251 PHE A C 1
ATOM 1845 O O . PHE A 1 251 ? 8.498 -0.782 -19.253 1.00 88.19 251 PHE A O 1
ATOM 1852 N N . LEU A 1 252 ? 8.207 0.762 -20.865 1.00 90.00 252 LEU A N 1
ATOM 1853 C CA . LEU A 1 252 ? 6.776 0.933 -20.609 1.00 90.00 252 LEU A CA 1
ATOM 1854 C C . LEU A 1 252 ? 6.012 -0.386 -20.805 1.00 90.00 252 LEU A C 1
ATOM 1856 O O . LEU A 1 252 ? 5.188 -0.757 -19.973 1.00 90.00 252 LEU A O 1
ATOM 1860 N N . GLY A 1 253 ? 6.325 -1.132 -21.870 1.00 90.50 253 GLY A N 1
ATOM 1861 C CA . GLY A 1 253 ? 5.741 -2.451 -22.114 1.00 90.50 253 GLY A CA 1
ATOM 1862 C C . GLY A 1 253 ? 6.041 -3.444 -20.987 1.00 90.50 253 GLY A C 1
ATOM 1863 O O . GLY A 1 253 ? 5.136 -4.128 -20.512 1.00 90.50 253 GLY A O 1
ATOM 1864 N N . ARG A 1 254 ? 7.291 -3.487 -20.506 1.00 88.81 254 ARG A N 1
ATOM 1865 C CA . ARG A 1 254 ? 7.686 -4.320 -19.360 1.00 88.81 254 ARG A CA 1
ATOM 1866 C C . ARG A 1 254 ? 6.934 -3.935 -18.083 1.00 88.81 254 ARG A C 1
ATOM 1868 O O . ARG A 1 254 ? 6.478 -4.831 -17.371 1.00 88.81 254 ARG A O 1
ATOM 1875 N N . ASP A 1 255 ? 6.815 -2.642 -17.790 1.00 88.81 255 ASP A N 1
ATOM 1876 C CA . ASP A 1 255 ? 6.149 -2.145 -16.581 1.00 88.81 255 ASP A CA 1
ATOM 1877 C C . ASP A 1 255 ? 4.655 -2.520 -16.600 1.00 88.81 255 ASP A C 1
ATOM 1879 O O . ASP A 1 255 ? 4.135 -3.032 -15.610 1.00 88.81 255 ASP A O 1
ATOM 1883 N N . VAL A 1 256 ? 3.986 -2.392 -17.753 1.00 91.12 256 VAL A N 1
ATOM 1884 C CA . VAL A 1 256 ? 2.582 -2.808 -17.931 1.00 91.12 256 VAL A CA 1
ATOM 1885 C C . VAL A 1 256 ? 2.406 -4.316 -17.740 1.00 91.12 256 VAL A C 1
ATOM 1887 O O . VAL A 1 256 ? 1.492 -4.740 -17.038 1.00 91.12 256 VAL A O 1
ATOM 1890 N N . VAL A 1 257 ? 3.277 -5.143 -18.327 1.00 90.00 257 VAL A N 1
ATOM 1891 C CA . VAL A 1 257 ? 3.208 -6.605 -18.148 1.00 90.00 257 VAL A CA 1
ATOM 1892 C C . VAL A 1 257 ? 3.410 -6.982 -16.681 1.00 90.00 257 VAL A C 1
ATOM 1894 O O . VAL A 1 257 ? 2.674 -7.811 -16.149 1.00 90.00 257 VAL A O 1
ATOM 1897 N N . THR A 1 258 ? 4.373 -6.346 -16.013 1.00 86.81 258 THR A N 1
ATOM 1898 C CA . THR A 1 258 ? 4.655 -6.584 -14.592 1.00 86.81 258 THR A CA 1
ATOM 1899 C C . THR A 1 258 ? 3.459 -6.187 -13.728 1.00 86.81 258 THR A C 1
ATOM 1901 O O . THR A 1 258 ? 3.048 -6.967 -12.878 1.00 86.81 258 THR A O 1
ATOM 1904 N N . PHE A 1 259 ? 2.826 -5.045 -14.013 1.00 90.19 259 PHE A N 1
ATOM 1905 C CA . PHE A 1 259 ? 1.601 -4.602 -13.346 1.00 90.19 259 PHE A CA 1
ATOM 1906 C C . PHE A 1 2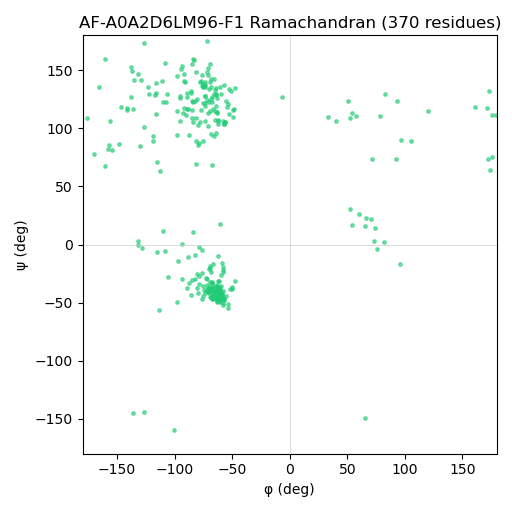59 ? 0.460 -5.621 -13.477 1.00 90.19 259 PHE A C 1
ATOM 1908 O O . PHE A 1 259 ? -0.186 -5.959 -12.487 1.00 90.19 259 PHE A O 1
ATOM 1915 N N . VAL A 1 260 ? 0.227 -6.145 -14.686 1.00 91.19 260 VAL A N 1
ATOM 1916 C CA . VAL A 1 260 ? -0.827 -7.142 -14.940 1.00 91.19 260 VAL A CA 1
ATOM 1917 C C . VAL A 1 260 ? -0.578 -8.437 -14.164 1.00 91.19 260 VAL A C 1
ATOM 1919 O O . VAL A 1 260 ? -1.532 -9.045 -13.682 1.00 91.19 260 VAL A O 1
ATOM 1922 N N . ILE A 1 261 ? 0.685 -8.852 -14.029 1.00 90.00 261 ILE A N 1
ATOM 1923 C CA . ILE A 1 261 ? 1.057 -10.058 -13.280 1.00 90.00 261 ILE A CA 1
ATOM 1924 C C . ILE A 1 261 ? 0.976 -9.823 -11.773 1.00 90.00 261 ILE A C 1
ATOM 1926 O O . ILE A 1 261 ? 0.452 -10.675 -11.068 1.00 90.00 261 ILE A O 1
ATOM 1930 N N . ASP A 1 262 ? 1.472 -8.697 -11.266 1.00 88.81 262 ASP A N 1
ATOM 1931 C CA . ASP A 1 262 ? 1.570 -8.457 -9.825 1.00 88.81 262 ASP A CA 1
ATOM 1932 C C . ASP A 1 262 ? 0.180 -8.183 -9.202 1.00 88.81 262 ASP A C 1
ATOM 1934 O O . ASP A 1 262 ? -0.074 -8.558 -8.057 1.00 88.81 262 ASP A O 1
ATOM 1938 N N . LEU A 1 263 ? -0.767 -7.620 -9.966 1.00 91.56 263 LEU A N 1
ATOM 1939 C CA . LEU A 1 263 ? -2.128 -7.303 -9.511 1.00 91.56 263 LEU A CA 1
ATOM 1940 C C . LEU A 1 263 ? -2.882 -8.499 -8.878 1.00 91.56 263 LEU A C 1
ATOM 1942 O O . LEU A 1 263 ? -3.315 -8.363 -7.732 1.00 91.56 263 LEU A O 1
ATOM 1946 N N . PRO A 1 264 ? -3.039 -9.677 -9.521 1.00 92.75 264 PRO A N 1
ATOM 1947 C CA . PRO A 1 264 ? -3.715 -10.825 -8.906 1.00 92.75 264 PRO A CA 1
ATOM 1948 C C . PRO A 1 264 ? -2.995 -11.368 -7.662 1.00 92.75 264 PRO A C 1
ATOM 1950 O O . PRO A 1 264 ? -3.662 -11.774 -6.710 1.00 92.75 264 PRO A O 1
ATOM 1953 N N . PHE A 1 265 ? -1.658 -11.347 -7.627 1.00 94.25 265 PHE A N 1
ATOM 1954 C CA . PHE A 1 265 ? -0.895 -11.766 -6.443 1.00 94.25 265 PHE A CA 1
ATOM 1955 C C . PHE A 1 265 ? -1.062 -10.790 -5.285 1.00 94.25 265 PHE A C 1
ATOM 1957 O O . PHE A 1 265 ? -1.088 -11.205 -4.129 1.00 94.25 265 PHE A O 1
ATOM 1964 N N . LEU A 1 266 ? -1.236 -9.504 -5.579 1.00 93.00 266 LEU A N 1
ATOM 1965 C CA . LEU A 1 266 ? -1.532 -8.503 -4.569 1.00 93.00 266 LEU A CA 1
ATOM 1966 C C . LEU A 1 266 ? -2.943 -8.680 -4.001 1.00 93.00 266 LEU A C 1
ATOM 1968 O O . LEU A 1 266 ? -3.103 -8.649 -2.785 1.00 93.00 266 LEU A O 1
ATOM 1972 N N . PHE A 1 267 ? -3.945 -8.983 -4.833 1.00 93.94 267 PHE A N 1
ATOM 1973 C CA . PHE A 1 267 ? -5.272 -9.374 -4.333 1.00 93.94 267 PHE A CA 1
ATOM 1974 C C . PHE A 1 267 ? -5.221 -10.628 -3.462 1.00 93.94 267 PHE A C 1
ATOM 1976 O O . PHE A 1 267 ? -5.861 -10.665 -2.412 1.00 93.94 267 PHE A O 1
ATOM 1983 N N . LEU A 1 268 ? -4.447 -11.637 -3.868 1.00 94.50 268 LEU A N 1
ATOM 1984 C CA . LEU A 1 268 ? -4.252 -12.850 -3.078 1.00 94.50 268 LEU A CA 1
ATOM 1985 C C . LEU A 1 268 ? -3.573 -12.544 -1.738 1.00 94.50 268 LEU A C 1
ATOM 1987 O O . LEU A 1 268 ? -4.026 -13.024 -0.703 1.00 94.50 268 LEU A O 1
ATOM 1991 N N . GLY A 1 269 ? -2.522 -11.722 -1.755 1.00 93.25 269 GLY A N 1
ATOM 1992 C CA . GLY A 1 269 ? -1.830 -11.267 -0.554 1.00 93.25 269 GLY A CA 1
ATOM 1993 C C . GLY A 1 269 ? -2.766 -10.523 0.390 1.00 93.25 269 GLY A C 1
ATOM 1994 O O . GLY A 1 269 ? -2.808 -10.852 1.570 1.00 93.25 269 GLY A O 1
ATOM 1995 N N . LEU A 1 270 ? -3.577 -9.601 -0.138 1.00 92.31 270 LEU A N 1
ATOM 1996 C CA . LEU A 1 270 ? -4.540 -8.829 0.646 1.00 92.31 270 LEU A CA 1
ATOM 1997 C C . LEU A 1 270 ? -5.625 -9.728 1.250 1.00 92.31 270 LEU A C 1
ATOM 1999 O O . LEU A 1 270 ? -5.989 -9.583 2.412 1.00 92.31 270 LEU A O 1
ATOM 2003 N N . PHE A 1 271 ? -6.132 -10.691 0.481 1.00 94.12 271 PHE A N 1
ATOM 2004 C CA . PHE A 1 271 ? -7.085 -11.675 0.987 1.00 94.12 271 PHE A CA 1
ATOM 2005 C C . PHE A 1 271 ? -6.481 -12.514 2.120 1.00 94.12 271 PHE A C 1
ATOM 2007 O O . PHE A 1 271 ? -7.137 -12.756 3.135 1.00 94.12 271 PHE A O 1
ATOM 2014 N N . LEU A 1 272 ? -5.223 -12.932 1.967 1.00 94.12 272 LEU A N 1
ATOM 2015 C CA . LEU A 1 272 ? -4.514 -13.708 2.975 1.00 94.12 272 LEU A CA 1
ATOM 2016 C C . LEU A 1 272 ? -4.284 -12.886 4.251 1.00 94.12 272 LEU A C 1
ATOM 2018 O O . LEU A 1 272 ? -4.548 -13.389 5.341 1.00 94.12 272 LEU A O 1
ATOM 2022 N N . THR A 1 273 ? -3.880 -11.617 4.134 1.00 92.62 273 THR A N 1
ATOM 2023 C CA . THR A 1 273 ? -3.714 -10.729 5.293 1.00 92.62 273 THR A CA 1
ATOM 2024 C C . THR A 1 273 ? -5.040 -10.416 5.980 1.00 92.62 273 THR A C 1
ATOM 2026 O O . THR A 1 273 ? -5.102 -10.531 7.202 1.00 92.62 273 THR A O 1
ATOM 2029 N N . ALA A 1 274 ? -6.128 -10.156 5.239 1.00 92.44 274 ALA A N 1
ATOM 2030 C CA . ALA A 1 274 ? -7.473 -10.044 5.829 1.00 92.44 274 ALA A CA 1
ATOM 2031 C C . ALA A 1 274 ? -7.829 -11.292 6.631 1.00 92.44 274 ALA A C 1
ATOM 2033 O O . ALA A 1 274 ? -8.370 -11.212 7.731 1.00 92.44 274 ALA A O 1
ATOM 2034 N N . ARG A 1 275 ? -7.537 -12.469 6.071 1.00 94.62 275 ARG A N 1
ATOM 2035 C CA . ARG A 1 275 ? -7.917 -13.734 6.691 1.00 94.62 275 ARG A CA 1
ATOM 2036 C C . ARG A 1 275 ? -7.095 -14.058 7.935 1.00 94.62 275 ARG A C 1
ATOM 2038 O O . ARG A 1 275 ? -7.647 -14.686 8.841 1.00 94.62 275 ARG A O 1
ATOM 2045 N N . MET A 1 276 ? -5.817 -13.682 7.946 1.00 94.12 276 MET A N 1
ATOM 2046 C CA . MET A 1 276 ? -4.889 -13.929 9.051 1.00 94.12 276 MET A CA 1
ATOM 2047 C C . MET A 1 276 ? -5.066 -12.937 10.199 1.00 94.12 276 MET A C 1
ATOM 2049 O O . MET A 1 276 ? -5.042 -13.360 11.349 1.00 94.12 276 MET A O 1
ATOM 2053 N N . PHE A 1 277 ? -5.262 -11.654 9.890 1.00 93.88 277 PHE A N 1
ATOM 2054 C CA . PHE A 1 277 ? -5.264 -10.576 10.884 1.00 93.88 277 PHE A CA 1
ATOM 2055 C C . PHE A 1 277 ? -6.654 -9.985 11.155 1.00 93.88 277 PHE A C 1
ATOM 2057 O O . PHE A 1 277 ? -6.814 -9.166 12.0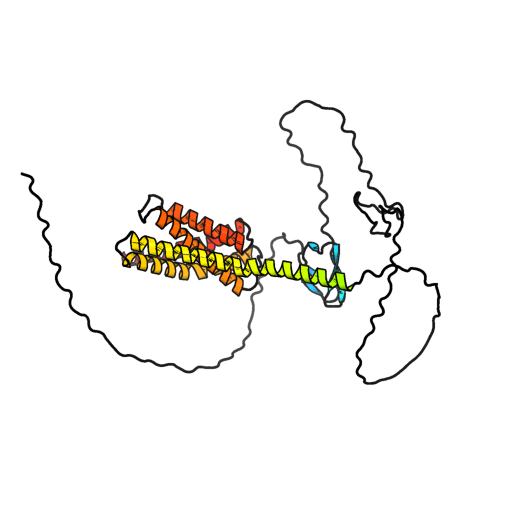50 1.00 93.88 277 PHE A O 1
ATOM 2064 N N . GLY A 1 278 ? -7.687 -10.403 10.414 1.00 90.75 278 GLY A N 1
ATOM 2065 C CA . GLY A 1 278 ? -9.057 -9.918 10.618 1.00 90.75 278 GLY A CA 1
ATOM 2066 C C . GLY A 1 278 ? -9.269 -8.463 10.189 1.00 90.75 278 GLY A C 1
ATOM 2067 O O . GLY A 1 278 ? -10.209 -7.819 10.654 1.00 90.75 278 GLY A O 1
ATOM 2068 N N . THR A 1 279 ? -8.410 -7.939 9.313 1.00 88.56 279 THR A N 1
ATOM 2069 C CA . THR A 1 279 ? -8.454 -6.544 8.865 1.00 88.56 279 THR A CA 1
ATOM 2070 C C . THR A 1 279 ? -9.656 -6.262 7.961 1.00 88.56 279 THR A C 1
ATOM 2072 O O . THR A 1 279 ? -9.971 -7.007 7.030 1.00 88.56 279 THR A O 1
ATOM 2075 N N . GLU A 1 280 ? -10.345 -5.151 8.232 1.00 88.69 280 GLU A N 1
ATOM 2076 C CA . GLU A 1 280 ? -11.507 -4.705 7.464 1.00 88.69 280 GLU A CA 1
ATOM 2077 C C . GLU A 1 280 ? -11.099 -3.686 6.396 1.00 88.69 280 GLU A C 1
ATOM 2079 O O . GLU A 1 280 ? -10.857 -2.519 6.685 1.00 88.69 280 GLU A O 1
ATOM 2084 N N . TYR A 1 281 ? -11.075 -4.094 5.127 1.00 83.38 281 TYR A N 1
ATOM 2085 C CA . TYR A 1 281 ? -10.664 -3.216 4.019 1.00 83.38 281 TYR A CA 1
ATOM 2086 C C . TYR A 1 281 ? -11.775 -2.303 3.469 1.00 83.38 281 TYR A C 1
ATOM 2088 O O . TYR A 1 281 ? -11.604 -1.660 2.430 1.00 83.38 281 TYR A O 1
ATOM 2096 N N . GLY A 1 282 ? -12.916 -2.224 4.157 1.00 87.19 282 GLY A N 1
ATOM 2097 C CA . GLY A 1 282 ? -14.086 -1.479 3.699 1.00 87.19 282 GLY A CA 1
ATOM 2098 C C . GLY A 1 282 ? -14.706 -2.075 2.430 1.00 87.19 282 GLY A C 1
ATOM 2099 O O . GLY A 1 282 ? -14.683 -3.285 2.205 1.00 87.19 282 GLY A O 1
ATOM 2100 N N . SER A 1 283 ? -15.304 -1.224 1.589 1.00 91.56 283 SER A N 1
ATOM 2101 C CA . SER A 1 283 ? -15.845 -1.672 0.298 1.00 91.56 283 SER A CA 1
ATOM 2102 C C . SER A 1 283 ? -14.724 -2.177 -0.608 1.00 91.56 283 SER A C 1
ATOM 2104 O O . SER A 1 283 ? -13.714 -1.497 -0.799 1.00 91.56 283 SER A O 1
ATOM 2106 N N . ILE A 1 284 ? -14.957 -3.324 -1.248 1.00 89.62 284 ILE A N 1
ATOM 2107 C CA . ILE A 1 284 ? -14.036 -3.967 -2.196 1.00 89.62 284 ILE A CA 1
ATOM 2108 C C . ILE A 1 284 ? -13.546 -2.973 -3.259 1.00 89.62 284 ILE A C 1
ATOM 2110 O O . ILE A 1 284 ? -12.372 -2.978 -3.618 1.00 89.62 284 ILE A O 1
ATOM 2114 N N . LEU A 1 285 ? -14.423 -2.080 -3.728 1.00 90.75 285 LEU A N 1
ATOM 2115 C CA . LEU A 1 285 ? -14.095 -1.118 -4.781 1.00 90.75 285 LEU A CA 1
ATOM 2116 C C . LEU A 1 285 ? -13.052 -0.082 -4.325 1.00 90.75 285 LEU A C 1
ATOM 2118 O O . LEU A 1 285 ? -12.150 0.259 -5.089 1.00 90.75 285 LEU A O 1
ATOM 2122 N N . TRP A 1 286 ? -13.124 0.355 -3.064 1.00 92.12 286 TRP A N 1
ATOM 2123 C CA . TRP A 1 286 ? -12.112 1.232 -2.466 1.00 92.12 286 TRP A CA 1
ATOM 2124 C C . TRP A 1 286 ? -10.806 0.482 -2.208 1.00 92.12 286 TRP A C 1
ATOM 2126 O O . TRP A 1 286 ? -9.736 1.026 -2.469 1.00 92.12 286 TRP A O 1
ATOM 2136 N N . GLY A 1 287 ? -10.883 -0.784 -1.787 1.00 92.00 287 GLY A N 1
ATOM 2137 C CA . GLY A 1 287 ? -9.714 -1.657 -1.666 1.00 92.00 287 GLY A CA 1
ATOM 2138 C C . GLY A 1 287 ? -8.949 -1.793 -2.988 1.00 92.00 287 GLY A C 1
ATOM 2139 O O . GLY A 1 287 ? -7.740 -1.580 -3.017 1.00 92.00 287 GLY A O 1
ATOM 2140 N N . ILE A 1 288 ? -9.654 -2.048 -4.098 1.00 92.62 288 ILE A N 1
ATOM 2141 C CA . ILE A 1 288 ? -9.064 -2.128 -5.447 1.00 92.62 288 ILE A CA 1
ATOM 2142 C C . ILE A 1 288 ? -8.353 -0.819 -5.818 1.00 92.62 288 ILE A C 1
ATOM 2144 O O . ILE A 1 288 ? -7.220 -0.852 -6.298 1.00 92.62 288 ILE A O 1
ATOM 2148 N N . LEU A 1 289 ? -8.996 0.332 -5.588 1.00 94.38 289 LEU A N 1
ATOM 2149 C CA . LEU A 1 289 ? -8.415 1.641 -5.900 1.00 94.38 289 LEU A CA 1
ATOM 2150 C C . LEU A 1 289 ? -7.133 1.902 -5.095 1.00 94.38 289 LEU A C 1
ATOM 2152 O O . LEU A 1 289 ? -6.129 2.331 -5.663 1.00 94.38 289 LEU A O 1
ATOM 2156 N N . LYS A 1 290 ? -7.152 1.609 -3.788 1.00 94.88 290 LYS A N 1
ATOM 2157 C CA . LYS A 1 290 ? -5.990 1.736 -2.895 1.00 94.88 290 LYS A CA 1
ATOM 2158 C C . LYS A 1 290 ? -4.837 0.843 -3.350 1.00 94.88 290 LYS A C 1
ATOM 2160 O O . LYS A 1 290 ? -3.714 1.318 -3.480 1.00 94.88 290 LYS A O 1
ATOM 2165 N N . ILE A 1 291 ? -5.123 -0.418 -3.672 1.00 93.25 291 ILE A N 1
ATOM 2166 C CA . ILE A 1 291 ? -4.136 -1.370 -4.200 1.00 93.25 291 ILE A CA 1
ATOM 2167 C C . ILE A 1 291 ? -3.506 -0.845 -5.490 1.00 93.25 291 ILE A C 1
ATOM 2169 O O . ILE A 1 291 ? -2.283 -0.781 -5.597 1.00 93.25 291 ILE A O 1
ATOM 2173 N N . ALA A 1 292 ? -4.330 -0.443 -6.460 1.00 93.88 292 ALA A N 1
ATOM 2174 C CA . ALA A 1 292 ? -3.843 0.054 -7.740 1.00 93.88 292 ALA A CA 1
ATOM 2175 C C . ALA A 1 292 ? -2.939 1.282 -7.552 1.00 93.88 292 ALA A C 1
ATOM 2177 O O . ALA A 1 292 ? -1.877 1.359 -8.167 1.00 93.88 292 ALA A O 1
ATOM 2178 N N . ALA A 1 293 ? -3.316 2.201 -6.657 1.00 95.88 293 ALA A N 1
ATOM 2179 C CA . ALA A 1 293 ? -2.513 3.371 -6.324 1.00 95.88 293 ALA A CA 1
ATOM 2180 C C . ALA A 1 293 ? -1.142 3.007 -5.732 1.00 95.88 293 ALA A C 1
ATOM 2182 O O . ALA A 1 293 ? -0.143 3.605 -6.126 1.00 95.88 293 ALA A O 1
ATOM 2183 N N . ILE A 1 294 ? -1.074 2.015 -4.835 1.00 95.12 294 ILE A N 1
ATOM 2184 C CA . ILE A 1 294 ? 0.191 1.554 -4.239 1.00 95.12 294 ILE A CA 1
ATOM 2185 C C . ILE A 1 294 ? 1.099 0.937 -5.296 1.00 95.12 294 ILE A C 1
ATOM 2187 O O . ILE A 1 294 ? 2.279 1.270 -5.336 1.00 95.12 294 ILE A O 1
ATOM 2191 N N . VAL A 1 295 ? 0.566 0.076 -6.170 1.00 94.00 295 VAL A N 1
ATOM 2192 C CA . VAL A 1 295 ? 1.372 -0.542 -7.235 1.00 94.00 295 VAL A CA 1
ATOM 2193 C C . VAL A 1 295 ? 1.904 0.528 -8.180 1.00 94.00 295 VAL A C 1
ATOM 2195 O O . VAL A 1 295 ? 3.100 0.568 -8.444 1.00 94.00 295 VAL A O 1
ATOM 2198 N N . ILE A 1 296 ? 1.043 1.441 -8.636 1.00 95.12 296 ILE A N 1
ATOM 2199 C CA . ILE A 1 296 ? 1.436 2.542 -9.523 1.00 95.12 296 ILE A CA 1
ATOM 2200 C C . ILE A 1 296 ? 2.501 3.424 -8.863 1.00 95.12 296 ILE A C 1
ATOM 2202 O O . ILE A 1 296 ? 3.474 3.798 -9.519 1.00 95.12 296 ILE A O 1
ATOM 2206 N N . LEU A 1 297 ? 2.358 3.737 -7.571 1.00 96.25 297 LEU A N 1
ATOM 2207 C CA . LEU A 1 297 ? 3.357 4.504 -6.832 1.00 96.25 297 LEU A CA 1
ATOM 2208 C C . LEU A 1 297 ? 4.678 3.740 -6.704 1.00 96.25 297 LEU A C 1
ATOM 2210 O O . LEU A 1 297 ? 5.727 4.326 -6.949 1.00 96.25 297 LEU A O 1
ATOM 2214 N N . ALA A 1 298 ? 4.643 2.458 -6.341 1.00 93.94 298 ALA A N 1
ATOM 2215 C CA . ALA A 1 298 ? 5.840 1.649 -6.146 1.00 93.94 298 ALA A CA 1
ATOM 2216 C C . ALA A 1 298 ? 6.603 1.446 -7.466 1.00 93.94 298 ALA A C 1
ATOM 2218 O O . ALA A 1 298 ? 7.812 1.670 -7.514 1.00 93.94 298 ALA A O 1
ATOM 2219 N N . THR A 1 299 ? 5.900 1.148 -8.565 1.00 92.12 299 THR A N 1
ATOM 2220 C CA . THR A 1 299 ? 6.478 1.114 -9.920 1.00 92.12 299 THR A CA 1
ATOM 2221 C C . THR A 1 299 ? 7.015 2.487 -10.334 1.00 92.12 299 THR A C 1
ATOM 2223 O O . THR A 1 299 ? 8.102 2.594 -10.900 1.00 92.12 299 THR A O 1
ATOM 2226 N N . GLY A 1 300 ? 6.289 3.561 -10.013 1.00 93.31 300 GLY A N 1
ATOM 2227 C CA . GLY A 1 300 ? 6.739 4.932 -10.229 1.00 93.31 300 GLY A CA 1
ATOM 2228 C C . GLY A 1 300 ? 8.019 5.255 -9.461 1.00 93.31 300 GLY A C 1
ATOM 2229 O O . GLY A 1 300 ? 8.931 5.842 -10.034 1.00 93.31 300 GLY A O 1
ATOM 2230 N N . ALA A 1 301 ? 8.151 4.821 -8.210 1.00 93.88 301 ALA A N 1
ATOM 2231 C CA . ALA A 1 301 ? 9.325 5.072 -7.379 1.00 93.88 301 ALA A CA 1
ATOM 2232 C C . ALA A 1 301 ? 10.606 4.444 -7.957 1.00 93.88 301 ALA A C 1
ATOM 2234 O O . ALA A 1 301 ? 11.675 5.047 -7.865 1.00 93.88 301 ALA A O 1
ATOM 2235 N N . GLU A 1 302 ? 10.513 3.307 -8.656 1.00 90.12 302 GLU A N 1
ATOM 2236 C CA . GLU A 1 302 ? 11.657 2.730 -9.383 1.00 90.12 302 GLU A CA 1
ATOM 2237 C C . GLU A 1 302 ? 12.220 3.679 -10.458 1.00 90.12 302 GLU A C 1
ATOM 2239 O O . GLU A 1 302 ? 13.409 3.644 -10.783 1.00 90.12 302 GLU A O 1
ATOM 2244 N N . SER A 1 303 ? 11.389 4.581 -10.985 1.00 89.25 303 SER A N 1
ATOM 2245 C CA . SER A 1 303 ? 11.799 5.612 -11.946 1.00 89.25 303 SER A CA 1
ATOM 2246 C C . SER A 1 303 ? 12.834 6.574 -11.377 1.00 89.25 303 SER A C 1
ATOM 2248 O O . SER A 1 303 ? 13.682 7.076 -12.118 1.00 89.25 303 SER A O 1
ATOM 2250 N N . ILE A 1 304 ? 12.786 6.825 -10.065 1.00 90.31 304 ILE A N 1
ATOM 2251 C CA . ILE A 1 304 ? 13.723 7.717 -9.376 1.00 90.31 304 ILE A CA 1
A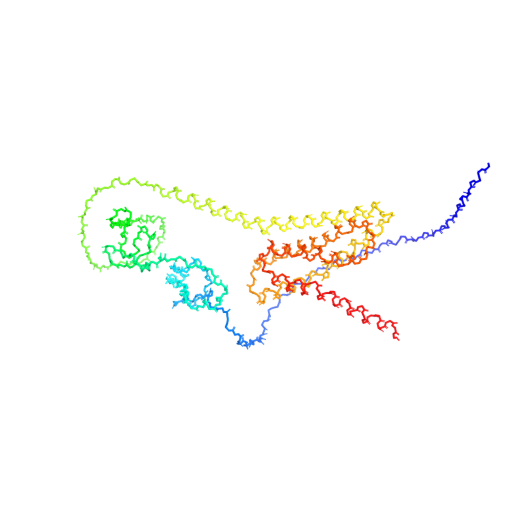TOM 2252 C C . ILE A 1 304 ? 15.136 7.147 -9.496 1.00 90.31 304 ILE A C 1
ATOM 2254 O O . ILE A 1 304 ? 16.070 7.865 -9.839 1.00 90.31 304 ILE A O 1
ATOM 2258 N N . TYR A 1 305 ? 15.282 5.836 -9.310 1.00 90.75 305 TYR A N 1
ATOM 2259 C CA . TYR A 1 305 ? 16.563 5.154 -9.439 1.00 90.75 305 TYR A CA 1
ATOM 2260 C C . TYR A 1 305 ? 17.141 5.255 -10.860 1.00 90.75 305 TYR A C 1
ATOM 2262 O O . TYR A 1 305 ? 18.311 5.607 -11.032 1.00 90.75 305 TYR A O 1
ATOM 2270 N N . VAL A 1 306 ? 16.316 5.016 -11.886 1.00 86.19 306 VAL A N 1
ATOM 2271 C CA . VAL A 1 306 ? 16.730 5.150 -13.297 1.00 86.19 306 VAL A CA 1
ATOM 2272 C C . VAL A 1 306 ? 17.153 6.587 -13.610 1.00 86.19 306 VAL A C 1
ATOM 2274 O O . VAL A 1 306 ? 18.148 6.805 -14.299 1.00 86.19 306 VAL A O 1
ATOM 2277 N N . THR A 1 307 ? 16.433 7.564 -13.057 1.00 87.38 307 THR A N 1
ATOM 2278 C CA . THR A 1 307 ? 16.727 8.990 -13.236 1.00 87.38 307 THR A CA 1
ATOM 2279 C C . THR A 1 307 ? 18.052 9.381 -12.576 1.00 87.38 307 THR A C 1
ATOM 2281 O O . THR A 1 307 ? 18.867 10.047 -13.206 1.00 87.38 307 THR A O 1
ATOM 2284 N N . ILE A 1 308 ? 18.308 8.927 -11.343 1.00 89.00 308 ILE A N 1
ATOM 2285 C CA . ILE A 1 308 ? 19.546 9.232 -10.601 1.00 89.00 308 ILE A CA 1
ATOM 2286 C C . ILE A 1 308 ? 20.772 8.604 -11.274 1.00 89.00 308 ILE A C 1
ATOM 2288 O O . ILE A 1 308 ? 21.834 9.216 -11.338 1.00 89.00 308 ILE A O 1
ATOM 2292 N N . THR A 1 309 ? 20.636 7.380 -11.777 1.00 89.12 309 THR A N 1
ATOM 2293 C CA . THR A 1 309 ? 21.750 6.643 -12.396 1.00 89.12 309 THR A CA 1
ATOM 2294 C C . THR A 1 309 ? 22.005 7.032 -13.851 1.00 89.12 309 THR A C 1
ATOM 2296 O O . THR A 1 309 ? 22.997 6.594 -14.438 1.00 89.12 309 THR A O 1
ATOM 2299 N N . GLY A 1 310 ? 21.121 7.834 -14.456 1.00 83.75 310 GLY A N 1
ATOM 2300 C CA . GLY A 1 310 ? 21.161 8.138 -15.887 1.00 83.75 310 GLY A CA 1
ATOM 2301 C C . GLY A 1 310 ? 21.023 6.884 -16.756 1.00 83.75 310 GLY A C 1
ATOM 2302 O O . GLY A 1 310 ? 21.565 6.839 -17.855 1.00 83.75 310 GLY A O 1
ATOM 2303 N N . GLY A 1 311 ? 20.377 5.833 -16.238 1.00 77.50 311 GLY A N 1
ATOM 2304 C CA . GLY A 1 311 ? 20.279 4.530 -16.898 1.00 77.50 311 GLY A CA 1
ATOM 2305 C C . GLY A 1 311 ? 21.568 3.697 -16.896 1.00 77.50 311 GLY A C 1
ATOM 2306 O O . GLY A 1 311 ? 21.575 2.605 -17.466 1.00 77.50 311 GLY A O 1
ATOM 2307 N N . ASN A 1 312 ? 22.646 4.159 -16.255 1.00 83.31 312 ASN A N 1
ATOM 2308 C CA . ASN A 1 312 ? 23.871 3.375 -16.143 1.00 83.31 312 ASN A CA 1
ATOM 2309 C C . ASN A 1 312 ? 23.689 2.230 -15.144 1.00 83.31 312 ASN A C 1
ATOM 2311 O O . ASN A 1 312 ? 23.179 2.417 -14.038 1.00 83.31 312 ASN A O 1
ATOM 2315 N N . ALA A 1 313 ? 24.163 1.041 -15.514 1.00 81.56 313 ALA A N 1
ATOM 2316 C CA . ALA A 1 313 ? 24.191 -0.104 -14.619 1.00 81.56 313 ALA A CA 1
ATOM 2317 C C . ALA A 1 313 ? 25.215 0.143 -13.502 1.00 81.56 313 ALA A C 1
ATOM 2319 O O . ALA A 1 313 ? 26.408 -0.105 -13.668 1.00 81.56 313 ALA A O 1
ATOM 2320 N N . VAL A 1 314 ? 24.757 0.646 -12.355 1.00 89.00 314 VAL A N 1
ATOM 2321 C CA . VAL A 1 314 ? 25.589 0.668 -11.149 1.00 89.00 314 VAL A CA 1
ATOM 2322 C C . VAL A 1 314 ? 25.632 -0.731 -10.527 1.00 89.00 314 VAL A C 1
ATOM 2324 O O . VAL A 1 314 ? 24.610 -1.432 -10.500 1.00 89.00 314 VAL A O 1
ATOM 2327 N N . PRO A 1 315 ? 26.796 -1.163 -10.011 1.00 87.94 315 PRO A N 1
ATOM 2328 C CA . PRO A 1 315 ? 26.879 -2.402 -9.250 1.00 87.94 315 PRO A CA 1
ATOM 2329 C C . PRO A 1 315 ? 25.900 -2.327 -8.071 1.00 87.94 315 PRO A C 1
ATOM 2331 O O . PRO A 1 315 ? 25.778 -1.288 -7.427 1.00 87.94 315 PRO A O 1
ATOM 2334 N N . PHE A 1 316 ? 25.170 -3.417 -7.817 1.00 89.38 316 PHE A N 1
ATOM 2335 C CA . PHE A 1 316 ? 24.104 -3.495 -6.800 1.00 89.38 316 PHE A CA 1
ATOM 2336 C C . PHE A 1 316 ? 22.877 -2.607 -7.049 1.00 89.38 316 PHE A C 1
ATOM 2338 O O . PHE A 1 316 ? 22.043 -2.441 -6.160 1.00 89.38 316 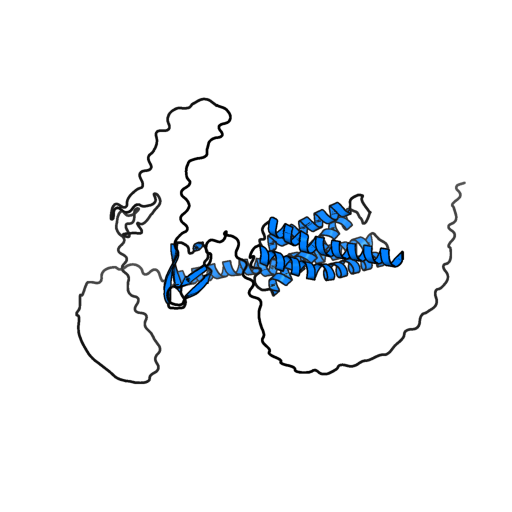PHE A O 1
ATOM 2345 N N . GLY A 1 317 ? 22.707 -2.100 -8.271 1.00 87.00 317 GLY A N 1
ATOM 2346 C CA . GLY A 1 317 ? 21.540 -1.315 -8.659 1.00 87.00 317 GLY A CA 1
ATOM 2347 C C . GLY A 1 317 ? 20.194 -1.960 -8.342 1.00 87.00 317 GLY A C 1
ATOM 2348 O O . GLY A 1 317 ? 19.272 -1.302 -7.869 1.00 87.00 317 GLY A O 1
ATOM 2349 N N . TRP A 1 318 ? 20.125 -3.278 -8.516 1.00 87.94 318 TRP A N 1
ATOM 2350 C CA . TRP A 1 318 ? 18.946 -4.076 -8.204 1.00 87.94 318 TRP A CA 1
ATOM 2351 C C . TRP A 1 318 ? 18.567 -4.028 -6.714 1.00 87.94 318 TRP A C 1
ATOM 2353 O O . TRP A 1 318 ? 17.383 -3.965 -6.409 1.00 87.94 318 TRP A O 1
ATOM 2363 N N . VAL A 1 319 ? 19.540 -3.986 -5.791 1.00 91.31 319 VAL A N 1
ATOM 2364 C CA . VAL A 1 319 ? 19.277 -3.895 -4.342 1.00 91.31 319 VAL A CA 1
ATOM 2365 C C . VAL A 1 319 ? 18.668 -2.541 -4.009 1.00 91.31 319 VAL A C 1
ATOM 2367 O O . VAL A 1 319 ? 17.676 -2.462 -3.295 1.00 91.31 319 VAL A O 1
ATOM 2370 N N . LEU A 1 320 ? 19.242 -1.465 -4.551 1.00 90.88 320 LEU A N 1
ATOM 2371 C CA . LEU A 1 320 ? 18.769 -0.112 -4.273 1.00 90.88 320 LEU A CA 1
ATOM 2372 C C . LEU A 1 320 ? 17.384 0.135 -4.887 1.00 90.88 320 LEU A C 1
ATOM 2374 O O . LEU A 1 320 ? 16.525 0.728 -4.238 1.00 90.88 320 LEU A O 1
ATOM 2378 N N . GLN A 1 321 ? 17.142 -0.392 -6.092 1.00 89.88 321 GLN A N 1
ATOM 2379 C CA . GLN A 1 321 ? 15.818 -0.410 -6.715 1.00 89.88 321 GLN A CA 1
ATOM 2380 C C . GLN A 1 321 ? 14.799 -1.152 -5.839 1.00 89.88 321 GLN A C 1
ATOM 2382 O O . GLN A 1 321 ? 13.721 -0.621 -5.582 1.00 89.88 321 GLN A O 1
ATOM 2387 N N . TRP A 1 322 ? 15.151 -2.337 -5.327 1.00 90.88 322 TRP A N 1
ATOM 2388 C CA . TRP A 1 322 ? 14.287 -3.111 -4.430 1.00 90.88 322 TRP A CA 1
ATOM 2389 C C . TRP A 1 322 ? 13.981 -2.368 -3.130 1.00 90.88 322 TRP A C 1
ATOM 2391 O O . TRP A 1 322 ? 12.832 -2.351 -2.698 1.00 90.88 322 TRP A O 1
ATOM 2401 N N . SER A 1 323 ? 14.975 -1.713 -2.529 1.00 93.25 323 SER A N 1
ATOM 2402 C CA . SER A 1 323 ? 14.785 -0.931 -1.305 1.00 93.25 323 SER A CA 1
ATOM 2403 C C . SER A 1 323 ? 13.848 0.259 -1.517 1.00 93.25 323 SER A C 1
ATOM 2405 O O . SER A 1 323 ? 12.985 0.508 -0.680 1.00 93.25 323 SER A O 1
ATOM 2407 N N . ILE A 1 324 ? 13.978 0.976 -2.641 1.00 94.31 324 ILE A N 1
ATOM 2408 C CA . ILE A 1 324 ? 13.077 2.087 -2.987 1.00 94.31 324 ILE A CA 1
ATOM 2409 C C . ILE A 1 324 ? 11.652 1.572 -3.205 1.00 94.31 324 ILE A C 1
ATOM 2411 O O . ILE A 1 324 ? 10.704 2.164 -2.687 1.00 94.31 324 ILE A O 1
ATOM 2415 N N . TYR A 1 325 ? 11.501 0.459 -3.928 1.00 93.12 325 TYR A N 1
ATOM 2416 C CA . TYR A 1 325 ? 10.202 -0.171 -4.150 1.00 93.12 325 TYR A CA 1
ATOM 2417 C C . TYR A 1 325 ? 9.549 -0.593 -2.828 1.00 93.12 325 TYR A C 1
ATOM 2419 O O . TYR A 1 325 ? 8.397 -0.248 -2.572 1.00 93.12 325 TYR A O 1
ATOM 2427 N N . LEU A 1 326 ? 10.293 -1.293 -1.963 1.00 93.69 326 LEU A N 1
ATOM 2428 C CA . LEU A 1 326 ? 9.820 -1.746 -0.653 1.00 93.69 326 LEU A CA 1
ATOM 2429 C C . LEU A 1 326 ? 9.401 -0.562 0.214 1.00 93.69 326 LEU A C 1
ATOM 2431 O O . LEU A 1 326 ? 8.327 -0.595 0.807 1.00 93.69 326 LEU A O 1
ATOM 2435 N N . LEU A 1 327 ? 10.204 0.502 0.250 1.00 95.69 327 LEU A N 1
ATOM 2436 C CA . LEU A 1 327 ? 9.891 1.700 1.022 1.00 95.69 327 LEU A CA 1
ATOM 2437 C C . LEU A 1 327 ? 8.607 2.377 0.521 1.00 95.69 327 LEU A C 1
ATOM 2439 O O . LEU A 1 327 ? 7.735 2.700 1.326 1.00 95.69 327 LEU A O 1
ATOM 2443 N N . ALA A 1 328 ? 8.458 2.559 -0.795 1.00 95.81 328 ALA A N 1
ATOM 2444 C CA . ALA A 1 328 ? 7.256 3.149 -1.386 1.00 95.81 328 ALA A CA 1
ATOM 2445 C C . ALA A 1 328 ? 6.009 2.286 -1.131 1.00 95.81 328 ALA A C 1
ATOM 2447 O O . ALA A 1 328 ? 4.955 2.809 -0.764 1.00 95.81 328 ALA A O 1
ATOM 2448 N N . PHE A 1 329 ? 6.144 0.965 -1.265 1.00 95.44 329 PHE A N 1
ATOM 2449 C CA . PHE A 1 329 ? 5.089 0.003 -0.962 1.00 95.44 329 PHE A CA 1
ATOM 2450 C C . PHE A 1 329 ? 4.674 0.066 0.513 1.00 95.44 329 PHE A C 1
ATOM 2452 O O . PHE A 1 329 ? 3.484 0.133 0.821 1.00 95.44 329 PHE A O 1
ATOM 2459 N N . TYR A 1 330 ? 5.652 0.107 1.420 1.00 96.44 330 TYR A N 1
ATOM 2460 C CA . TYR A 1 330 ? 5.426 0.162 2.859 1.00 96.44 330 TYR A CA 1
ATOM 2461 C C . TYR A 1 330 ? 4.704 1.449 3.271 1.00 96.44 330 TYR A C 1
ATOM 2463 O O . TYR A 1 330 ? 3.681 1.393 3.952 1.00 96.44 330 TYR A O 1
ATOM 2471 N N . ILE A 1 331 ? 5.177 2.607 2.790 1.00 96.31 331 ILE A N 1
ATOM 2472 C CA . ILE A 1 331 ? 4.526 3.906 3.023 1.00 96.31 331 ILE A CA 1
ATOM 2473 C C . ILE A 1 331 ? 3.090 3.891 2.482 1.00 96.31 331 ILE A C 1
ATOM 2475 O O . ILE A 1 331 ? 2.169 4.352 3.158 1.00 96.31 331 ILE A O 1
ATOM 2479 N N . GLY A 1 332 ? 2.878 3.327 1.290 1.00 95.12 332 GLY A N 1
ATOM 2480 C CA . GLY A 1 332 ? 1.553 3.165 0.696 1.00 95.12 332 GLY A CA 1
ATOM 2481 C C . GLY A 1 332 ? 0.607 2.333 1.558 1.00 95.12 332 GLY A C 1
ATOM 2482 O O . GLY A 1 332 ? -0.518 2.758 1.809 1.00 95.12 332 GLY A O 1
ATOM 2483 N N . CYS A 1 333 ? 1.059 1.183 2.060 1.00 95.12 333 CYS A N 1
ATOM 2484 C CA . CYS A 1 333 ? 0.215 0.302 2.866 1.00 95.12 333 CYS A CA 1
ATOM 2485 C C . CYS A 1 333 ? -0.146 0.926 4.218 1.00 95.12 333 CYS A C 1
ATOM 2487 O O . CYS A 1 333 ? -1.323 0.957 4.576 1.00 95.12 333 CYS A O 1
ATOM 2489 N N . VAL A 1 334 ? 0.834 1.489 4.932 1.00 95.25 334 VAL A N 1
ATOM 2490 C CA . VAL A 1 334 ? 0.590 2.130 6.234 1.00 95.25 334 VAL A CA 1
ATOM 2491 C C . VAL A 1 334 ? -0.337 3.340 6.086 1.00 95.25 334 VAL A C 1
ATOM 2493 O O . VAL A 1 334 ? -1.255 3.512 6.878 1.00 95.25 334 VAL A O 1
ATOM 2496 N N . SER A 1 335 ? -0.156 4.165 5.050 1.00 94.44 335 SER A N 1
ATOM 2497 C CA . SER A 1 335 ? -0.963 5.382 4.871 1.00 94.44 335 SER A CA 1
ATOM 2498 C C . SER A 1 335 ? -2.395 5.130 4.381 1.00 94.44 335 SER A C 1
ATOM 2500 O O . SER A 1 335 ? -3.308 5.860 4.778 1.00 94.44 335 SER A O 1
ATOM 2502 N N . LEU A 1 336 ? -2.611 4.130 3.516 1.00 94.06 336 LEU A N 1
ATOM 2503 C CA . LEU A 1 336 ? -3.915 3.868 2.890 1.00 94.06 336 LEU A CA 1
ATOM 2504 C C . LEU A 1 336 ? -4.774 2.849 3.642 1.00 94.06 336 LEU A C 1
ATOM 2506 O O . LEU A 1 336 ? -6.007 2.927 3.559 1.00 94.06 336 LEU A O 1
ATOM 2510 N N . PHE A 1 337 ? -4.142 1.898 4.331 1.00 92.50 337 PHE A N 1
ATOM 2511 C CA . PHE A 1 337 ? -4.824 0.792 5.002 1.00 92.50 337 PHE A CA 1
ATOM 2512 C C . PHE A 1 337 ? -4.689 0.803 6.524 1.00 92.50 337 PHE A C 1
ATOM 2514 O O . PHE A 1 337 ? -5.339 -0.020 7.156 1.00 92.50 337 PHE A O 1
ATOM 2521 N N . ASP A 1 338 ? -3.885 1.704 7.105 1.00 93.12 338 ASP A N 1
ATOM 2522 C CA . ASP A 1 338 ? -3.583 1.713 8.546 1.00 93.12 338 ASP A CA 1
ATOM 2523 C C . ASP A 1 338 ? -3.074 0.349 9.054 1.00 93.12 338 ASP A C 1
ATOM 2525 O O . ASP A 1 338 ? -3.306 -0.030 10.197 1.00 93.12 338 ASP A O 1
ATOM 2529 N N . MET A 1 339 ? -2.387 -0.398 8.180 1.00 93.69 339 MET A N 1
ATOM 2530 C CA . MET A 1 339 ? -1.846 -1.720 8.491 1.00 93.69 339 MET A CA 1
ATOM 2531 C C . MET A 1 339 ? -0.667 -1.629 9.452 1.00 93.69 339 MET A C 1
ATOM 2533 O O . MET A 1 339 ? 0.180 -0.733 9.351 1.00 93.69 339 MET A O 1
ATOM 2537 N N . GLU A 1 340 ? -0.552 -2.631 10.314 1.00 95.44 340 GLU A N 1
ATOM 2538 C CA . GLU A 1 340 ? 0.623 -2.789 11.159 1.00 95.44 340 GLU A CA 1
ATOM 2539 C C . GLU A 1 340 ? 1.855 -3.218 10.333 1.00 95.44 340 GLU A C 1
ATOM 2541 O O . GLU A 1 340 ? 1.724 -3.917 9.322 1.00 95.44 340 GLU A O 1
ATOM 2546 N N . PRO A 1 341 ? 3.086 -2.877 10.767 1.00 95.31 341 PRO A N 1
ATOM 2547 C CA . PRO A 1 341 ? 4.323 -3.222 10.055 1.00 95.31 341 PRO A CA 1
ATOM 2548 C C . PRO A 1 341 ? 4.448 -4.704 9.666 1.00 95.31 341 PRO A C 1
ATOM 2550 O O . PRO A 1 341 ? 4.974 -5.044 8.601 1.00 95.31 341 PRO A O 1
ATOM 2553 N N . LEU A 1 342 ? 3.963 -5.596 10.533 1.00 95.19 342 LEU A N 1
ATOM 2554 C CA . LEU A 1 342 ? 4.016 -7.038 10.322 1.00 95.19 342 LEU A CA 1
ATOM 2555 C C . LEU A 1 342 ? 3.048 -7.484 9.217 1.00 95.19 342 LEU A C 1
ATOM 2557 O O . LEU A 1 342 ? 3.435 -8.275 8.358 1.00 95.19 342 LEU A O 1
ATOM 2561 N N . GLU A 1 343 ? 1.838 -6.925 9.172 1.00 95.31 343 GLU A N 1
ATOM 2562 C CA . GLU A 1 343 ? 0.860 -7.190 8.110 1.00 95.31 343 GLU A CA 1
ATOM 2563 C C . GLU A 1 343 ? 1.390 -6.743 6.748 1.00 95.31 343 GLU A C 1
ATOM 2565 O O . GLU A 1 343 ? 1.326 -7.497 5.777 1.00 95.31 343 GLU A O 1
ATOM 2570 N N . VAL A 1 344 ? 1.991 -5.548 6.692 1.00 95.88 344 VAL A N 1
ATOM 2571 C CA . VAL A 1 344 ? 2.616 -5.013 5.475 1.00 95.88 344 VAL A CA 1
ATOM 2572 C C . VAL A 1 344 ? 3.753 -5.916 5.000 1.00 95.88 344 VAL A C 1
ATOM 2574 O O . VAL A 1 344 ? 3.902 -6.149 3.801 1.00 95.88 344 VAL A O 1
ATOM 2577 N N . THR A 1 345 ? 4.534 -6.470 5.930 1.00 94.69 345 THR A N 1
ATOM 2578 C CA . THR A 1 345 ? 5.633 -7.392 5.612 1.00 94.69 345 THR A CA 1
ATOM 2579 C C . THR A 1 345 ? 5.115 -8.708 5.030 1.00 94.69 345 THR A C 1
ATOM 2581 O O . THR A 1 345 ? 5.640 -9.180 4.021 1.00 94.69 345 THR A O 1
ATOM 2584 N N . VAL A 1 346 ? 4.059 -9.285 5.616 1.00 94.56 346 VAL A N 1
ATOM 2585 C CA . VAL A 1 346 ? 3.408 -10.496 5.086 1.00 94.56 346 VAL A CA 1
ATOM 2586 C C . VAL A 1 346 ? 2.803 -10.220 3.711 1.00 94.56 346 VAL A C 1
ATOM 2588 O O . VAL A 1 346 ? 3.030 -10.990 2.775 1.00 94.56 346 VAL A O 1
ATOM 2591 N N . LEU A 1 347 ? 2.094 -9.098 3.561 1.00 95.06 347 LEU A N 1
ATOM 2592 C CA . LEU A 1 347 ? 1.521 -8.673 2.288 1.00 95.06 347 LEU A CA 1
ATOM 2593 C C . LEU A 1 347 ? 2.606 -8.545 1.219 1.00 95.06 347 LEU A C 1
ATOM 2595 O O . LEU A 1 347 ? 2.437 -9.062 0.116 1.00 95.06 347 LEU A O 1
ATOM 2599 N N . TRP A 1 348 ? 3.726 -7.897 1.535 1.00 94.44 348 TRP A N 1
ATOM 2600 C CA . TRP A 1 348 ? 4.852 -7.741 0.619 1.00 94.44 348 TRP A CA 1
ATOM 2601 C C . TRP A 1 348 ? 5.466 -9.091 0.233 1.00 94.44 348 TRP A C 1
ATOM 2603 O O . TRP A 1 348 ? 5.675 -9.358 -0.947 1.00 94.44 348 TRP A O 1
ATOM 2613 N N . LEU A 1 349 ? 5.690 -9.989 1.193 1.00 93.44 349 LEU A N 1
ATOM 2614 C CA . LEU A 1 349 ? 6.282 -11.301 0.925 1.00 93.44 349 LEU A CA 1
ATOM 2615 C C . LEU A 1 349 ? 5.389 -12.158 0.010 1.00 93.44 349 LEU A C 1
ATOM 2617 O O . LEU A 1 349 ? 5.874 -12.814 -0.911 1.00 93.44 349 LEU A O 1
ATOM 2621 N N . VAL A 1 350 ? 4.073 -12.114 0.202 1.00 93.62 350 VAL A N 1
ATOM 2622 C CA . VAL A 1 350 ? 3.134 -12.866 -0.642 1.00 93.62 350 VAL A CA 1
ATOM 2623 C C . VAL A 1 350 ? 2.954 -12.202 -2.006 1.00 93.62 350 VAL A C 1
ATOM 2625 O O . VAL A 1 350 ? 3.005 -12.876 -3.030 1.00 93.62 350 VAL A O 1
ATOM 2628 N N . SER A 1 351 ? 2.752 -10.886 -2.043 1.00 92.56 351 SER A N 1
ATOM 2629 C CA . SER A 1 351 ? 2.419 -10.173 -3.282 1.00 92.56 351 SER A CA 1
ATOM 2630 C C . SER A 1 351 ? 3.621 -9.918 -4.185 1.00 92.56 351 SER A C 1
ATOM 2632 O O . SER A 1 351 ? 3.471 -9.949 -5.400 1.00 92.56 351 SER A O 1
ATOM 2634 N N . TYR A 1 352 ? 4.808 -9.684 -3.619 1.00 90.19 352 TYR A N 1
ATOM 2635 C CA . TYR A 1 352 ? 6.013 -9.357 -4.377 1.00 90.19 352 TYR A CA 1
ATOM 2636 C C . TYR A 1 352 ? 6.900 -10.579 -4.597 1.00 90.19 352 TYR A C 1
ATOM 2638 O O . TYR A 1 352 ? 7.299 -10.855 -5.724 1.00 90.19 352 TYR A O 1
ATOM 2646 N N . PHE A 1 353 ? 7.206 -11.349 -3.549 1.00 91.06 353 PHE A N 1
ATOM 2647 C CA . PHE A 1 353 ? 8.154 -12.461 -3.668 1.00 91.06 353 PHE A CA 1
ATOM 2648 C C . PHE A 1 353 ? 7.562 -13.659 -4.419 1.00 91.06 353 PHE A C 1
ATOM 2650 O O . PHE A 1 353 ? 8.239 -14.234 -5.274 1.00 91.06 353 PHE A O 1
ATOM 2657 N N . ALA A 1 354 ? 6.298 -14.015 -4.163 1.00 91.31 354 ALA A N 1
ATOM 2658 C CA . ALA A 1 354 ? 5.666 -15.166 -4.808 1.00 91.31 354 ALA A CA 1
ATOM 2659 C C . ALA A 1 354 ? 5.646 -15.090 -6.350 1.00 91.31 354 ALA A C 1
ATOM 2661 O O . ALA A 1 354 ? 6.109 -16.051 -6.972 1.00 91.31 354 ALA A O 1
ATOM 2662 N N . PRO A 1 355 ? 5.205 -13.995 -7.012 1.00 90.06 355 PRO A N 1
ATOM 2663 C CA . PRO A 1 355 ? 5.222 -13.943 -8.474 1.00 90.06 355 PRO A CA 1
ATOM 2664 C C . PRO A 1 355 ? 6.641 -14.005 -9.040 1.00 90.06 355 PRO A C 1
ATOM 2666 O O . PRO A 1 355 ? 6.853 -14.648 -10.067 1.00 90.06 355 PRO A O 1
ATOM 2669 N N . LYS A 1 356 ? 7.640 -13.405 -8.375 1.00 88.31 356 LYS A N 1
ATOM 2670 C CA . LYS A 1 356 ? 9.033 -13.489 -8.844 1.00 88.31 356 LYS A CA 1
ATOM 2671 C C . LYS A 1 356 ? 9.585 -14.907 -8.718 1.00 88.31 356 LYS A C 1
ATOM 2673 O O . LYS A 1 356 ? 10.263 -15.356 -9.637 1.00 88.31 356 LYS A O 1
ATOM 2678 N N . ILE A 1 357 ? 9.246 -15.633 -7.650 1.00 90.88 357 ILE A N 1
ATOM 2679 C CA . ILE A 1 357 ? 9.589 -17.056 -7.501 1.00 90.88 357 ILE A CA 1
ATOM 2680 C C . ILE A 1 357 ? 8.922 -17.883 -8.606 1.00 90.88 357 ILE A C 1
ATOM 2682 O O . ILE A 1 357 ? 9.593 -18.686 -9.248 1.00 90.88 357 ILE A O 1
ATOM 2686 N N . VAL A 1 358 ? 7.632 -17.664 -8.882 1.00 90.06 358 VAL A N 1
ATOM 2687 C CA . VAL A 1 358 ? 6.908 -18.381 -9.946 1.00 90.06 358 VAL A CA 1
ATOM 2688 C C . VAL A 1 358 ? 7.536 -18.115 -11.316 1.00 90.06 358 VAL A C 1
ATOM 2690 O O . VAL A 1 358 ? 7.828 -19.061 -12.043 1.00 90.06 358 VAL A O 1
ATOM 2693 N N . ILE A 1 359 ? 7.805 -16.852 -11.657 1.00 87.81 359 ILE A N 1
ATOM 2694 C CA . ILE A 1 359 ? 8.470 -16.480 -12.916 1.00 87.81 359 ILE A CA 1
ATOM 2695 C C . ILE A 1 359 ? 9.855 -17.127 -13.002 1.00 87.81 359 ILE A C 1
ATOM 2697 O O . ILE A 1 359 ? 10.211 -17.684 -14.038 1.00 87.81 359 ILE A O 1
ATOM 2701 N N . PHE A 1 360 ? 10.630 -17.091 -11.918 1.00 89.75 360 PHE A N 1
ATOM 2702 C CA . PHE A 1 360 ? 11.955 -17.699 -11.863 1.00 89.75 360 PHE A CA 1
ATOM 2703 C C . PHE A 1 360 ? 11.908 -19.218 -12.087 1.00 89.75 360 PHE A C 1
ATOM 2705 O O . PHE A 1 360 ? 12.685 -19.742 -12.885 1.00 89.75 360 PHE A O 1
ATOM 2712 N N . LEU A 1 361 ? 10.968 -19.923 -11.450 1.00 93.50 361 LEU A N 1
ATOM 2713 C CA . LEU A 1 361 ? 10.774 -21.363 -11.640 1.00 93.50 361 LEU A CA 1
ATOM 2714 C C . LEU A 1 361 ? 10.345 -21.701 -13.074 1.00 93.50 361 LEU A C 1
ATOM 2716 O O . LEU A 1 361 ? 10.877 -22.641 -13.660 1.00 93.50 361 LEU A O 1
ATOM 2720 N N . LEU A 1 362 ? 9.437 -20.919 -13.666 1.00 91.25 362 LEU A N 1
ATOM 2721 C CA . LEU A 1 362 ? 9.021 -21.099 -15.060 1.00 91.25 362 LEU A CA 1
ATOM 2722 C C . LEU A 1 362 ? 10.182 -20.883 -16.039 1.00 91.25 362 LEU A C 1
ATOM 2724 O O . LEU A 1 362 ? 10.330 -21.653 -16.987 1.00 91.25 362 LEU A O 1
ATOM 2728 N N . LEU A 1 363 ? 11.031 -19.880 -15.796 1.00 90.00 363 LEU A N 1
ATOM 2729 C CA . LEU A 1 363 ? 12.232 -19.644 -16.600 1.00 90.00 363 LEU A CA 1
ATOM 2730 C C . LEU A 1 363 ? 13.225 -20.805 -16.484 1.00 90.00 363 LEU A C 1
ATOM 2732 O O . LEU A 1 363 ? 13.735 -21.268 -17.501 1.00 90.00 363 LEU A O 1
ATOM 2736 N N . MET A 1 364 ? 13.458 -21.316 -15.272 1.00 91.69 364 MET A N 1
ATOM 2737 C CA . MET A 1 364 ? 14.345 -22.464 -15.051 1.00 91.69 364 MET A CA 1
ATOM 2738 C C . MET A 1 364 ? 13.835 -23.737 -15.740 1.00 91.69 364 MET A C 1
ATOM 2740 O O . MET A 1 364 ? 14.616 -24.443 -16.378 1.00 91.69 364 MET A O 1
ATOM 2744 N N . LEU A 1 365 ? 12.526 -24.001 -15.686 1.00 95.06 365 LEU A N 1
ATOM 2745 C CA . LEU A 1 365 ? 11.907 -25.127 -16.394 1.00 95.06 365 LEU A CA 1
ATOM 2746 C C . LEU A 1 365 ? 11.990 -24.971 -17.919 1.00 95.06 365 LEU A C 1
ATOM 2748 O O . LEU A 1 365 ? 12.297 -25.934 -18.619 1.00 95.06 365 LEU A O 1
ATOM 2752 N N . GLY A 1 366 ? 11.763 -23.760 -18.437 1.00 91.62 366 GLY A N 1
ATOM 2753 C CA . GLY A 1 366 ? 11.854 -23.473 -19.870 1.00 91.62 366 GLY A CA 1
ATOM 2754 C C . GLY A 1 366 ? 13.268 -23.648 -20.430 1.00 91.62 366 GLY A C 1
ATOM 2755 O O . GLY A 1 366 ? 13.433 -24.220 -21.506 1.00 91.62 366 GLY A O 1
ATOM 2756 N N . ILE A 1 367 ? 14.295 -23.217 -19.687 1.00 89.62 367 ILE A N 1
ATOM 2757 C CA . ILE A 1 367 ? 15.701 -23.409 -20.078 1.00 89.62 367 ILE A CA 1
ATOM 2758 C C . ILE A 1 367 ? 16.054 -24.901 -20.092 1.00 89.62 367 ILE A C 1
ATOM 2760 O O . ILE A 1 367 ? 16.664 -25.367 -21.051 1.00 89.62 367 ILE A O 1
ATOM 2764 N N . GLY A 1 368 ? 15.626 -25.666 -19.081 1.00 87.62 368 GLY A N 1
ATOM 2765 C CA . GLY A 1 368 ? 15.849 -27.115 -19.039 1.00 87.62 368 GLY A CA 1
ATOM 2766 C C . GLY A 1 368 ? 15.213 -27.856 -20.220 1.00 87.62 368 GLY A C 1
ATOM 2767 O O . GLY A 1 368 ? 15.839 -28.748 -20.792 1.00 87.62 368 GLY A O 1
ATOM 2768 N N . TYR A 1 369 ? 14.010 -27.439 -20.631 1.00 93.31 369 TYR A N 1
ATOM 2769 C CA . TYR A 1 369 ? 13.331 -27.993 -21.806 1.00 93.31 369 TYR A CA 1
ATOM 2770 C C . TYR A 1 369 ? 14.041 -27.647 -23.121 1.00 93.31 369 TYR A C 1
ATOM 2772 O O . TYR A 1 369 ? 14.034 -28.451 -24.039 1.00 93.31 369 TYR A O 1
ATOM 2780 N N . PHE A 1 370 ? 14.666 -26.471 -23.223 1.00 86.69 370 PHE A N 1
ATOM 2781 C CA . PHE A 1 370 ? 15.409 -26.074 -24.424 1.00 86.69 370 PHE A CA 1
ATOM 2782 C C . PHE A 1 370 ? 16.777 -26.768 -24.550 1.00 86.69 370 PHE A C 1
ATOM 2784 O O . PHE A 1 370 ? 17.311 -26.875 -25.651 1.00 86.69 370 PHE A O 1
ATOM 2791 N N . MET A 1 371 ? 17.367 -27.206 -23.432 1.00 84.00 371 MET A N 1
ATOM 2792 C CA . MET A 1 371 ? 18.654 -27.916 -23.419 1.00 84.00 371 MET A CA 1
ATOM 2793 C C . MET A 1 371 ? 18.529 -29.440 -23.580 1.00 84.00 371 MET A C 1
ATOM 2795 O O . MET A 1 371 ? 19.557 -30.095 -23.755 1.00 84.00 371 MET A O 1
ATOM 2799 N N . SER A 1 372 ? 17.313 -29.990 -23.498 1.00 84.12 372 SER A N 1
ATOM 2800 C CA . SER A 1 372 ? 17.008 -31.413 -23.727 1.00 84.12 372 SER A CA 1
ATOM 2801 C C . SER A 1 372 ? 16.565 -31.634 -25.166 1.00 84.12 372 SER A C 1
ATOM 2803 O O . SER A 1 372 ? 16.961 -32.671 -25.743 1.00 84.12 372 SER A O 1
#